Protein AF-A0A2V9YKF9-F1 (afdb_monomer_lite)

Secondary structure (DSSP, 8-state):
--HHHHHHHHHHHHHHHHHHHHHHHHHHHHHHHHHHHHHHHHHHHHHHHHHHHHHHHHHHHHHHHHHHHHHHHHHHHHHHHHHHHHHHHHHHHHHHHHHHHHHHHHHHHHHHHHHHHHHHHHHHHHHHHHHHHHHHHHHHHHHHHHHHHHHHHHHHHHHHHHHHHHHHHHHHHHHHHHHHHHHHHHHHHHHHHHHHHHHHHHHHHHHHHHHHHHHHHHHHHHHHHHHHHHTTTSTTTSTTS------------SSSSSSSSSSSSSSSSSSTTSSTTHHHHSSSSSTTS--------HHHHHHHHHHHHHS--SHHHHHHHHHHHHTTT-SSEEEEEEETTEEEEEEEESSTTTTGGGG-EEESSSHHHHHHHHTTS-EEEEGGGT-HHHHHHH---TT-EEEE------S---

Sequence (414 aa):
MADSQEIKTIVEGVIGKVFDKRIAELRKELHRGVGESLDSRVSELQLDVETGVAEMFGARVQEIRTQVARGAGSALDKQVGDLRNDIEKGVAEVVSARAQEIRSHVDQGMGEVLGARAADLRREIEATVAGIFQQRAGELQKDIERVVAETTSQRLGALRQELEKAIEGSAEKRMLELKKDVERVVGEKAEHRVEELRKDVHRMVMEVADKRAGALKQDIEKIVGETTERSLGILRKDVERVVGEVAERRVSSIRKDVEKTVAEAGQQRVQELRDDLVHRVTSELEPALKSKPAEAPVSALLDSAIHSIQDSTSQTDILRALLDGAAHFSSRVALLVIKGDSAAGWQARGFDDNNSIKKLSVDAGSGLTGRALQVHGTASGSANDFDSKFISQMGAPKTGKAWVIPLLVRDKIP

Foldseek 3Di:
DPVVVVVVVVVCVVVVVVVVVVVVVVVVVCCVVVVVVVVVVVVVVVVVCVVVCCVVVVVVVVVVVVVCVVVVVVVVVVVVVVVVVVVVVVVVVVVVVVVVVVVVCCVVVVCVVVVVVVVVVVVVVVVVVVVVVVVVVVVVVVVVVVVCVVVVVVVVVVVVVVVVVVCVVVVVVVVVVVVVVCCVVCVVVVVVVVVVVVVVVVVVVVVVVVVVVVVVVVVCCVCCVVCVVPVPPPVVPPVPDDDDDDDDDDDDDDPPDDPDPDPPDDPDPPPVPPPVVVVVVVPPPPPPPDDDDDPDPLVVLVVQLVVQLVPDQAPVSNVVSNQVSVVVVDLKDWDWPDDPQKTATDFIPNFPDGVVSRVDIFGCCAFQNVVCVVVVAKGKDFPCRGGVVCCVVRNADPVRMDMDGDDDDDDGSD

Radius of gyration: 86.24 Å; chains: 1; bounding box: 182×52×292 Å

Structure (mmCIF, N/CA/C/O backbone):
data_AF-A0A2V9YKF9-F1
#
_entry.id   AF-A0A2V9YKF9-F1
#
loop_
_atom_site.group_PDB
_atom_site.id
_atom_site.type_symbol
_atom_site.label_atom_id
_atom_site.label_alt_id
_atom_site.label_comp_id
_atom_site.label_asym_id
_atom_site.label_entity_id
_atom_site.label_seq_id
_atom_site.pdbx_PDB_ins_code
_atom_site.Cartn_x
_atom_site.Cartn_y
_atom_site.Cartn_z
_atom_site.occupancy
_atom_site.B_iso_or_equiv
_atom_site.auth_seq_id
_atom_site.auth_comp_id
_atom_site.auth_asym_id
_atom_site.auth_atom_id
_atom_site.pdbx_PDB_model_num
ATOM 1 N N . MET A 1 1 ? 104.025 28.537 -148.215 1.00 56.78 1 MET A N 1
ATOM 2 C CA . MET A 1 1 ? 103.544 27.334 -147.496 1.00 56.78 1 MET A CA 1
ATOM 3 C C . MET A 1 1 ? 103.779 27.452 -145.976 1.00 56.78 1 MET A C 1
ATOM 5 O O . MET A 1 1 ? 104.183 26.478 -145.362 1.00 56.78 1 MET A O 1
ATOM 9 N N . ALA A 1 2 ? 103.502 28.614 -145.362 1.00 55.06 2 ALA A N 1
ATOM 10 C CA . ALA A 1 2 ? 103.581 28.824 -143.904 1.00 55.06 2 ALA A CA 1
ATOM 11 C C . ALA A 1 2 ? 102.180 29.045 -143.275 1.00 55.06 2 ALA A C 1
ATOM 13 O O . ALA A 1 2 ? 101.902 28.521 -142.203 1.00 55.06 2 ALA A O 1
ATOM 14 N N . ASP A 1 3 ? 101.243 29.657 -144.008 1.00 57.44 3 ASP A N 1
ATOM 15 C CA . ASP A 1 3 ? 99.899 30.009 -143.500 1.00 57.44 3 ASP A CA 1
ATOM 16 C C . ASP A 1 3 ? 98.959 28.825 -143.190 1.00 57.44 3 ASP A C 1
ATOM 18 O O . ASP A 1 3 ? 98.033 28.947 -142.390 1.00 57.44 3 ASP A O 1
ATOM 22 N N . SER A 1 4 ? 99.169 27.643 -143.783 1.00 57.69 4 SER A N 1
ATOM 23 C CA . SER A 1 4 ? 98.264 26.497 -143.568 1.00 57.69 4 SER A CA 1
ATOM 24 C C . SER A 1 4 ? 98.455 25.815 -142.208 1.00 57.69 4 SER A C 1
ATOM 26 O O . SER A 1 4 ? 97.517 25.187 -141.712 1.00 57.69 4 SER A O 1
ATOM 28 N N . GLN A 1 5 ? 99.645 25.908 -141.606 1.00 64.31 5 GLN A N 1
ATOM 29 C CA . GLN A 1 5 ? 99.883 25.384 -140.257 1.00 64.31 5 GLN A CA 1
ATOM 30 C C . GLN A 1 5 ? 99.319 26.324 -139.185 1.00 64.31 5 GLN A C 1
ATOM 32 O O . GLN A 1 5 ? 98.800 25.846 -138.177 1.00 64.31 5 GLN A O 1
ATOM 37 N N . GLU A 1 6 ? 99.312 27.635 -139.429 1.00 66.19 6 GLU A N 1
ATOM 38 C CA . GLU A 1 6 ? 98.692 28.613 -138.529 1.00 66.19 6 GLU A CA 1
ATOM 39 C C . GLU A 1 6 ? 97.172 28.437 -138.455 1.00 66.19 6 GLU A C 1
ATOM 41 O O . GLU A 1 6 ? 96.620 28.335 -137.360 1.00 66.19 6 GLU A O 1
ATOM 46 N N . ILE A 1 7 ? 96.494 28.283 -139.599 1.00 69.31 7 ILE A N 1
ATOM 47 C CA . ILE A 1 7 ? 95.035 28.082 -139.632 1.00 69.31 7 ILE A CA 1
ATOM 48 C C . ILE A 1 7 ? 94.635 26.790 -138.909 1.00 69.31 7 ILE A C 1
ATOM 50 O O . ILE A 1 7 ? 93.672 26.793 -138.145 1.00 69.31 7 ILE A O 1
ATOM 54 N N . LYS A 1 8 ? 95.385 25.696 -139.086 1.00 72.88 8 LYS A N 1
ATOM 55 C CA . LYS A 1 8 ? 95.107 24.430 -138.390 1.00 72.88 8 LYS A CA 1
ATOM 56 C C . LYS A 1 8 ? 95.259 24.571 -136.873 1.00 72.88 8 LYS A C 1
ATOM 58 O O . LYS A 1 8 ? 94.387 24.124 -136.137 1.00 72.88 8 LYS A O 1
ATOM 63 N N . THR A 1 9 ? 96.298 25.268 -136.419 1.00 75.25 9 THR A N 1
ATOM 64 C CA . THR A 1 9 ? 96.549 25.502 -134.988 1.00 75.25 9 THR A CA 1
ATOM 65 C C . THR A 1 9 ? 95.481 26.412 -134.366 1.00 75.25 9 THR A C 1
ATOM 67 O O . THR A 1 9 ? 95.042 26.181 -133.240 1.00 75.25 9 THR A O 1
ATOM 70 N N . ILE A 1 10 ? 94.999 27.415 -135.109 1.00 74.12 10 ILE A N 1
ATOM 71 C CA . ILE A 1 10 ? 93.897 28.288 -134.681 1.00 74.12 10 ILE A CA 1
ATOM 72 C C . ILE A 1 10 ? 92.584 27.503 -134.609 1.00 74.12 10 ILE A C 1
ATOM 74 O O . ILE A 1 10 ? 91.874 27.607 -133.612 1.00 74.12 10 ILE A O 1
ATOM 78 N N . VAL A 1 11 ? 92.262 26.695 -135.623 1.00 73.62 11 VAL A N 1
ATOM 79 C CA . VAL A 1 11 ? 91.032 25.889 -135.649 1.00 73.62 11 VAL A CA 1
ATOM 80 C C . VAL A 1 11 ? 91.046 24.831 -134.544 1.00 73.62 11 VAL A C 1
ATOM 82 O O . VAL A 1 11 ? 90.066 24.720 -133.814 1.00 73.62 11 VAL A O 1
ATOM 85 N N . GLU A 1 12 ? 92.154 24.116 -134.340 1.00 75.19 12 GLU A N 1
ATOM 86 C CA . GLU A 1 12 ? 92.304 23.156 -133.235 1.00 75.19 12 GLU A CA 1
ATOM 87 C C . GLU A 1 12 ? 92.253 23.851 -131.865 1.00 75.19 12 GLU A C 1
ATOM 89 O O . GLU A 1 12 ? 91.610 23.347 -130.945 1.00 75.19 12 GLU A O 1
ATOM 94 N N . GLY A 1 13 ? 92.827 25.051 -131.734 1.00 74.88 13 GLY A N 1
ATOM 95 C CA . GLY A 1 13 ? 92.756 25.854 -130.512 1.00 74.88 13 GLY A CA 1
ATOM 96 C C . GLY A 1 13 ? 91.355 26.401 -130.210 1.00 74.88 13 GLY A C 1
ATOM 97 O O . GLY A 1 13 ? 90.953 26.455 -129.048 1.00 74.88 13 GLY A O 1
ATOM 98 N N . VAL A 1 14 ? 90.587 26.791 -131.231 1.00 78.12 14 VAL A N 1
ATOM 99 C CA . VAL A 1 14 ? 89.195 27.249 -131.082 1.00 78.12 14 VAL A CA 1
ATOM 100 C C . VAL A 1 14 ? 88.275 26.071 -130.780 1.00 78.12 14 VAL A C 1
ATOM 102 O O . VAL A 1 14 ? 87.470 26.169 -129.857 1.00 78.12 14 VAL A O 1
ATOM 105 N N . ILE A 1 15 ? 88.421 24.949 -131.490 1.00 76.44 15 ILE A N 1
ATOM 106 C CA . ILE A 1 15 ? 87.668 23.717 -131.223 1.00 76.44 15 ILE A CA 1
ATOM 107 C C . ILE A 1 15 ? 87.963 23.234 -129.802 1.00 76.44 15 ILE A C 1
ATOM 109 O O . ILE A 1 15 ? 87.021 23.035 -129.042 1.00 76.44 15 ILE A O 1
ATOM 113 N N . GLY A 1 16 ? 89.235 23.149 -129.399 1.00 77.88 16 GLY A N 1
ATOM 114 C CA . GLY A 1 16 ? 89.629 22.791 -128.034 1.00 77.88 16 GLY A CA 1
ATOM 115 C C . GLY A 1 16 ? 88.990 23.704 -126.988 1.00 77.88 16 GLY A C 1
ATOM 116 O O . GLY A 1 16 ? 88.303 23.223 -126.097 1.00 77.88 16 GLY A O 1
ATOM 117 N N . LYS A 1 17 ? 89.082 25.031 -127.154 1.00 80.88 17 LYS A N 1
ATOM 118 C CA . LYS A 1 17 ? 88.465 25.995 -126.222 1.00 80.88 17 LYS A CA 1
ATOM 119 C C . LYS A 1 17 ? 86.941 25.898 -126.157 1.00 80.88 17 LYS A C 1
ATOM 121 O O . LYS A 1 17 ? 86.374 26.064 -125.079 1.00 80.88 17 LYS A O 1
ATOM 126 N N . VAL A 1 18 ? 86.264 25.665 -127.282 1.00 80.75 18 VAL A N 1
ATOM 127 C CA . VAL A 1 18 ? 84.800 25.510 -127.319 1.00 80.75 18 VAL A CA 1
ATOM 128 C C . VAL A 1 18 ? 84.384 24.195 -126.664 1.00 80.75 18 VAL A C 1
ATOM 130 O O . VAL A 1 18 ? 83.445 24.195 -125.870 1.00 80.75 18 VAL A O 1
ATOM 133 N N . PHE A 1 19 ? 85.094 23.097 -126.937 1.00 83.88 19 PHE A N 1
ATOM 134 C CA . PHE A 1 19 ? 84.847 21.808 -126.294 1.00 83.88 19 PHE A CA 1
ATOM 135 C C . PHE A 1 19 ? 85.140 21.857 -124.797 1.00 83.88 19 PHE A C 1
ATOM 137 O O . PHE A 1 19 ? 84.288 21.444 -124.017 1.00 83.88 19 PHE A O 1
ATOM 144 N N . ASP A 1 20 ? 86.262 22.433 -124.375 1.00 85.31 20 ASP A N 1
ATOM 145 C CA . ASP A 1 20 ? 86.607 22.591 -122.960 1.00 85.31 20 ASP A CA 1
ATOM 146 C C . ASP A 1 20 ? 85.583 23.465 -122.234 1.00 85.31 20 ASP A C 1
ATOM 148 O O . ASP A 1 20 ? 85.129 23.115 -121.142 1.00 85.31 20 ASP A O 1
ATOM 152 N N . LYS A 1 21 ? 85.134 24.563 -122.860 1.00 86.50 21 LYS A N 1
ATOM 153 C CA . LYS A 1 21 ? 84.068 25.410 -122.312 1.00 86.50 21 LYS A CA 1
ATOM 154 C C . LYS A 1 21 ? 82.746 24.651 -122.211 1.00 86.50 21 LYS A C 1
ATOM 156 O O . LYS A 1 21 ? 82.085 24.734 -121.178 1.00 86.50 21 LYS A O 1
ATOM 161 N N . ARG A 1 22 ? 82.367 23.885 -123.238 1.00 83.75 22 ARG A N 1
ATOM 162 C CA . ARG A 1 22 ? 81.120 23.108 -123.234 1.00 83.75 22 ARG A CA 1
ATOM 163 C C . ARG A 1 22 ? 81.165 21.963 -122.227 1.00 83.75 22 ARG A C 1
ATOM 165 O O . ARG A 1 22 ? 80.172 21.722 -121.554 1.00 83.75 22 ARG A O 1
ATOM 172 N N . ILE A 1 23 ? 82.306 21.295 -122.077 1.00 85.12 23 ILE A N 1
ATOM 173 C CA . ILE A 1 23 ? 82.535 20.274 -121.048 1.00 85.12 23 ILE A CA 1
ATOM 174 C C . ILE A 1 23 ? 82.472 20.907 -119.655 1.00 85.12 23 ILE A C 1
ATOM 176 O O . ILE A 1 23 ? 81.868 20.325 -118.757 1.00 85.12 23 ILE A O 1
ATOM 180 N N . ALA A 1 24 ? 83.040 22.099 -119.461 1.00 84.88 24 ALA A N 1
ATOM 181 C CA . ALA A 1 24 ? 82.955 22.822 -118.194 1.00 84.88 24 ALA A CA 1
ATOM 182 C C . ALA A 1 24 ? 81.512 23.247 -117.860 1.00 84.88 24 ALA A C 1
ATOM 184 O O . ALA A 1 24 ? 81.075 23.066 -116.724 1.00 84.88 24 ALA A O 1
ATOM 185 N N . GLU A 1 25 ? 80.753 23.751 -118.839 1.00 84.38 25 GLU A N 1
ATOM 186 C CA . GLU A 1 25 ? 79.326 24.074 -118.690 1.00 84.38 25 GLU A CA 1
ATOM 187 C C . GLU A 1 25 ? 78.498 22.827 -118.373 1.00 84.38 25 GLU A C 1
ATOM 189 O O . GLU A 1 25 ? 77.759 22.834 -117.394 1.00 84.38 25 GLU A O 1
ATOM 194 N N . LEU A 1 26 ? 78.690 21.730 -119.113 1.00 85.44 26 LEU A N 1
ATOM 195 C CA . LEU A 1 26 ? 78.003 20.460 -118.862 1.00 85.44 26 LEU A CA 1
ATOM 196 C C . LEU A 1 26 ? 78.346 19.884 -117.485 1.00 85.44 26 LEU A C 1
ATOM 198 O O . LEU A 1 26 ? 77.458 19.392 -116.799 1.00 85.44 26 LEU A O 1
ATOM 202 N N . ARG A 1 27 ? 79.604 19.973 -117.032 1.00 84.00 27 ARG A N 1
ATOM 203 C CA . ARG A 1 27 ? 79.984 19.580 -115.664 1.00 84.00 27 ARG A CA 1
ATOM 204 C C . ARG A 1 27 ? 79.298 20.452 -114.619 1.00 84.00 27 ARG A C 1
ATOM 206 O O . ARG A 1 27 ? 78.852 19.926 -113.605 1.00 84.00 27 ARG A O 1
ATOM 213 N N . LYS A 1 28 ? 79.201 21.763 -114.851 1.00 87.75 28 LYS A N 1
ATOM 214 C CA . LYS A 1 28 ? 78.537 22.698 -113.934 1.00 87.75 28 LYS A CA 1
ATOM 215 C C . LYS A 1 28 ? 77.028 22.458 -113.879 1.00 87.75 28 LYS A C 1
ATOM 217 O O . LYS A 1 28 ? 76.468 22.437 -112.790 1.00 87.75 28 LYS A O 1
ATOM 222 N N . GLU A 1 29 ? 76.382 22.246 -115.022 1.00 86.62 29 GLU A N 1
ATOM 223 C CA . GLU A 1 29 ? 74.958 21.911 -115.110 1.00 86.62 29 GLU A CA 1
ATOM 224 C C . GLU A 1 29 ? 74.658 20.542 -114.504 1.00 86.62 29 GLU A C 1
ATOM 226 O O . GLU A 1 29 ? 73.690 20.421 -113.762 1.00 86.62 29 GLU A O 1
ATOM 231 N N . LEU A 1 30 ? 75.509 19.539 -114.741 1.00 86.94 30 LEU A N 1
ATOM 232 C CA . LEU A 1 30 ? 75.379 18.220 -114.130 1.00 86.94 30 LEU A CA 1
ATOM 233 C C . LEU A 1 30 ? 75.552 18.298 -112.611 1.00 86.94 30 LEU A C 1
ATOM 235 O O . LEU A 1 30 ? 74.709 17.785 -111.887 1.00 86.94 30 LEU A O 1
ATOM 239 N N . HIS A 1 31 ? 76.595 18.971 -112.110 1.00 84.88 31 HIS A N 1
ATOM 240 C CA . HIS A 1 31 ? 76.782 19.159 -110.669 1.00 84.88 31 HIS A CA 1
ATOM 241 C C . HIS A 1 31 ? 75.633 19.936 -110.033 1.00 84.88 31 HIS A C 1
ATOM 243 O O . HIS A 1 31 ? 75.217 19.588 -108.934 1.00 84.88 31 HIS A O 1
ATOM 249 N N . ARG A 1 32 ? 75.094 20.947 -110.723 1.00 85.88 32 ARG A N 1
ATOM 250 C CA . ARG A 1 32 ? 73.946 21.711 -110.237 1.00 85.88 32 ARG A CA 1
ATOM 251 C C . ARG A 1 32 ? 72.668 20.875 -110.238 1.00 85.88 32 ARG A C 1
ATOM 253 O O . ARG A 1 32 ? 72.018 20.802 -109.212 1.00 85.88 32 ARG A O 1
ATOM 260 N N . GLY A 1 33 ? 72.329 20.209 -111.341 1.00 86.38 33 GLY A N 1
ATOM 261 C CA . GLY A 1 33 ? 71.099 19.421 -111.459 1.00 86.38 33 GLY A CA 1
ATOM 262 C C . GLY A 1 33 ? 71.103 18.165 -110.588 1.00 86.38 33 GLY A C 1
ATOM 263 O O . GLY A 1 33 ? 70.113 17.872 -109.924 1.00 86.38 33 GLY A O 1
ATOM 264 N N . VAL A 1 34 ? 72.229 17.444 -110.533 1.00 87.31 34 VAL A N 1
ATOM 265 C CA . VAL A 1 34 ? 72.397 16.300 -109.624 1.00 87.31 34 VAL A CA 1
ATOM 266 C C . VAL A 1 34 ? 72.459 16.776 -108.175 1.00 87.31 34 VAL A C 1
ATOM 268 O O . VAL A 1 34 ? 71.862 16.135 -107.320 1.00 87.31 34 VAL A O 1
ATOM 271 N N . GLY A 1 35 ? 73.123 17.904 -107.901 1.00 87.25 35 GLY A N 1
ATOM 272 C CA . GLY A 1 35 ? 73.171 18.518 -106.574 1.00 87.25 35 GLY A CA 1
ATOM 273 C C . GLY A 1 35 ? 71.785 18.909 -106.068 1.00 87.25 35 GLY A C 1
ATOM 274 O O . GLY A 1 35 ? 71.371 18.410 -105.034 1.00 87.25 35 GLY A O 1
ATOM 275 N N . GLU A 1 36 ? 71.037 19.712 -106.827 1.00 89.31 36 GLU A N 1
ATOM 276 C CA . GLU A 1 36 ? 69.669 20.142 -106.495 1.00 89.31 36 GLU A CA 1
ATOM 277 C C . GLU A 1 36 ? 68.710 18.945 -106.363 1.00 89.31 36 GLU A C 1
ATOM 279 O O . GLU A 1 36 ? 67.906 18.891 -105.434 1.00 89.31 36 GLU A O 1
ATOM 284 N N . SER A 1 37 ? 68.811 17.947 -107.252 1.00 88.75 37 SER A N 1
ATOM 285 C CA . SER A 1 37 ? 67.973 16.743 -107.179 1.00 88.75 37 SER A CA 1
ATOM 286 C C . SER A 1 37 ? 68.298 15.872 -105.964 1.00 88.75 37 SER A C 1
ATOM 288 O O . SER A 1 37 ? 67.378 15.369 -105.317 1.00 88.75 37 SER A O 1
ATOM 290 N N . LEU A 1 38 ? 69.581 15.688 -105.634 1.00 91.69 38 LEU A N 1
ATOM 291 C CA . LEU A 1 38 ? 69.986 14.963 -104.431 1.00 91.69 38 LEU A CA 1
ATOM 292 C C . LEU A 1 38 ? 69.573 15.719 -103.171 1.00 91.69 38 LEU A C 1
ATOM 294 O O . LEU A 1 38 ? 69.022 15.094 -102.276 1.00 91.69 38 LEU A O 1
ATOM 298 N N . ASP A 1 39 ? 69.774 17.033 -103.118 1.00 91.69 39 ASP A N 1
ATOM 299 C CA . ASP A 1 39 ? 69.445 17.860 -101.953 1.00 91.69 39 ASP A CA 1
ATOM 300 C C . ASP A 1 39 ? 67.933 17.866 -101.675 1.00 91.69 39 ASP A C 1
ATOM 302 O O . ASP A 1 39 ? 67.498 17.681 -100.537 1.00 91.69 39 ASP A O 1
ATOM 306 N N . SER A 1 40 ? 67.113 17.938 -102.732 1.00 92.50 40 SER A N 1
ATOM 307 C CA . SER A 1 40 ? 65.657 17.789 -102.631 1.00 92.50 40 SER A CA 1
ATOM 308 C C . SER A 1 40 ? 65.255 16.406 -102.119 1.00 92.50 40 SER A C 1
ATOM 310 O O . SER A 1 40 ? 64.421 16.314 -101.224 1.00 92.50 40 SER A O 1
ATOM 312 N N . ARG A 1 41 ? 65.843 15.325 -102.654 1.00 92.75 41 ARG A N 1
ATOM 313 C CA . ARG A 1 41 ? 65.528 13.953 -102.216 1.00 92.75 41 ARG A CA 1
ATOM 314 C C . ARG A 1 41 ? 66.007 13.670 -100.798 1.00 92.75 41 ARG A C 1
ATOM 316 O O . ARG A 1 41 ? 65.350 12.928 -100.080 1.00 92.75 41 ARG A O 1
ATOM 323 N N . VAL A 1 42 ? 67.149 14.228 -100.400 1.00 93.00 42 VAL A N 1
ATOM 324 C CA . VAL A 1 42 ? 67.666 14.131 -99.031 1.00 93.00 42 VAL A CA 1
ATOM 325 C C . VAL A 1 42 ? 66.744 14.880 -98.076 1.00 93.00 42 VAL A C 1
ATOM 327 O O . VAL A 1 42 ? 66.410 14.328 -97.036 1.00 93.00 42 VAL A O 1
ATOM 330 N N . SER A 1 43 ? 66.272 16.072 -98.446 1.00 93.19 43 SER A N 1
ATOM 331 C CA . SER A 1 43 ? 65.320 16.846 -97.638 1.00 93.19 43 SER A CA 1
ATOM 332 C C . SER A 1 43 ? 63.967 16.142 -97.496 1.00 93.19 43 SER A C 1
ATOM 334 O O . SER A 1 43 ? 63.419 16.092 -96.399 1.00 93.19 43 SER A O 1
ATOM 336 N N . GLU A 1 44 ? 63.444 15.562 -98.581 1.00 92.81 44 GLU A N 1
ATOM 337 C CA . GLU A 1 44 ? 62.196 14.786 -98.571 1.00 92.81 44 GLU A CA 1
ATOM 338 C C . GLU A 1 44 ? 62.333 13.525 -97.707 1.00 92.81 44 GLU A C 1
ATOM 340 O O . GLU A 1 44 ? 61.532 13.308 -96.805 1.00 92.81 44 GLU A O 1
ATOM 345 N N . LEU A 1 45 ? 63.413 12.754 -97.887 1.00 93.94 45 LEU A N 1
ATOM 346 C CA . LEU A 1 45 ? 63.698 11.589 -97.044 1.00 93.94 45 LEU A CA 1
ATOM 347 C C . LEU A 1 45 ? 63.902 11.967 -95.577 1.00 93.94 45 LEU A C 1
ATOM 349 O O . LEU A 1 45 ? 63.471 11.229 -94.696 1.00 93.94 45 LEU A O 1
ATOM 353 N N . GLN A 1 46 ? 64.569 13.087 -95.296 1.00 94.25 46 GLN A N 1
ATOM 354 C CA . GLN A 1 46 ? 64.745 13.567 -93.931 1.00 94.25 46 GLN A CA 1
ATOM 355 C C . GLN A 1 46 ? 63.392 13.910 -93.305 1.00 94.25 46 GLN A C 1
ATOM 357 O O . GLN A 1 46 ? 63.126 13.472 -92.189 1.00 94.25 46 GLN A O 1
ATOM 362 N N . LEU A 1 47 ? 62.522 14.616 -94.031 1.00 93.94 47 LEU A N 1
ATOM 363 C CA . LEU A 1 47 ? 61.180 14.950 -93.561 1.00 93.94 47 LEU A CA 1
ATOM 364 C C . LEU A 1 47 ? 60.326 13.694 -93.330 1.00 93.94 47 LEU A C 1
ATOM 366 O O . LEU A 1 47 ? 59.650 13.603 -92.305 1.00 93.94 47 LEU A O 1
ATOM 370 N N . ASP A 1 48 ? 60.384 12.713 -94.231 1.00 93.81 48 ASP A N 1
ATOM 371 C CA . ASP A 1 48 ? 59.660 11.443 -94.108 1.00 93.81 48 ASP A CA 1
ATOM 372 C C . ASP A 1 48 ? 60.151 10.620 -92.914 1.00 93.81 48 ASP A C 1
ATOM 374 O O . ASP A 1 48 ? 59.351 10.050 -92.171 1.00 93.81 48 ASP A O 1
ATOM 378 N N . VAL A 1 49 ? 61.468 10.573 -92.692 1.00 93.75 49 VAL A N 1
ATOM 379 C CA . VAL A 1 49 ? 62.059 9.891 -91.535 1.00 93.75 49 VAL A CA 1
ATOM 380 C C . VAL A 1 49 ? 61.691 10.615 -90.244 1.00 93.75 49 VAL A C 1
ATOM 382 O O . VAL A 1 49 ? 61.276 9.959 -89.292 1.00 93.75 49 VAL A O 1
ATOM 385 N N . GLU A 1 50 ? 61.798 11.943 -90.192 1.00 92.88 50 GLU A N 1
ATOM 386 C CA . GLU A 1 50 ? 61.418 12.734 -89.017 1.00 92.88 50 GLU A CA 1
ATOM 387 C C . GLU A 1 50 ? 59.931 12.559 -88.687 1.00 92.88 50 GLU A C 1
ATOM 389 O O . GLU A 1 50 ? 59.583 12.287 -87.536 1.00 92.88 50 GLU A O 1
ATOM 394 N N . THR A 1 51 ? 59.064 12.628 -89.699 1.00 92.88 51 THR A N 1
ATOM 395 C CA . THR A 1 51 ? 57.614 12.456 -89.549 1.00 92.88 51 THR A CA 1
ATOM 396 C C . THR A 1 51 ? 57.273 11.029 -89.133 1.00 92.88 51 THR A C 1
ATOM 398 O O . THR A 1 51 ? 56.585 10.829 -88.134 1.00 92.88 51 THR A O 1
ATOM 401 N N . GLY A 1 52 ? 57.817 10.021 -89.818 1.00 93.69 52 GLY A N 1
ATOM 402 C CA . GLY A 1 52 ? 57.577 8.614 -89.501 1.00 93.69 52 GLY A CA 1
ATOM 403 C C . GLY A 1 52 ? 58.084 8.224 -88.110 1.00 93.69 52 GLY A C 1
ATOM 404 O O . GLY A 1 52 ? 57.399 7.509 -87.374 1.00 93.69 52 GLY A O 1
ATOM 405 N N . VAL A 1 53 ? 59.252 8.728 -87.694 1.00 94.12 53 VAL A N 1
ATOM 406 C CA . VAL A 1 53 ? 59.772 8.524 -86.332 1.00 94.12 53 VAL A CA 1
ATOM 407 C C . VAL A 1 53 ? 58.889 9.232 -85.307 1.00 94.12 53 VAL A C 1
ATOM 409 O O . VAL A 1 53 ? 58.572 8.626 -84.282 1.00 94.12 53 VAL A O 1
ATOM 412 N N . ALA A 1 54 ? 58.454 10.467 -85.565 1.00 92.50 54 ALA A N 1
ATOM 413 C CA . ALA A 1 54 ? 57.565 11.201 -84.667 1.00 92.50 54 ALA A CA 1
ATOM 414 C C . ALA A 1 54 ? 56.207 10.501 -84.496 1.00 92.50 54 ALA A C 1
ATOM 416 O O . ALA A 1 54 ? 55.723 10.377 -83.369 1.00 92.50 54 ALA A O 1
ATOM 417 N N . GLU A 1 55 ? 55.619 9.985 -85.576 1.00 93.88 55 GLU A N 1
ATOM 418 C CA . GLU A 1 55 ? 54.358 9.242 -85.543 1.00 93.88 55 GLU A CA 1
ATOM 419 C C . GLU A 1 55 ? 54.493 7.910 -84.801 1.00 93.88 55 GLU A C 1
ATOM 421 O O . GLU A 1 55 ? 53.700 7.630 -83.898 1.00 93.88 55 GLU A O 1
ATOM 426 N N . MET A 1 56 ? 55.519 7.107 -85.109 1.00 93.19 56 MET A N 1
ATOM 427 C CA . MET A 1 56 ? 55.762 5.839 -84.409 1.00 93.19 56 MET A CA 1
ATOM 428 C C . MET A 1 56 ? 56.057 6.057 -82.925 1.00 93.19 56 MET A C 1
ATOM 430 O O . MET A 1 56 ? 55.529 5.338 -82.072 1.00 93.19 56 MET A O 1
ATOM 434 N N . PHE A 1 57 ? 56.876 7.060 -82.597 1.00 94.81 57 PHE A N 1
ATOM 435 C CA . PHE A 1 57 ? 57.176 7.411 -81.215 1.00 94.81 57 PHE A CA 1
ATOM 436 C C . PHE A 1 57 ? 55.920 7.901 -80.491 1.00 94.81 57 PHE A C 1
ATOM 438 O O . PHE A 1 57 ? 55.624 7.427 -79.395 1.00 94.81 57 PHE A O 1
ATOM 445 N N . GLY A 1 58 ? 55.133 8.778 -81.117 1.00 95.75 58 GLY A N 1
ATOM 446 C CA . GLY A 1 58 ? 53.858 9.255 -80.588 1.00 95.75 58 GLY A CA 1
ATOM 447 C C . GLY A 1 58 ? 52.877 8.114 -80.318 1.00 95.75 58 GLY A C 1
ATOM 448 O O . GLY A 1 58 ? 52.340 8.016 -79.213 1.00 95.75 58 GLY A O 1
ATOM 449 N N . ALA A 1 59 ? 52.699 7.202 -81.277 1.00 95.00 59 ALA A N 1
ATOM 450 C CA . ALA A 1 59 ? 51.848 6.023 -81.133 1.00 95.00 59 ALA A CA 1
ATOM 451 C C . ALA A 1 59 ? 52.322 5.120 -79.987 1.00 95.00 59 ALA A C 1
ATOM 453 O O . ALA A 1 59 ? 51.517 4.715 -79.145 1.00 95.00 59 ALA A O 1
ATOM 454 N N . ARG A 1 60 ? 53.633 4.864 -79.890 1.00 94.19 60 ARG A N 1
ATOM 455 C CA . ARG A 1 60 ? 54.205 4.042 -78.819 1.00 94.19 60 ARG A CA 1
ATOM 456 C C . ARG A 1 60 ? 54.061 4.696 -77.447 1.00 94.19 60 ARG A C 1
ATOM 458 O O . ARG A 1 60 ? 53.742 4.008 -76.480 1.00 94.19 60 ARG A O 1
ATOM 465 N N . VAL A 1 61 ? 54.247 6.012 -77.350 1.00 95.38 61 VAL A N 1
ATOM 466 C CA . VAL A 1 61 ? 54.026 6.771 -76.110 1.00 95.38 61 VAL A CA 1
ATOM 467 C C . VAL A 1 61 ? 52.559 6.703 -75.686 1.00 95.38 61 VAL A C 1
ATOM 469 O O . VAL A 1 61 ? 52.287 6.478 -74.507 1.00 95.38 61 VAL A O 1
ATOM 472 N N . GLN A 1 62 ? 51.605 6.839 -76.614 1.00 95.12 62 GLN A N 1
ATOM 473 C CA . GLN A 1 62 ? 50.180 6.690 -76.296 1.00 95.12 62 GLN A CA 1
ATOM 474 C C . GLN A 1 62 ? 49.840 5.262 -75.864 1.00 95.12 62 GLN A C 1
ATOM 476 O O . GLN A 1 62 ? 49.140 5.072 -74.869 1.00 95.12 62 GLN A O 1
ATOM 481 N N . GLU A 1 63 ? 50.377 4.249 -76.542 1.00 95.31 63 GLU A N 1
ATOM 482 C CA . GLU A 1 63 ? 50.197 2.850 -76.156 1.00 95.31 63 GLU A CA 1
ATOM 483 C C . GLU A 1 63 ? 50.702 2.608 -74.726 1.00 95.31 63 GLU A C 1
ATOM 485 O O . GLU A 1 63 ? 49.930 2.148 -73.880 1.00 95.31 63 GLU A O 1
ATOM 490 N N . ILE A 1 64 ? 51.944 3.008 -74.425 1.00 95.12 64 ILE A N 1
ATOM 491 C CA . ILE A 1 64 ? 52.537 2.908 -73.084 1.00 95.12 64 ILE A CA 1
ATOM 492 C C . ILE A 1 64 ? 51.674 3.657 -72.067 1.00 95.12 64 ILE A C 1
ATOM 494 O O . ILE A 1 64 ? 51.362 3.106 -71.014 1.00 95.12 64 ILE A O 1
ATOM 498 N N . ARG A 1 65 ? 51.215 4.874 -72.379 1.00 94.88 65 ARG A N 1
ATOM 499 C CA . ARG A 1 65 ? 50.343 5.652 -71.487 1.00 94.88 65 ARG A CA 1
ATOM 500 C C . ARG A 1 65 ? 49.049 4.906 -71.168 1.00 94.88 65 ARG A C 1
ATOM 502 O O . ARG A 1 65 ? 48.651 4.862 -70.007 1.00 94.88 65 ARG A O 1
ATOM 509 N N . THR A 1 66 ? 48.404 4.290 -72.160 1.00 94.88 66 THR A N 1
ATOM 510 C CA . THR A 1 66 ? 47.171 3.517 -71.926 1.00 94.88 66 THR A CA 1
ATOM 511 C C . THR A 1 66 ? 47.421 2.216 -71.166 1.00 94.88 66 THR A C 1
ATOM 513 O O . THR A 1 66 ? 46.571 1.821 -70.368 1.00 94.88 66 THR A O 1
ATOM 516 N N . GLN A 1 67 ? 48.557 1.548 -71.391 1.00 95.25 67 GLN A N 1
ATOM 517 C CA . GLN A 1 67 ? 48.943 0.340 -70.658 1.00 95.25 67 GLN A CA 1
ATOM 518 C C . GLN A 1 67 ? 49.261 0.664 -69.198 1.00 95.25 67 GLN A C 1
ATOM 520 O O . GLN A 1 67 ? 48.757 -0.014 -68.308 1.00 95.25 67 GLN A O 1
ATOM 525 N N . VAL A 1 68 ? 50.015 1.738 -68.943 1.00 95.12 68 VAL A N 1
ATOM 526 C CA . VAL A 1 68 ? 50.316 2.222 -67.590 1.00 95.12 68 VAL A CA 1
ATOM 527 C C . VAL A 1 68 ? 49.036 2.650 -66.878 1.00 95.12 68 VAL A C 1
ATOM 529 O O . VAL A 1 68 ? 48.822 2.231 -65.747 1.00 95.12 68 VAL A O 1
ATOM 532 N N . ALA A 1 69 ? 48.148 3.407 -67.531 1.00 93.50 69 ALA A N 1
ATOM 533 C CA . ALA A 1 69 ? 46.876 3.818 -66.934 1.00 93.50 69 ALA A CA 1
ATOM 534 C C . ALA A 1 69 ? 45.985 2.617 -66.573 1.00 93.50 69 ALA A C 1
ATOM 536 O O . ALA A 1 69 ? 45.435 2.574 -65.476 1.00 93.50 69 ALA A O 1
ATOM 537 N N . ARG A 1 70 ? 45.881 1.614 -67.458 1.00 94.25 70 ARG A N 1
ATOM 538 C CA . ARG A 1 70 ? 45.131 0.378 -67.179 1.00 94.25 70 ARG A CA 1
ATOM 539 C C . ARG A 1 70 ? 45.776 -0.460 -66.079 1.00 94.25 70 ARG A C 1
ATOM 541 O O . ARG A 1 70 ? 45.076 -0.902 -65.174 1.00 94.25 70 ARG A O 1
ATOM 548 N N . GLY A 1 71 ? 47.091 -0.662 -66.138 1.00 93.81 71 GLY A N 1
ATOM 549 C CA . GLY A 1 71 ? 47.837 -1.427 -65.141 1.00 93.81 71 GLY A CA 1
ATOM 550 C C . GLY A 1 71 ? 47.734 -0.795 -63.756 1.00 93.81 71 GLY A C 1
ATOM 551 O O . GLY A 1 71 ? 47.307 -1.460 -62.816 1.00 93.81 71 GLY A O 1
ATOM 552 N N . ALA A 1 72 ? 48.027 0.504 -63.653 1.00 93.81 72 ALA A N 1
ATOM 553 C CA . ALA A 1 72 ? 47.915 1.262 -62.411 1.00 93.81 72 ALA A CA 1
ATOM 554 C C . ALA A 1 72 ? 46.473 1.300 -61.888 1.00 93.81 72 ALA A C 1
ATOM 556 O O . ALA A 1 72 ? 46.266 1.036 -60.710 1.00 93.81 72 ALA A O 1
ATOM 557 N N . GLY A 1 73 ? 45.482 1.549 -62.755 1.00 94.44 73 GLY A N 1
ATOM 558 C CA . GLY A 1 73 ? 44.067 1.530 -62.376 1.00 94.44 73 GLY A CA 1
ATOM 559 C C . GLY A 1 73 ? 43.640 0.177 -61.808 1.00 94.44 73 GLY A C 1
ATOM 560 O O . GLY A 1 73 ? 43.139 0.114 -60.695 1.00 94.44 73 GLY A O 1
ATOM 561 N N . SER A 1 74 ? 43.942 -0.920 -62.509 1.00 95.00 74 SER A N 1
ATOM 562 C CA . SER A 1 74 ? 43.591 -2.270 -62.044 1.00 95.00 74 SER A CA 1
ATOM 563 C C . SER A 1 74 ? 44.294 -2.673 -60.742 1.00 95.00 74 SER A C 1
ATOM 565 O O . SER A 1 74 ? 43.694 -3.332 -59.894 1.00 95.00 74 SER A O 1
ATOM 567 N N . ALA A 1 75 ? 45.557 -2.271 -60.562 1.00 94.25 75 ALA A N 1
ATOM 568 C CA . ALA A 1 75 ? 46.314 -2.552 -59.349 1.00 94.25 75 ALA A CA 1
ATOM 569 C C . ALA A 1 75 ? 45.765 -1.761 -58.154 1.00 94.25 75 ALA A C 1
ATOM 571 O O . ALA A 1 75 ? 45.594 -2.334 -57.079 1.00 94.25 75 ALA A O 1
ATOM 572 N N . LEU A 1 76 ? 45.448 -0.477 -58.356 1.00 95.75 76 LEU A N 1
ATOM 573 C CA . LEU A 1 76 ? 44.836 0.371 -57.336 1.00 95.75 76 LEU A CA 1
ATOM 574 C C . LEU A 1 76 ? 43.431 -0.111 -56.976 1.00 95.75 76 LEU A C 1
ATOM 576 O O . LEU A 1 76 ? 43.149 -0.262 -55.794 1.00 95.75 76 LEU A O 1
ATOM 580 N N . ASP A 1 77 ? 42.583 -0.431 -57.955 1.00 96.19 77 ASP A N 1
ATOM 581 C CA . ASP A 1 77 ? 41.233 -0.950 -57.705 1.00 96.19 77 ASP A CA 1
ATOM 582 C C . ASP A 1 77 ? 41.274 -2.250 -56.898 1.00 96.19 77 ASP A C 1
ATOM 584 O O . ASP A 1 77 ? 40.503 -2.423 -55.952 1.00 96.19 77 ASP A O 1
ATOM 588 N N . LYS A 1 78 ? 42.216 -3.147 -57.218 1.00 96.19 78 LYS A N 1
ATOM 589 C CA . LYS A 1 78 ? 42.420 -4.376 -56.448 1.00 96.19 78 LYS A CA 1
ATOM 590 C C . LYS A 1 78 ? 42.870 -4.077 -55.017 1.00 96.19 78 LYS A C 1
ATOM 592 O O . LYS A 1 78 ? 42.270 -4.597 -54.086 1.00 96.19 78 LYS A O 1
ATOM 597 N N . GLN A 1 79 ? 43.881 -3.226 -54.830 1.00 95.88 79 GLN A N 1
ATOM 598 C CA . GLN A 1 79 ? 44.371 -2.864 -53.494 1.00 95.88 79 GLN A CA 1
ATOM 599 C C . GLN A 1 79 ? 43.299 -2.173 -52.647 1.00 95.88 79 GLN A C 1
ATOM 601 O O . GLN A 1 79 ? 43.177 -2.462 -51.460 1.00 95.88 79 GLN A O 1
ATOM 606 N N . VAL A 1 80 ? 42.504 -1.286 -53.248 1.00 96.31 80 VAL A N 1
ATOM 607 C CA . VAL A 1 80 ? 41.384 -0.615 -52.579 1.00 96.31 80 VAL A CA 1
ATOM 608 C C . VAL A 1 80 ? 40.288 -1.619 -52.224 1.00 96.31 80 VAL A C 1
ATOM 610 O O . VAL A 1 80 ? 39.743 -1.549 -51.125 1.00 96.31 80 VAL A O 1
ATOM 613 N N . GLY A 1 81 ? 39.982 -2.569 -53.112 1.00 97.25 81 GLY A N 1
ATOM 614 C CA . GLY A 1 81 ? 39.026 -3.645 -52.850 1.00 97.25 81 GLY A CA 1
ATOM 615 C C . GLY A 1 81 ? 39.465 -4.567 -51.711 1.00 97.25 81 GLY A C 1
ATOM 616 O O . GLY A 1 81 ? 38.678 -4.832 -50.804 1.00 97.25 81 GLY A O 1
ATOM 617 N N . ASP A 1 82 ? 40.725 -5.003 -51.721 1.00 96.62 82 ASP A N 1
ATOM 618 C CA . ASP A 1 82 ? 41.307 -5.849 -50.675 1.00 96.62 82 ASP A CA 1
ATOM 619 C C . ASP A 1 82 ? 41.317 -5.110 -49.325 1.00 96.62 82 ASP A C 1
ATOM 621 O O . ASP A 1 82 ? 40.787 -5.621 -48.339 1.00 96.62 82 ASP A O 1
ATOM 625 N N . LEU A 1 83 ? 41.791 -3.856 -49.298 1.00 97.12 83 LEU A N 1
ATOM 626 C CA . LEU A 1 83 ? 41.794 -3.027 -48.089 1.00 97.12 83 LEU A CA 1
ATOM 627 C C . LEU A 1 83 ? 40.380 -2.799 -47.544 1.00 97.12 83 LEU A C 1
ATOM 629 O O . LEU A 1 83 ? 40.164 -2.857 -46.335 1.00 97.12 83 LEU A O 1
ATOM 633 N N . ARG A 1 84 ? 39.400 -2.551 -48.420 1.00 97.00 84 ARG A N 1
ATOM 634 C CA . ARG A 1 84 ? 37.999 -2.401 -48.019 1.00 97.00 84 ARG A CA 1
ATOM 635 C C . ARG A 1 84 ? 37.470 -3.678 -47.369 1.00 97.00 84 ARG A C 1
ATOM 637 O O . ARG A 1 84 ? 36.849 -3.589 -46.315 1.00 97.00 84 ARG A O 1
ATOM 644 N N . ASN A 1 85 ? 37.731 -4.839 -47.965 1.00 96.31 85 ASN A N 1
ATOM 645 C CA . ASN A 1 85 ? 37.298 -6.124 -47.419 1.00 96.31 85 ASN A CA 1
ATOM 646 C C . ASN A 1 85 ? 37.946 -6.415 -46.057 1.00 96.31 85 ASN A C 1
ATOM 648 O O . ASN A 1 85 ? 37.274 -6.910 -45.153 1.00 96.31 85 ASN A O 1
ATOM 652 N N . ASP A 1 86 ? 39.228 -6.089 -45.893 1.00 96.88 86 ASP A N 1
ATOM 653 C CA . ASP A 1 86 ? 39.944 -6.267 -44.627 1.00 96.88 86 ASP A CA 1
ATOM 654 C C . ASP A 1 86 ? 39.409 -5.328 -43.540 1.00 96.88 86 ASP A C 1
ATOM 656 O O . ASP A 1 86 ? 39.205 -5.753 -42.401 1.00 96.88 86 ASP A O 1
ATOM 660 N N . ILE A 1 87 ? 39.099 -4.075 -43.892 1.00 95.94 87 ILE A N 1
ATOM 661 C CA . ILE A 1 87 ? 38.447 -3.126 -42.981 1.00 95.94 87 ILE A CA 1
ATOM 662 C C . ILE A 1 87 ? 37.051 -3.623 -42.596 1.00 95.94 87 ILE A C 1
ATOM 664 O O . ILE A 1 87 ? 36.720 -3.625 -41.414 1.00 95.94 87 ILE A O 1
ATOM 668 N N . GLU A 1 88 ? 36.231 -4.060 -43.554 1.00 96.38 88 GLU A N 1
ATOM 669 C CA . GLU A 1 88 ? 34.878 -4.561 -43.280 1.00 96.38 88 GLU A CA 1
ATOM 670 C C . GLU A 1 88 ? 34.909 -5.773 -42.335 1.00 96.38 88 GLU A C 1
ATOM 672 O O . GLU A 1 88 ? 34.148 -5.814 -41.365 1.00 96.38 88 GLU A O 1
ATOM 677 N N . LYS A 1 89 ? 35.837 -6.716 -42.546 1.00 95.50 89 LYS A N 1
ATOM 678 C CA . LYS A 1 89 ? 36.039 -7.863 -41.646 1.00 95.50 89 LYS A CA 1
ATOM 679 C C . LYS A 1 89 ? 36.531 -7.439 -40.266 1.00 95.50 89 LYS A C 1
ATOM 681 O O . LYS A 1 89 ? 35.932 -7.835 -39.271 1.00 95.50 89 LYS A O 1
ATOM 686 N N . GLY A 1 90 ? 37.565 -6.600 -40.198 1.00 96.19 90 GLY A N 1
ATOM 687 C CA . GLY A 1 90 ? 38.119 -6.130 -38.929 1.00 96.19 90 GLY A CA 1
ATOM 688 C C . GLY A 1 90 ? 37.093 -5.358 -38.098 1.00 96.19 90 GLY A C 1
ATOM 689 O O . GLY A 1 90 ? 36.972 -5.576 -36.894 1.00 96.19 90 GLY A O 1
ATOM 690 N N . VAL A 1 91 ? 36.284 -4.506 -38.737 1.00 96.25 91 VAL A N 1
ATOM 691 C CA . VAL A 1 91 ? 35.184 -3.794 -38.071 1.00 96.25 91 VAL A CA 1
ATOM 692 C C . VAL A 1 91 ? 34.124 -4.775 -37.574 1.00 96.25 91 VAL A C 1
ATOM 694 O O . VAL A 1 91 ? 33.693 -4.655 -36.429 1.00 96.25 91 VAL A O 1
ATOM 697 N N . ALA A 1 92 ? 33.719 -5.760 -38.381 1.00 94.31 92 ALA A N 1
ATOM 698 C CA . ALA A 1 92 ? 32.734 -6.758 -37.965 1.00 94.31 92 ALA A CA 1
ATOM 699 C C . ALA A 1 92 ? 33.212 -7.581 -36.754 1.00 94.31 92 ALA A C 1
ATOM 701 O O . ALA A 1 92 ? 32.449 -7.781 -35.806 1.00 94.31 92 ALA A O 1
ATOM 702 N N . GLU A 1 93 ? 34.477 -8.002 -36.747 1.00 96.44 93 GLU A N 1
ATOM 703 C CA . GLU A 1 93 ? 35.087 -8.743 -35.639 1.00 96.44 93 GLU A CA 1
ATOM 704 C C . GLU A 1 93 ? 35.153 -7.903 -34.359 1.00 96.44 93 GLU A C 1
ATOM 706 O O . GLU A 1 93 ? 34.703 -8.355 -33.304 1.00 96.44 93 GLU A O 1
ATOM 711 N N . VAL A 1 94 ? 35.633 -6.657 -34.448 1.00 96.69 94 VAL A N 1
ATOM 712 C CA . VAL A 1 94 ? 35.716 -5.741 -33.297 1.00 96.69 94 VAL A CA 1
ATOM 713 C C . VAL A 1 94 ? 34.329 -5.430 -32.738 1.00 96.69 94 VAL A C 1
ATOM 715 O O . VAL A 1 94 ? 34.133 -5.469 -31.522 1.00 96.69 94 VAL A O 1
ATOM 718 N N . VAL A 1 95 ? 33.348 -5.154 -33.601 1.00 96.25 95 VAL A N 1
ATOM 719 C CA . VAL A 1 95 ? 31.968 -4.881 -33.178 1.00 96.25 95 VAL A CA 1
ATOM 720 C C . VAL A 1 95 ? 31.357 -6.107 -32.503 1.00 96.25 95 VAL A C 1
ATOM 722 O O . VAL A 1 95 ? 30.744 -5.967 -31.445 1.00 96.25 95 VAL A O 1
ATOM 725 N N . SER A 1 96 ? 31.554 -7.307 -33.054 1.00 96.19 96 SER A N 1
ATOM 726 C CA . SER A 1 96 ? 31.052 -8.550 -32.457 1.00 96.19 96 SER A CA 1
ATOM 727 C C . SER A 1 96 ? 31.691 -8.830 -31.095 1.00 96.19 96 SER A C 1
ATOM 729 O O . SER A 1 96 ? 30.981 -9.121 -30.130 1.00 96.19 96 SER A O 1
ATOM 731 N N . ALA A 1 97 ? 33.015 -8.691 -30.986 1.00 95.69 97 ALA A N 1
ATOM 732 C CA . ALA A 1 97 ? 33.737 -8.875 -29.730 1.00 95.69 97 ALA A CA 1
ATOM 733 C C . ALA A 1 97 ? 33.261 -7.878 -28.665 1.00 95.69 97 ALA A C 1
ATOM 735 O O . ALA A 1 97 ? 32.935 -8.269 -27.542 1.00 95.69 97 ALA A O 1
ATOM 736 N N . ARG A 1 98 ? 33.126 -6.598 -29.034 1.00 94.56 98 ARG A N 1
ATOM 737 C CA . ARG A 1 98 ? 32.662 -5.560 -28.109 1.00 94.56 98 ARG A CA 1
ATOM 738 C C . ARG A 1 98 ? 31.207 -5.765 -27.697 1.00 94.56 98 ARG A C 1
ATOM 740 O O . ARG A 1 98 ? 30.871 -5.549 -26.537 1.00 94.56 98 ARG A O 1
ATOM 747 N N . ALA A 1 99 ? 30.345 -6.213 -28.608 1.00 94.94 99 ALA A N 1
ATOM 748 C CA . ALA A 1 99 ? 28.960 -6.546 -28.290 1.00 94.94 99 ALA A CA 1
ATOM 749 C C . ALA A 1 99 ? 28.862 -7.715 -27.295 1.00 94.94 99 ALA A C 1
ATOM 751 O O . ALA A 1 99 ? 28.028 -7.678 -26.389 1.00 94.94 99 ALA A O 1
ATOM 752 N N . GLN A 1 100 ? 29.723 -8.729 -27.429 1.00 95.69 100 GLN A N 1
ATOM 753 C CA . GLN A 1 100 ? 29.789 -9.853 -26.494 1.00 95.69 100 GLN A CA 1
ATOM 754 C C . GLN A 1 100 ? 30.304 -9.424 -25.113 1.00 95.69 100 GLN A C 1
ATOM 756 O O . GLN A 1 100 ? 29.723 -9.814 -24.101 1.00 95.69 100 GLN A O 1
ATOM 761 N N . GLU A 1 101 ? 31.340 -8.587 -25.062 1.00 96.12 101 GLU A N 1
ATOM 762 C CA . GLU A 1 101 ? 31.881 -8.024 -23.818 1.00 96.12 101 GLU A CA 1
ATOM 763 C C . GLU A 1 101 ? 30.830 -7.176 -23.086 1.00 96.12 101 GLU A C 1
ATOM 765 O O . GLU A 1 101 ? 30.584 -7.376 -21.898 1.00 96.12 101 GLU A O 1
ATOM 770 N N . ILE A 1 102 ? 30.134 -6.287 -23.809 1.00 95.88 102 ILE A N 1
ATOM 771 C CA . ILE A 1 102 ? 29.035 -5.483 -23.256 1.00 95.88 102 ILE A CA 1
ATOM 772 C C . ILE A 1 102 ? 27.930 -6.389 -22.715 1.00 95.88 102 ILE A C 1
ATOM 774 O O . ILE A 1 102 ? 27.467 -6.164 -21.601 1.00 95.88 102 ILE A O 1
ATOM 778 N N . ARG A 1 103 ? 27.523 -7.424 -23.461 1.00 95.56 103 ARG A N 1
ATOM 779 C CA . ARG A 1 103 ? 26.500 -8.371 -22.997 1.00 95.56 103 ARG A CA 1
ATOM 780 C C . ARG A 1 103 ? 26.928 -9.058 -21.701 1.00 95.56 103 ARG A C 1
ATOM 782 O O . ARG A 1 103 ? 26.157 -9.063 -20.753 1.00 95.56 103 ARG A O 1
ATOM 789 N N . SER A 1 104 ? 28.168 -9.540 -21.628 1.00 96.12 104 SER A N 1
ATOM 790 C CA . SER A 1 104 ? 28.711 -10.169 -20.418 1.00 96.12 104 SER A CA 1
ATOM 791 C C . SER A 1 104 ? 28.729 -9.214 -19.222 1.00 96.12 104 SER A C 1
ATOM 793 O O . SER A 1 104 ? 28.347 -9.607 -18.122 1.00 96.12 104 SER A O 1
ATOM 795 N N . HIS A 1 105 ? 29.149 -7.961 -19.416 1.00 95.62 105 HIS A N 1
ATOM 796 C CA . HIS A 1 105 ? 29.151 -6.960 -18.348 1.00 95.62 105 HIS A CA 1
ATOM 797 C C . HIS A 1 105 ? 27.743 -6.580 -17.894 1.00 95.62 105 HIS A C 1
ATOM 799 O O . HIS A 1 105 ? 27.525 -6.385 -16.701 1.00 95.62 105 HIS A O 1
ATOM 805 N N . VAL A 1 106 ? 26.790 -6.484 -18.824 1.00 95.00 106 VAL A N 1
ATOM 806 C CA . VAL A 1 106 ? 25.384 -6.218 -18.501 1.00 95.00 106 VAL A CA 1
ATOM 807 C C . VAL A 1 106 ? 24.783 -7.391 -17.734 1.00 95.00 106 VAL A C 1
ATOM 809 O O . VAL A 1 106 ? 24.170 -7.160 -16.698 1.00 95.00 106 VAL A O 1
ATOM 812 N N . ASP A 1 107 ? 24.995 -8.630 -18.177 1.00 94.38 107 ASP A N 1
ATOM 813 C CA . ASP A 1 107 ? 24.467 -9.822 -17.504 1.00 94.38 107 ASP A CA 1
ATOM 814 C C . ASP A 1 107 ? 25.043 -9.962 -16.087 1.00 94.38 107 ASP A C 1
ATOM 816 O O . ASP A 1 107 ? 24.295 -10.181 -15.131 1.00 94.38 107 ASP A O 1
ATOM 820 N N . GLN A 1 108 ? 26.354 -9.757 -15.924 1.00 94.12 108 GLN A N 1
ATOM 821 C CA . GLN A 1 108 ? 27.001 -9.793 -14.614 1.00 94.12 108 GLN A CA 1
ATOM 822 C C . GLN A 1 108 ? 26.534 -8.639 -13.716 1.00 94.12 108 GLN A C 1
ATOM 824 O O . GLN A 1 108 ? 26.089 -8.876 -12.594 1.00 94.12 108 GLN A O 1
ATOM 829 N N . GLY A 1 109 ? 26.588 -7.399 -14.208 1.00 93.31 109 GLY A N 1
ATOM 830 C CA . GLY A 1 109 ? 26.207 -6.221 -13.429 1.00 93.31 109 GLY A CA 1
ATOM 831 C C . GLY A 1 109 ? 24.730 -6.239 -13.040 1.00 93.31 109 GLY A C 1
ATOM 832 O O . GLY A 1 109 ? 24.382 -5.928 -11.902 1.00 93.31 109 GLY A O 1
ATOM 833 N N . MET A 1 110 ? 23.848 -6.663 -13.947 1.00 92.19 110 MET A N 1
ATOM 834 C CA . MET A 1 110 ? 22.425 -6.801 -13.651 1.00 92.19 110 MET A CA 1
ATOM 835 C C . MET A 1 110 ? 22.168 -7.959 -12.680 1.00 92.19 110 MET A C 1
ATOM 837 O O . MET A 1 110 ? 21.347 -7.805 -11.779 1.00 92.19 110 MET A O 1
ATOM 841 N N . GLY A 1 111 ? 22.894 -9.075 -12.795 1.00 93.88 111 GLY A N 1
ATOM 842 C CA . GLY A 1 111 ? 22.838 -10.180 -11.835 1.00 93.88 111 GLY A CA 1
ATOM 843 C C . GLY A 1 111 ? 23.255 -9.766 -10.421 1.00 93.88 111 GLY A C 1
ATOM 844 O O . GLY A 1 111 ? 22.546 -10.066 -9.461 1.00 93.88 111 GLY A O 1
ATOM 845 N N . GLU A 1 112 ? 24.352 -9.020 -10.286 1.00 94.12 112 GLU A N 1
ATOM 846 C CA . GLU A 1 112 ? 24.839 -8.503 -9.002 1.00 94.12 112 GLU A CA 1
ATOM 847 C C . GLU A 1 112 ? 23.866 -7.481 -8.394 1.00 94.12 112 GLU A C 1
ATOM 849 O O . GLU A 1 112 ? 23.489 -7.608 -7.229 1.00 94.12 112 GLU A O 1
ATOM 854 N N . VAL A 1 113 ? 23.394 -6.506 -9.182 1.00 94.19 113 VAL A N 1
ATOM 855 C CA . VAL A 1 113 ? 22.467 -5.462 -8.708 1.00 94.19 113 VAL A CA 1
ATOM 856 C C . VAL A 1 113 ? 21.106 -6.046 -8.331 1.00 94.19 113 VAL A C 1
ATOM 858 O O . VAL A 1 113 ? 20.572 -5.722 -7.268 1.00 94.19 113 VAL A O 1
ATOM 861 N N . LEU A 1 114 ? 20.529 -6.914 -9.170 1.00 93.94 114 LEU A N 1
ATOM 862 C CA . LEU A 1 114 ? 19.249 -7.558 -8.866 1.00 93.94 114 LEU A CA 1
ATOM 863 C C . LEU A 1 114 ? 19.385 -8.540 -7.701 1.00 93.94 114 LEU A C 1
ATOM 865 O O . LEU A 1 114 ? 18.501 -8.577 -6.850 1.00 93.94 114 LEU A O 1
ATOM 869 N N . GLY A 1 115 ? 20.488 -9.287 -7.625 1.00 95.44 115 GLY A N 1
ATOM 870 C CA . GLY A 1 115 ? 20.775 -10.198 -6.519 1.00 95.44 115 GLY A CA 1
ATOM 871 C C . GLY A 1 115 ? 20.911 -9.468 -5.183 1.00 95.44 115 GLY A C 1
ATOM 872 O O . GLY A 1 115 ? 20.265 -9.854 -4.207 1.00 95.44 115 GLY A O 1
ATOM 873 N N . ALA A 1 116 ? 21.679 -8.376 -5.145 1.00 93.94 116 ALA A N 1
ATOM 874 C CA . ALA A 1 116 ? 21.826 -7.534 -3.959 1.00 93.94 116 ALA A CA 1
ATOM 875 C C . ALA A 1 116 ? 20.483 -6.925 -3.538 1.00 93.94 116 ALA A C 1
ATOM 877 O O . ALA A 1 116 ? 20.071 -7.069 -2.388 1.00 93.94 116 ALA A O 1
ATOM 878 N N . ARG A 1 117 ? 19.738 -6.341 -4.486 1.00 93.50 117 ARG A N 1
ATOM 879 C CA . ARG A 1 117 ? 18.426 -5.746 -4.205 1.00 93.50 117 ARG A CA 1
ATOM 880 C C . ARG A 1 117 ? 17.404 -6.778 -3.733 1.00 93.50 117 ARG A C 1
ATOM 882 O O . ARG A 1 117 ? 16.616 -6.478 -2.843 1.00 93.50 117 ARG A O 1
ATOM 889 N N . ALA A 1 118 ? 17.414 -7.988 -4.291 1.00 93.81 118 ALA A N 1
ATOM 890 C CA . ALA A 1 118 ? 16.553 -9.079 -3.841 1.00 93.81 118 ALA A CA 1
ATOM 891 C C . ALA A 1 118 ? 16.908 -9.538 -2.418 1.00 93.81 118 ALA A C 1
ATOM 893 O O . ALA A 1 118 ? 16.008 -9.785 -1.615 1.00 93.81 118 ALA A O 1
ATOM 894 N N . ALA A 1 119 ? 18.199 -9.619 -2.083 1.00 94.19 119 ALA A N 1
ATOM 895 C CA . ALA A 1 119 ? 18.652 -9.954 -0.735 1.00 94.19 119 ALA A CA 1
ATOM 896 C C . ALA A 1 119 ? 18.268 -8.874 0.288 1.00 94.19 119 ALA A C 1
ATOM 898 O O . ALA A 1 119 ? 17.801 -9.207 1.377 1.00 94.19 119 ALA A O 1
ATOM 899 N N . ASP A 1 120 ? 18.412 -7.597 -0.064 1.00 95.44 120 ASP A N 1
ATOM 900 C CA . ASP A 1 120 ? 18.041 -6.480 0.807 1.00 95.44 120 ASP A CA 1
ATOM 901 C C . ASP A 1 120 ? 16.528 -6.400 1.016 1.00 95.44 120 ASP A C 1
ATOM 903 O O . ASP A 1 120 ? 16.082 -6.339 2.160 1.00 95.44 120 ASP A O 1
ATOM 907 N N . LEU A 1 121 ? 15.734 -6.529 -0.055 1.00 95.50 121 LEU A N 1
ATOM 908 C CA . LEU A 1 121 ? 14.273 -6.618 0.045 1.00 95.50 121 LEU A CA 1
ATOM 909 C C . LEU A 1 121 ? 13.840 -7.793 0.924 1.00 95.50 121 LEU A C 1
ATOM 911 O O . LEU A 1 121 ? 12.934 -7.655 1.742 1.00 95.50 121 LEU A O 1
ATOM 915 N N . ARG A 1 122 ? 14.496 -8.950 0.794 1.00 95.31 122 ARG A N 1
ATOM 916 C CA . ARG A 1 122 ? 14.212 -10.108 1.645 1.00 95.31 122 ARG A CA 1
ATOM 917 C C . ARG A 1 122 ? 14.483 -9.805 3.120 1.00 95.31 122 ARG A C 1
ATOM 919 O O . ARG A 1 122 ? 13.632 -10.114 3.948 1.00 95.31 122 ARG A O 1
ATOM 926 N N . ARG A 1 123 ? 15.620 -9.182 3.450 1.00 96.00 123 ARG A N 1
ATOM 927 C CA . ARG A 1 123 ? 15.951 -8.791 4.833 1.00 96.00 123 ARG A CA 1
ATOM 928 C C . ARG A 1 123 ? 14.971 -7.763 5.388 1.00 96.00 123 ARG A C 1
ATOM 930 O O . ARG A 1 123 ? 14.565 -7.883 6.539 1.00 96.00 123 ARG A O 1
ATOM 937 N N . GLU A 1 124 ? 14.584 -6.776 4.586 1.00 96.12 124 GLU A N 1
ATOM 938 C CA . GLU A 1 124 ? 13.612 -5.751 4.977 1.00 96.12 124 GLU A CA 1
ATOM 939 C C . GLU A 1 124 ? 12.237 -6.370 5.257 1.00 96.12 124 GLU A C 1
ATOM 941 O O . GLU A 1 124 ? 11.625 -6.070 6.284 1.00 96.12 124 GLU A O 1
ATOM 946 N N . ILE A 1 125 ? 11.780 -7.294 4.404 1.00 93.19 125 ILE A N 1
ATOM 947 C CA . ILE A 1 125 ? 10.530 -8.036 4.615 1.00 93.19 125 ILE A CA 1
ATOM 948 C C . ILE A 1 125 ? 10.618 -8.889 5.884 1.00 93.19 125 ILE A C 1
ATOM 950 O O . ILE A 1 125 ? 9.715 -8.823 6.714 1.00 93.19 125 ILE A O 1
ATOM 954 N N . GLU A 1 126 ? 11.695 -9.658 6.069 1.00 94.62 126 GLU A N 1
ATOM 955 C CA . GLU A 1 126 ? 11.893 -10.498 7.259 1.00 94.62 126 GLU A CA 1
ATOM 956 C C . GLU A 1 126 ? 11.898 -9.654 8.547 1.00 94.62 126 GLU A C 1
ATOM 958 O O . GLU A 1 126 ? 11.191 -9.985 9.502 1.00 94.62 126 GLU A O 1
ATOM 963 N N . ALA A 1 127 ? 12.606 -8.521 8.558 1.00 93.62 127 ALA A N 1
ATOM 964 C CA . ALA A 1 127 ? 12.632 -7.593 9.688 1.00 93.62 127 ALA A CA 1
ATOM 965 C C . ALA A 1 127 ? 11.259 -6.957 9.958 1.00 93.62 127 ALA A C 1
ATOM 967 O O . ALA A 1 127 ? 10.820 -6.894 11.108 1.00 93.62 127 ALA A O 1
ATOM 968 N N . THR A 1 128 ? 10.553 -6.526 8.910 1.00 94.12 128 THR A N 1
ATOM 969 C CA . THR A 1 128 ? 9.220 -5.915 9.031 1.00 94.12 128 THR A CA 1
ATOM 970 C C . THR A 1 128 ? 8.200 -6.911 9.572 1.00 94.12 128 THR A C 1
ATOM 972 O O . THR A 1 128 ? 7.453 -6.595 10.497 1.00 94.12 128 THR A O 1
ATOM 975 N N . VAL A 1 129 ? 8.187 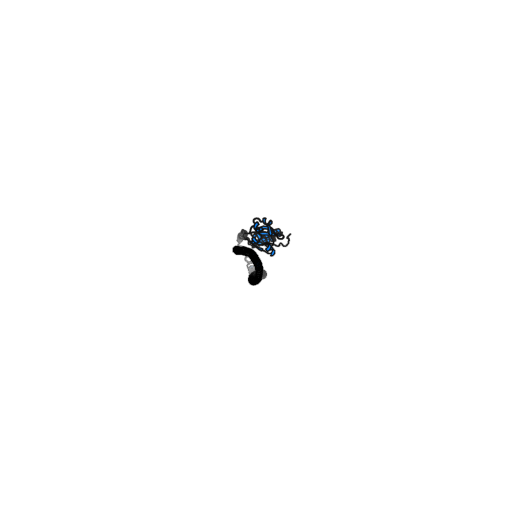-8.137 9.041 1.00 93.12 129 VAL A N 1
ATOM 976 C CA . VAL A 1 129 ? 7.281 -9.202 9.490 1.00 93.12 129 VAL A CA 1
ATOM 977 C C . VAL A 1 129 ? 7.574 -9.584 10.940 1.00 93.12 129 VAL A C 1
ATOM 979 O O . VAL A 1 129 ? 6.637 -9.682 11.733 1.00 93.12 129 VAL A O 1
ATOM 982 N N . ALA A 1 130 ? 8.848 -9.735 11.313 1.00 92.00 130 ALA A N 1
ATOM 983 C CA . ALA A 1 130 ? 9.239 -10.007 12.694 1.00 92.00 130 ALA A CA 1
ATOM 984 C C . ALA A 1 130 ? 8.793 -8.882 13.644 1.00 92.00 130 ALA A C 1
ATOM 986 O O . ALA A 1 130 ? 8.200 -9.161 14.687 1.00 92.00 130 ALA A O 1
ATOM 987 N N . GLY A 1 131 ? 8.993 -7.618 13.254 1.00 95.12 131 GLY A N 1
ATOM 988 C CA . GLY A 1 131 ? 8.560 -6.451 14.024 1.00 95.12 131 GLY A CA 1
ATOM 989 C C . GLY A 1 131 ? 7.044 -6.397 14.229 1.00 95.12 131 GLY A C 1
ATOM 990 O O . GLY A 1 131 ? 6.584 -6.250 15.361 1.00 95.12 131 GLY A O 1
ATOM 991 N N . ILE A 1 132 ? 6.257 -6.592 13.163 1.00 92.56 132 ILE A N 1
ATOM 992 C CA . ILE A 1 132 ? 4.785 -6.624 13.239 1.00 92.56 132 ILE A CA 1
ATOM 993 C C . ILE A 1 132 ? 4.313 -7.777 14.128 1.00 92.56 132 ILE A C 1
ATOM 995 O O . ILE A 1 132 ? 3.409 -7.593 14.945 1.00 92.56 132 ILE A O 1
ATOM 999 N N . PHE A 1 133 ? 4.906 -8.965 13.986 1.00 92.44 133 PHE A N 1
ATOM 1000 C CA . PHE A 1 133 ? 4.525 -10.125 14.787 1.00 92.44 133 PHE A CA 1
ATOM 1001 C C . PHE A 1 133 ? 4.827 -9.900 16.270 1.00 92.44 133 PHE A C 1
ATOM 1003 O O . PHE A 1 133 ? 3.973 -10.157 17.115 1.00 92.44 133 PHE A O 1
ATOM 1010 N N . GLN A 1 134 ? 6.003 -9.358 16.589 1.00 95.06 134 GLN A N 1
ATOM 1011 C CA . GLN A 1 134 ? 6.398 -9.059 17.962 1.00 95.06 134 GLN A CA 1
ATOM 1012 C C . GLN A 1 134 ? 5.529 -7.958 18.584 1.00 95.06 134 GLN A C 1
ATOM 1014 O O . GLN A 1 134 ? 5.125 -8.083 19.740 1.00 95.06 134 GLN A O 1
ATOM 1019 N N . GLN A 1 135 ? 5.172 -6.926 17.813 1.00 95.06 135 GLN A N 1
ATOM 1020 C CA . GLN A 1 135 ? 4.235 -5.894 18.254 1.00 95.06 135 GLN A CA 1
ATOM 1021 C C . GLN A 1 135 ? 2.854 -6.489 18.554 1.00 95.06 135 GLN A C 1
ATOM 1023 O O . GLN A 1 135 ? 2.337 -6.303 19.654 1.00 95.06 135 GLN A O 1
ATOM 1028 N N . ARG A 1 136 ? 2.278 -7.252 17.614 1.00 92.94 136 ARG A N 1
ATOM 1029 C CA . ARG A 1 136 ? 0.956 -7.873 17.788 1.00 92.94 136 ARG A CA 1
ATOM 1030 C C . ARG A 1 136 ? 0.928 -8.887 18.925 1.00 92.94 136 ARG A C 1
ATOM 1032 O O . ARG A 1 136 ? -0.058 -8.945 19.648 1.00 92.94 136 ARG A O 1
ATOM 1039 N N . ALA A 1 137 ? 1.992 -9.668 19.103 1.00 90.31 137 ALA A N 1
ATOM 1040 C CA . ALA A 1 137 ? 2.111 -10.597 20.222 1.00 90.31 137 ALA A CA 1
ATOM 1041 C C . ALA A 1 137 ? 2.130 -9.851 21.566 1.00 90.31 137 ALA A C 1
ATOM 1043 O O . ALA A 1 137 ? 1.438 -10.256 22.496 1.00 90.31 137 ALA A O 1
ATOM 1044 N N . GLY A 1 138 ? 2.858 -8.732 21.652 1.00 94.06 138 GLY A N 1
ATOM 1045 C CA . GLY A 1 138 ? 2.881 -7.887 22.847 1.00 94.06 138 GLY A CA 1
ATOM 1046 C C . GLY A 1 138 ? 1.545 -7.191 23.130 1.00 94.06 138 GLY A C 1
ATOM 1047 O O . GLY A 1 138 ? 1.134 -7.106 24.285 1.00 94.06 138 GLY A O 1
ATOM 1048 N N . GLU A 1 139 ? 0.848 -6.711 22.098 1.00 94.38 139 GLU A N 1
ATOM 1049 C CA . GLU A 1 139 ? -0.502 -6.138 22.221 1.00 94.38 139 GLU A CA 1
ATOM 1050 C C . GLU A 1 139 ? -1.514 -7.193 22.682 1.00 94.38 139 GLU A C 1
ATOM 1052 O O . GLU A 1 139 ? -2.217 -6.974 23.667 1.00 94.38 139 GLU A O 1
ATOM 1057 N N . LEU A 1 140 ? -1.513 -8.375 22.057 1.00 94.38 140 LEU A N 1
ATOM 1058 C CA . LEU A 1 140 ? -2.379 -9.489 22.438 1.00 94.38 140 LEU A CA 1
ATOM 1059 C C . LEU A 1 140 ? -2.118 -9.948 23.876 1.00 94.38 140 LEU A C 1
ATOM 1061 O O . LEU A 1 140 ? -3.064 -10.222 24.609 1.00 94.38 140 LEU A O 1
ATOM 1065 N N . GLN A 1 141 ? -0.853 -10.015 24.299 1.00 93.88 141 GLN A N 1
ATOM 1066 C CA . GLN A 1 141 ? -0.508 -10.357 25.677 1.00 93.88 141 GLN A CA 1
ATOM 1067 C C . GLN A 1 141 ? -1.105 -9.346 26.666 1.00 93.88 141 GLN A C 1
ATOM 1069 O O . GLN A 1 141 ? -1.747 -9.753 27.632 1.00 93.88 141 GLN A O 1
ATOM 1074 N N . LYS A 1 142 ? -0.955 -8.041 26.405 1.00 94.62 142 LYS A N 1
ATOM 1075 C CA . LYS A 1 142 ? -1.542 -6.986 27.249 1.00 94.62 142 LYS A CA 1
ATOM 1076 C C . LYS A 1 142 ? -3.066 -7.058 27.285 1.00 94.62 142 LYS A C 1
ATOM 1078 O O . LYS A 1 142 ? -3.663 -6.861 28.341 1.00 94.62 142 LYS A O 1
ATOM 1083 N N . ASP A 1 143 ? -3.697 -7.354 26.152 1.00 94.00 143 ASP A N 1
ATOM 1084 C CA . ASP A 1 143 ? -5.147 -7.519 26.076 1.00 94.00 143 ASP A CA 1
ATOM 1085 C C . ASP A 1 143 ? -5.627 -8.726 26.881 1.00 94.00 143 ASP A C 1
ATOM 1087 O O . ASP A 1 143 ? -6.595 -8.607 27.631 1.00 94.00 143 ASP A O 1
ATOM 1091 N N . ILE A 1 144 ? -4.927 -9.861 26.792 1.00 91.12 144 ILE A N 1
ATOM 1092 C CA . ILE A 1 144 ? -5.219 -11.046 27.605 1.00 91.12 144 ILE A CA 1
ATOM 1093 C C . ILE A 1 144 ? -5.057 -10.721 29.092 1.00 91.12 144 ILE A C 1
ATOM 1095 O O . ILE A 1 144 ? -5.958 -11.018 29.873 1.00 91.12 144 ILE A O 1
ATOM 1099 N N . GLU A 1 145 ? -3.955 -10.084 29.492 1.00 92.94 145 GLU A N 1
ATOM 1100 C CA . GLU A 1 145 ? -3.717 -9.685 30.885 1.00 92.94 145 GLU A CA 1
ATOM 1101 C C . GLU A 1 145 ? -4.831 -8.767 31.407 1.00 92.94 145 GLU A C 1
ATOM 1103 O O . GLU A 1 145 ? -5.355 -8.991 32.502 1.00 92.94 145 GLU A O 1
ATOM 1108 N N . ARG A 1 146 ? -5.264 -7.790 30.602 1.00 94.44 146 ARG A N 1
ATOM 1109 C CA . ARG A 1 146 ? -6.381 -6.897 30.931 1.00 94.44 146 ARG A CA 1
ATOM 1110 C C . ARG A 1 146 ? -7.699 -7.655 31.085 1.00 94.44 146 ARG A C 1
ATOM 1112 O O . ARG A 1 146 ? -8.362 -7.497 32.105 1.00 94.44 146 ARG A O 1
ATOM 1119 N N . VAL A 1 147 ? -8.067 -8.494 30.116 1.00 91.81 147 VAL A N 1
ATOM 1120 C CA . VAL A 1 147 ? -9.325 -9.261 30.152 1.00 91.81 147 VAL A CA 1
ATOM 1121 C C . VAL A 1 147 ? -9.343 -10.222 31.337 1.00 91.81 147 VAL A C 1
ATOM 1123 O O . VAL A 1 147 ? -10.365 -10.349 32.014 1.00 91.81 147 VAL A O 1
ATOM 1126 N N . VAL A 1 148 ? -8.219 -10.878 31.634 1.00 91.88 148 VAL A N 1
ATOM 1127 C CA . VAL A 1 148 ? -8.090 -11.758 32.803 1.00 91.88 148 VAL A CA 1
ATOM 1128 C C . VAL A 1 148 ? -8.243 -10.960 34.096 1.00 91.88 148 VAL A C 1
ATOM 1130 O O . VAL A 1 148 ? -8.985 -11.395 34.979 1.00 91.88 148 VAL A O 1
ATOM 1133 N N . ALA A 1 149 ? -7.607 -9.791 34.215 1.00 90.00 149 ALA A N 1
ATOM 1134 C CA . ALA A 1 149 ? -7.727 -8.933 35.392 1.00 90.00 149 ALA A CA 1
ATOM 1135 C C . ALA A 1 149 ? -9.165 -8.426 35.597 1.00 90.00 149 ALA A C 1
ATOM 1137 O O . ALA A 1 149 ? -9.705 -8.540 36.700 1.00 90.00 149 ALA A O 1
ATOM 1138 N N . GLU A 1 150 ? -9.815 -7.937 34.539 1.00 91.69 150 GLU A N 1
ATOM 1139 C CA . GLU A 1 150 ? -11.209 -7.481 34.571 1.00 91.69 150 GLU A CA 1
ATOM 1140 C C . GLU A 1 150 ? -12.163 -8.621 34.936 1.00 91.69 150 GLU A C 1
ATOM 1142 O O . GLU A 1 150 ? -12.953 -8.485 35.871 1.00 91.69 150 GLU A O 1
ATOM 1147 N N . THR A 1 151 ? -12.044 -9.778 34.278 1.00 90.62 151 THR A N 1
ATOM 1148 C CA . THR A 1 151 ? -12.899 -10.949 34.540 1.00 90.62 151 THR A CA 1
ATOM 1149 C C . THR A 1 151 ? -12.721 -11.462 35.968 1.00 90.62 151 THR A C 1
ATOM 1151 O O . THR A 1 151 ? -13.694 -11.813 36.639 1.00 90.62 151 THR A O 1
ATOM 1154 N N . THR A 1 152 ? -11.479 -11.498 36.458 1.00 89.00 152 THR A N 1
ATOM 1155 C CA . THR A 1 152 ? -11.170 -11.936 37.825 1.00 89.00 152 THR A CA 1
ATOM 1156 C C . THR A 1 152 ? -11.753 -10.967 38.847 1.00 89.00 152 THR A C 1
ATOM 1158 O O . THR A 1 152 ? -12.410 -11.409 39.787 1.00 89.00 152 THR A O 1
ATOM 1161 N N . SER A 1 153 ? -11.586 -9.659 38.637 1.00 92.00 153 SER A N 1
ATOM 1162 C CA . SER A 1 153 ? -12.141 -8.613 39.503 1.00 92.00 153 SER A CA 1
ATOM 1163 C C . SER A 1 153 ? -13.672 -8.652 39.537 1.00 92.00 153 SER A C 1
ATOM 1165 O O . SER A 1 153 ? -14.267 -8.645 40.615 1.00 92.00 153 SER A O 1
ATOM 1167 N N . GLN A 1 154 ? -14.319 -8.802 38.377 1.00 92.12 154 GLN A N 1
ATOM 1168 C CA . GLN A 1 154 ? -15.774 -8.938 38.276 1.00 92.12 154 GLN A CA 1
ATOM 1169 C C . GLN A 1 154 ? -16.290 -10.175 39.019 1.00 92.12 154 GLN A C 1
ATOM 1171 O O . GLN A 1 154 ? -17.233 -10.066 39.802 1.00 92.12 154 GLN A O 1
ATOM 1176 N N . ARG A 1 155 ? -15.658 -11.345 38.836 1.00 89.12 155 ARG A N 1
ATOM 1177 C CA . ARG A 1 155 ? -16.048 -12.577 39.545 1.00 89.12 155 ARG A CA 1
ATOM 1178 C C . ARG A 1 155 ? -15.841 -12.473 41.053 1.00 89.12 155 ARG A C 1
ATOM 1180 O O . ARG A 1 155 ? -16.706 -12.911 41.801 1.00 89.12 155 ARG A O 1
ATOM 1187 N N . LEU A 1 156 ? -14.731 -11.885 41.502 1.00 88.25 156 LEU A N 1
ATOM 1188 C CA . LEU A 1 156 ? -14.479 -11.637 42.926 1.00 88.25 156 LEU A CA 1
ATOM 1189 C C . LEU A 1 156 ? -15.503 -10.669 43.523 1.00 88.25 156 LEU A C 1
ATOM 1191 O O . LEU A 1 156 ? -15.987 -10.907 44.627 1.00 88.25 156 LEU A O 1
ATOM 1195 N N . GLY A 1 157 ? -15.864 -9.612 42.794 1.00 90.31 157 GLY A N 1
ATOM 1196 C CA . GLY A 1 157 ? -16.912 -8.675 43.195 1.00 90.31 157 GLY A CA 1
ATOM 1197 C C . GLY A 1 157 ? -18.280 -9.347 43.321 1.00 90.31 157 GLY A C 1
ATOM 1198 O O . GLY A 1 157 ? -18.944 -9.185 44.343 1.00 90.31 157 GLY A O 1
ATOM 1199 N N . ALA A 1 158 ? -18.667 -10.155 42.329 1.00 89.19 158 ALA A N 1
ATOM 1200 C CA . ALA A 1 158 ? -19.919 -10.911 42.347 1.00 89.19 158 ALA A CA 1
ATOM 1201 C C . ALA A 1 158 ? -19.963 -11.921 43.504 1.00 89.19 158 ALA A C 1
ATOM 1203 O O . ALA A 1 158 ? -20.910 -11.912 44.285 1.00 89.19 158 ALA A O 1
ATOM 1204 N N . LEU A 1 159 ? -18.903 -12.718 43.685 1.00 89.62 159 LEU A N 1
ATOM 1205 C CA . LEU A 1 159 ? -18.791 -13.665 44.800 1.00 89.62 159 LEU A CA 1
ATOM 1206 C C . LEU A 1 159 ? -18.853 -12.966 46.160 1.00 89.62 159 LEU A C 1
ATOM 1208 O O . LEU A 1 159 ? -19.477 -13.478 47.085 1.00 89.62 159 LEU A O 1
ATOM 1212 N N . ARG A 1 160 ? -18.226 -11.792 46.295 1.00 89.19 160 ARG A N 1
ATOM 1213 C CA . ARG A 1 160 ? -18.286 -11.002 47.528 1.00 89.19 160 ARG A CA 1
ATOM 1214 C C . ARG A 1 160 ? -19.711 -10.538 47.823 1.00 89.19 160 ARG A C 1
ATOM 1216 O O . ARG A 1 160 ? -20.151 -10.691 48.955 1.00 89.19 160 ARG A O 1
ATOM 1223 N N . GLN A 1 161 ? -20.433 -10.034 46.822 1.00 90.00 161 GLN A N 1
ATOM 1224 C CA . GLN A 1 161 ? -21.835 -9.633 46.981 1.00 90.00 161 GLN A CA 1
ATOM 1225 C C . GLN A 1 161 ? -22.753 -10.818 47.303 1.00 90.00 161 GLN A C 1
ATOM 1227 O O . GLN A 1 161 ? -23.651 -10.689 48.131 1.00 90.00 161 GLN A O 1
ATOM 1232 N N . GLU A 1 162 ? -22.544 -11.972 46.666 1.00 91.38 162 GLU A N 1
ATOM 1233 C CA . GLU A 1 162 ? -23.295 -13.194 46.973 1.00 91.38 162 GLU A CA 1
ATOM 1234 C C . GLU A 1 162 ? -23.032 -13.670 48.404 1.00 91.38 162 GLU A C 1
ATOM 1236 O O . GLU A 1 162 ? -23.976 -14.006 49.120 1.00 91.38 162 GLU A O 1
ATOM 1241 N N . LEU A 1 163 ? -21.770 -13.649 48.844 1.00 86.62 163 LEU A N 1
ATOM 1242 C CA . LEU A 1 163 ? -21.392 -14.008 50.208 1.00 86.62 163 LEU A CA 1
ATOM 1243 C C . LEU A 1 163 ? -22.003 -13.044 51.230 1.00 86.62 163 LEU A C 1
ATOM 1245 O O . LEU A 1 163 ? -22.523 -13.492 52.247 1.00 86.62 163 LEU A O 1
ATOM 1249 N N . GLU A 1 164 ? -21.976 -11.742 50.954 1.00 90.12 164 GLU A N 1
ATOM 1250 C CA . GLU A 1 164 ? -22.555 -10.709 51.817 1.00 90.12 164 GLU A CA 1
ATOM 1251 C C . GLU A 1 164 ? -24.071 -10.893 51.958 1.00 90.12 164 GLU A C 1
ATOM 1253 O O . GLU A 1 164 ? -24.564 -11.025 53.078 1.00 90.12 164 GLU A O 1
ATOM 1258 N N . LYS A 1 165 ? -24.792 -11.087 50.844 1.00 87.75 165 LYS A N 1
ATOM 1259 C CA . LYS A 1 165 ? -26.229 -11.415 50.864 1.00 87.75 165 LYS A CA 1
ATOM 1260 C C . LYS A 1 165 ? -26.536 -12.716 51.605 1.00 87.75 165 LYS A C 1
ATOM 1262 O O . LYS A 1 165 ? -27.539 -12.800 52.312 1.00 87.75 165 LYS A O 1
ATOM 1267 N N . ALA A 1 166 ? -25.708 -13.747 51.439 1.00 85.88 166 ALA A N 1
ATOM 1268 C CA . ALA A 1 166 ? -25.900 -15.026 52.117 1.00 85.88 166 ALA A CA 1
ATOM 1269 C C . ALA A 1 166 ? -25.669 -14.913 53.632 1.00 85.88 166 ALA A C 1
ATOM 1271 O O . ALA A 1 166 ? -26.409 -15.516 54.412 1.00 85.88 166 ALA A O 1
ATOM 1272 N N . ILE A 1 167 ? -24.664 -14.136 54.051 1.00 85.12 167 ILE A N 1
ATOM 1273 C CA . ILE A 1 167 ? -24.382 -13.863 55.463 1.00 85.12 167 ILE A CA 1
ATOM 1274 C C . ILE A 1 167 ? -25.517 -13.046 56.077 1.00 85.12 167 ILE A C 1
ATOM 1276 O O . ILE A 1 167 ? -26.030 -13.459 57.115 1.00 85.12 167 ILE A O 1
ATOM 1280 N N . GLU A 1 168 ? -25.944 -11.953 55.440 1.00 85.50 168 GLU A N 1
ATOM 1281 C CA . GLU A 1 168 ? -27.059 -11.125 55.919 1.00 85.50 168 GLU A CA 1
ATOM 1282 C C . GLU A 1 168 ? -28.347 -11.942 56.028 1.00 85.50 168 GLU A C 1
ATOM 1284 O O . GLU A 1 168 ? -28.926 -12.024 57.109 1.00 85.50 168 GLU A O 1
ATOM 1289 N N . GLY A 1 169 ? -28.740 -12.655 54.968 1.00 84.94 169 GLY A N 1
ATOM 1290 C CA . GLY A 1 169 ? -29.960 -13.465 54.985 1.00 84.94 169 GLY A CA 1
ATOM 1291 C C . GLY A 1 169 ? -29.926 -14.596 56.021 1.00 84.94 169 GLY A C 1
ATOM 1292 O O . GLY A 1 169 ? -30.933 -14.887 56.669 1.00 84.94 169 GLY A O 1
ATOM 1293 N N . SER A 1 170 ? -28.767 -15.230 56.226 1.00 85.56 170 SER A N 1
ATOM 1294 C CA . SER A 1 170 ? -28.590 -16.269 57.251 1.00 85.56 170 SER A CA 1
ATOM 1295 C C . SER A 1 170 ? -28.611 -15.692 58.670 1.00 85.56 170 SER A C 1
ATOM 1297 O O . SER A 1 170 ? -29.240 -16.268 59.563 1.00 85.56 170 SER A O 1
ATOM 1299 N N . ALA A 1 171 ? -27.960 -14.546 58.888 1.00 81.44 171 ALA A N 1
ATOM 1300 C CA . ALA A 1 171 ? -27.928 -13.856 60.172 1.00 81.44 171 ALA A CA 1
ATOM 1301 C C . ALA A 1 171 ? -29.311 -13.315 60.557 1.00 81.44 171 ALA A C 1
ATOM 1303 O O . ALA A 1 171 ? -29.746 -13.530 61.687 1.00 81.44 171 ALA A O 1
ATOM 1304 N N . GLU A 1 172 ? -30.032 -12.695 59.621 1.00 85.94 172 GLU A N 1
ATOM 1305 C CA . GLU A 1 172 ? -31.410 -12.241 59.820 1.00 85.94 172 GLU A CA 1
ATOM 1306 C C . GLU A 1 172 ? -32.334 -13.405 60.160 1.00 85.94 172 GLU A C 1
ATOM 1308 O O . GLU A 1 172 ? -33.063 -13.342 61.152 1.00 85.94 172 GLU A O 1
ATOM 1313 N N . LYS A 1 173 ? -32.264 -14.506 59.399 1.00 86.94 173 LYS A N 1
ATOM 1314 C CA . LYS A 1 173 ? -33.085 -15.692 59.664 1.00 86.94 173 LYS A CA 1
ATOM 1315 C C . LYS A 1 173 ? -32.790 -16.286 61.041 1.00 86.94 173 LYS A C 1
ATOM 1317 O O . LYS A 1 173 ? -33.725 -16.563 61.789 1.00 86.94 173 LYS A O 1
ATOM 1322 N N . ARG A 1 174 ? -31.509 -16.423 61.410 1.00 83.31 174 ARG A N 1
ATOM 1323 C CA . ARG A 1 174 ? -31.107 -16.894 62.744 1.00 83.31 174 ARG A CA 1
ATOM 1324 C C . ARG A 1 174 ? -31.553 -15.948 63.849 1.00 83.31 174 ARG A C 1
ATOM 1326 O O . ARG A 1 174 ? -32.041 -16.434 64.858 1.00 83.31 174 ARG A O 1
ATOM 1333 N N . MET A 1 175 ? -31.421 -14.631 63.687 1.00 80.00 175 MET A N 1
ATOM 1334 C CA . MET A 1 175 ? -31.922 -13.667 64.675 1.00 80.00 175 MET A CA 1
ATOM 1335 C C . MET A 1 175 ? -33.437 -13.762 64.841 1.00 80.00 175 MET A C 1
ATOM 1337 O O . MET A 1 175 ? -33.926 -13.675 65.964 1.00 80.00 175 MET A O 1
ATOM 1341 N N . LEU A 1 176 ? -34.179 -13.951 63.749 1.00 85.06 176 LEU A N 1
ATOM 1342 C CA . LEU A 1 176 ? -35.631 -14.092 63.788 1.00 85.06 176 LEU A CA 1
ATOM 1343 C C . LEU A 1 176 ? -36.051 -15.384 64.508 1.00 85.06 176 LEU A C 1
ATOM 1345 O O . LEU A 1 176 ? -36.938 -15.350 65.360 1.00 85.06 176 LEU A O 1
ATOM 1349 N N . GLU A 1 177 ? -35.392 -16.505 64.200 1.00 86.69 177 GLU A N 1
ATOM 1350 C CA . GLU A 1 177 ? -35.591 -17.786 64.890 1.00 86.69 177 GLU A CA 1
ATOM 1351 C C . GLU A 1 177 ? -35.239 -17.670 66.377 1.00 86.69 177 GLU A C 1
ATOM 1353 O O . GLU A 1 177 ? -36.056 -18.023 67.226 1.00 86.69 177 GLU A O 1
ATOM 1358 N N . LEU A 1 178 ? -34.088 -17.074 66.707 1.00 85.75 178 LEU A N 1
ATOM 1359 C CA . LEU A 1 178 ? -33.656 -16.873 68.089 1.00 85.75 178 LEU A CA 1
ATOM 1360 C C . LEU A 1 178 ? -34.631 -15.976 68.857 1.00 85.75 178 LEU A C 1
ATOM 1362 O O . LEU A 1 178 ? -34.951 -16.259 70.006 1.00 85.75 178 LEU A O 1
ATOM 1366 N N . LYS A 1 179 ? -35.132 -14.906 68.228 1.00 83.69 179 LYS A N 1
ATOM 1367 C CA . LYS A 1 179 ? -36.138 -14.022 68.824 1.00 83.69 179 LYS A CA 1
ATOM 1368 C C . LYS A 1 179 ? -37.422 -14.788 69.128 1.00 83.69 179 LYS A C 1
ATOM 1370 O O . LYS A 1 179 ? -37.940 -14.665 70.233 1.00 83.69 179 LYS A O 1
ATOM 1375 N N . LYS A 1 180 ? -37.895 -15.613 68.191 1.00 86.50 180 LYS A N 1
ATOM 1376 C CA . LYS A 1 180 ? -39.089 -16.447 68.373 1.00 86.50 180 LYS A CA 1
ATOM 1377 C C . LYS A 1 180 ? -38.902 -17.480 69.488 1.00 86.50 180 LYS A C 1
ATOM 1379 O O . LYS A 1 180 ? -39.807 -17.677 70.295 1.00 86.50 180 LYS A O 1
ATOM 1384 N N . ASP A 1 181 ? -37.729 -18.104 69.568 1.00 86.31 181 ASP A N 1
ATOM 1385 C CA . ASP A 1 181 ? -37.397 -19.048 70.637 1.00 86.31 181 ASP A CA 1
ATOM 1386 C C . ASP A 1 181 ? -37.281 -18.362 72.001 1.00 86.31 181 ASP A C 1
ATOM 1388 O O . ASP A 1 181 ? -37.781 -18.890 72.993 1.00 86.31 181 ASP A O 1
ATOM 1392 N N . VAL A 1 182 ? -36.679 -17.171 72.061 1.00 80.50 182 VAL A N 1
ATOM 1393 C 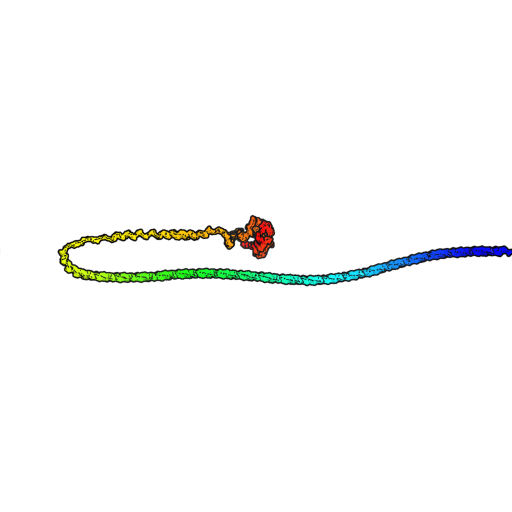CA . VAL A 1 182 ? -36.617 -16.358 73.283 1.00 80.50 182 VAL A CA 1
ATOM 1394 C C . VAL A 1 182 ? -38.017 -15.944 73.719 1.00 80.50 182 VAL A C 1
ATOM 1396 O O . VAL A 1 182 ? -38.348 -16.126 74.886 1.00 80.50 182 VAL A O 1
ATOM 1399 N N . GLU A 1 183 ? -38.859 -15.445 72.813 1.00 83.25 183 GLU A N 1
ATOM 1400 C CA . GLU A 1 183 ? -40.255 -15.100 73.113 1.00 83.25 183 GLU A CA 1
ATOM 1401 C C . GLU A 1 183 ? -41.022 -16.309 73.657 1.00 83.25 183 GLU A C 1
ATOM 1403 O O . GLU A 1 183 ? -41.713 -16.192 74.669 1.00 83.25 183 GLU A O 1
ATOM 1408 N N . ARG A 1 184 ? -40.840 -17.489 73.054 1.00 87.31 184 ARG A N 1
ATOM 1409 C CA . ARG A 1 184 ? -41.466 -18.731 73.513 1.00 87.31 184 ARG A CA 1
ATOM 1410 C C . ARG A 1 184 ? -40.976 -19.146 74.901 1.00 87.31 184 ARG A C 1
ATOM 1412 O O . ARG A 1 184 ? -41.793 -19.368 75.785 1.00 87.31 184 ARG A O 1
ATOM 1419 N N . VAL A 1 185 ? -39.663 -19.226 75.120 1.00 79.62 185 VAL A N 1
ATOM 1420 C CA . VAL A 1 185 ? -39.084 -19.669 76.403 1.00 79.62 185 VAL A CA 1
ATOM 1421 C C . VAL A 1 185 ? -39.377 -18.671 77.520 1.00 79.62 185 VAL A C 1
ATOM 1423 O O . VAL A 1 185 ? -39.678 -19.075 78.643 1.00 79.62 185 VAL A O 1
ATOM 1426 N N . VAL A 1 186 ? -39.297 -17.367 77.239 1.00 79.19 186 VAL A N 1
ATOM 1427 C CA . VAL A 1 186 ? -39.647 -16.322 78.208 1.00 79.19 186 VAL A CA 1
ATOM 1428 C C . VAL A 1 186 ? -41.141 -16.366 78.509 1.00 79.19 186 VAL A C 1
ATOM 1430 O O . VAL A 1 186 ? -41.491 -16.295 79.682 1.00 79.19 186 VAL A O 1
ATOM 1433 N N . GLY A 1 187 ? -41.998 -16.548 77.500 1.00 80.94 187 GLY A N 1
ATOM 1434 C CA . GLY A 1 187 ? -43.442 -16.722 77.671 1.00 80.94 187 GLY A CA 1
ATOM 1435 C C . GLY A 1 187 ? -43.785 -17.929 78.544 1.00 80.94 187 GLY A C 1
ATOM 1436 O O . GLY A 1 187 ? -44.381 -17.761 79.604 1.00 80.94 187 GLY A O 1
ATOM 1437 N N . GLU A 1 188 ? -43.315 -19.122 78.170 1.00 84.06 188 GLU A N 1
ATOM 1438 C CA . GLU A 1 188 ? -43.539 -20.374 78.911 1.00 84.06 188 GLU A CA 1
ATOM 1439 C C . GLU A 1 188 ? -43.018 -20.283 80.357 1.00 84.06 188 GLU A C 1
ATOM 1441 O O . GLU A 1 188 ? -43.693 -20.685 81.306 1.00 84.06 188 GLU A O 1
ATOM 1446 N N . LYS A 1 189 ? -41.819 -19.719 80.561 1.00 78.69 189 LYS A N 1
ATOM 1447 C CA . LYS A 1 189 ? -41.218 -19.596 81.897 1.00 78.69 189 LYS A CA 1
ATOM 1448 C C . LYS A 1 189 ? -41.890 -18.516 82.743 1.00 78.69 189 LYS A C 1
ATOM 1450 O O . LYS A 1 189 ? -41.979 -18.681 83.960 1.00 78.69 189 LYS A O 1
ATOM 1455 N N . ALA A 1 190 ? -42.345 -17.420 82.135 1.00 73.19 190 ALA A N 1
ATOM 1456 C CA . ALA A 1 190 ? -43.119 -16.391 82.819 1.00 73.19 190 ALA A CA 1
ATOM 1457 C C . ALA A 1 190 ? -44.487 -16.936 83.241 1.00 73.19 190 ALA A C 1
ATOM 1459 O O . ALA A 1 190 ? -44.841 -16.783 84.406 1.00 73.19 190 ALA A O 1
ATOM 1460 N N . GLU A 1 191 ? -45.201 -17.636 82.357 1.00 78.94 191 GLU A N 1
ATOM 1461 C CA . GLU A 1 191 ? -46.468 -18.300 82.684 1.00 78.94 191 GLU A CA 1
ATOM 1462 C C . GLU A 1 191 ? -46.293 -19.333 83.797 1.00 78.94 191 GLU A C 1
ATOM 1464 O O . GLU A 1 191 ? -47.021 -19.286 84.787 1.00 78.94 191 GLU A O 1
ATOM 1469 N N . HIS A 1 192 ? -45.280 -20.203 83.708 1.00 82.44 192 HIS A N 1
ATOM 1470 C CA . HIS A 1 192 ? -45.005 -21.183 84.759 1.00 82.44 192 HIS A CA 1
ATOM 1471 C C . HIS A 1 192 ? -44.707 -20.512 86.105 1.00 82.44 192 HIS A C 1
ATOM 1473 O O . HIS A 1 192 ? -45.234 -20.933 87.134 1.00 82.44 192 HIS A O 1
ATOM 1479 N N . ARG A 1 193 ? -43.880 -19.454 86.126 1.00 76.69 193 ARG A N 1
ATOM 1480 C CA . ARG A 1 193 ? -43.578 -18.716 87.364 1.00 76.69 193 ARG A CA 1
ATOM 1481 C C . ARG A 1 193 ? -44.799 -17.996 87.916 1.00 76.69 193 ARG A C 1
ATOM 1483 O O . ARG A 1 193 ? -44.955 -17.973 89.129 1.00 76.69 193 ARG A O 1
ATOM 1490 N N . VAL A 1 194 ? -45.638 -17.409 87.063 1.00 76.25 194 VAL A N 1
ATOM 1491 C CA . VAL A 1 194 ? -46.893 -16.766 87.476 1.00 76.25 194 VAL A CA 1
ATOM 1492 C C . VAL A 1 194 ? -47.837 -17.797 88.086 1.00 76.25 194 VAL A C 1
ATOM 1494 O O . VAL A 1 194 ? -48.412 -17.531 89.137 1.00 76.25 194 VAL A O 1
ATOM 1497 N N . GLU A 1 195 ? -47.951 -18.982 87.491 1.00 80.94 195 GLU A N 1
ATOM 1498 C CA . GLU A 1 195 ? -48.818 -20.048 87.992 1.00 80.94 195 GLU A CA 1
ATOM 1499 C C . GLU A 1 195 ? -48.292 -20.668 89.300 1.00 80.94 195 GLU A C 1
ATOM 1501 O O . GLU A 1 195 ? -49.072 -20.910 90.222 1.00 80.94 195 GLU A O 1
ATOM 1506 N N . GLU A 1 196 ? -46.976 -20.858 89.444 1.00 81.31 196 GLU A N 1
ATOM 1507 C CA . GLU A 1 196 ? -46.359 -21.243 90.724 1.00 81.31 196 GLU A CA 1
ATOM 1508 C C . GLU A 1 196 ? -46.583 -20.188 91.807 1.00 81.31 196 GLU A C 1
ATOM 1510 O O . GLU A 1 196 ? -47.082 -20.515 92.882 1.00 81.31 196 GLU A O 1
ATOM 1515 N N . LEU A 1 197 ? -46.294 -18.914 91.514 1.00 81.06 197 LEU A N 1
ATOM 1516 C CA . LEU A 1 197 ? -46.550 -17.811 92.443 1.00 81.06 197 LEU A CA 1
ATOM 1517 C C . LEU A 1 197 ? -48.022 -17.753 92.836 1.00 81.06 197 LEU A C 1
ATOM 1519 O O . LEU A 1 197 ? -48.336 -17.513 93.997 1.00 81.06 197 LEU A O 1
ATOM 1523 N N . ARG A 1 198 ? -48.938 -18.003 91.900 1.00 83.19 198 ARG A N 1
ATOM 1524 C CA . ARG A 1 198 ? -50.373 -18.040 92.177 1.00 83.19 198 ARG A CA 1
ATOM 1525 C C . ARG A 1 198 ? -50.730 -19.176 93.134 1.00 83.19 198 ARG A C 1
ATOM 1527 O O . ARG A 1 198 ? -51.490 -18.942 94.074 1.00 83.19 198 ARG A O 1
ATOM 1534 N N . LYS A 1 199 ? -50.164 -20.372 92.945 1.00 84.44 199 LYS A N 1
ATOM 1535 C CA . LYS A 1 199 ? -50.334 -21.512 93.863 1.00 84.44 199 LYS A CA 1
ATOM 1536 C C . LYS A 1 199 ? -49.733 -21.236 95.240 1.00 84.44 199 LYS A C 1
ATOM 1538 O O . LYS A 1 199 ? -50.363 -21.561 96.245 1.00 84.44 199 LYS A O 1
ATOM 1543 N N . ASP A 1 200 ? -48.566 -20.608 95.306 1.00 82.56 200 ASP A N 1
ATOM 1544 C CA . ASP A 1 200 ? -47.891 -20.271 96.563 1.00 82.56 200 ASP A CA 1
ATOM 1545 C C . ASP A 1 200 ? -48.615 -19.172 97.332 1.00 82.56 200 ASP A C 1
ATOM 1547 O O . ASP A 1 200 ? -48.826 -19.301 98.536 1.00 82.56 200 ASP A O 1
ATOM 1551 N N . VAL A 1 201 ? -49.072 -18.126 96.641 1.00 81.00 201 VAL A N 1
ATOM 1552 C CA . VAL A 1 201 ? -49.929 -17.088 97.223 1.00 81.00 201 VAL A CA 1
ATOM 1553 C C . VAL A 1 201 ? -51.233 -17.705 97.714 1.00 81.00 201 VAL A C 1
ATOM 1555 O O . VAL A 1 201 ? -51.638 -17.423 98.837 1.00 81.00 201 VAL A O 1
ATOM 1558 N N . HIS A 1 202 ? -51.866 -18.589 96.938 1.00 81.19 202 HIS A N 1
ATOM 1559 C CA . HIS A 1 202 ? -53.078 -19.280 97.377 1.00 81.19 202 HIS A CA 1
ATOM 1560 C C . HIS A 1 202 ? -52.828 -20.118 98.640 1.00 81.19 202 HIS A C 1
ATOM 1562 O O . HIS A 1 202 ? -53.580 -20.012 99.605 1.00 81.19 202 HIS A O 1
ATOM 1568 N N . ARG A 1 203 ? -51.728 -20.877 98.685 1.00 87.50 203 ARG A N 1
ATOM 1569 C CA . ARG A 1 203 ? -51.316 -21.669 99.853 1.00 87.50 203 ARG A CA 1
ATOM 1570 C C . ARG A 1 203 ? -51.057 -20.798 101.081 1.00 87.50 203 ARG A C 1
ATOM 1572 O O . ARG A 1 203 ? -51.591 -21.089 102.144 1.00 87.50 203 ARG A O 1
ATOM 1579 N N . MET A 1 204 ? -50.295 -19.711 100.934 1.00 76.00 204 MET A N 1
ATOM 1580 C CA . MET A 1 204 ? -50.022 -18.763 102.020 1.00 76.00 204 MET A CA 1
ATOM 1581 C C . MET A 1 204 ? -51.302 -18.102 102.528 1.00 76.00 204 MET A C 1
ATOM 1583 O O . MET A 1 204 ? -51.479 -17.973 103.735 1.00 76.00 204 MET A O 1
ATOM 1587 N N . VAL A 1 205 ? -52.211 -17.706 101.633 1.00 77.12 205 VAL A N 1
ATOM 1588 C CA . VAL A 1 205 ? -53.508 -17.136 102.018 1.00 77.12 205 VAL A CA 1
ATOM 1589 C C . VAL A 1 205 ? -54.338 -18.156 102.797 1.00 77.12 205 VAL A C 1
ATOM 1591 O O . VAL A 1 205 ? -54.895 -17.785 103.825 1.00 77.12 205 VAL A O 1
ATOM 1594 N N . MET A 1 206 ? -54.375 -19.424 102.376 1.00 78.94 206 MET A N 1
ATOM 1595 C CA . MET A 1 206 ? -55.090 -20.487 103.094 1.00 78.94 206 MET A CA 1
ATOM 1596 C C . MET A 1 206 ? -54.458 -20.788 104.457 1.00 78.94 206 MET A C 1
ATOM 1598 O O . MET A 1 206 ? -55.175 -20.847 105.447 1.00 78.94 206 MET A O 1
ATOM 1602 N N . GLU A 1 207 ? -53.128 -20.875 104.559 1.00 79.88 207 GLU A N 1
ATOM 1603 C CA . GLU A 1 207 ? -52.446 -21.052 105.849 1.00 79.88 207 GLU A CA 1
ATOM 1604 C C . GLU A 1 207 ? -52.661 -19.865 106.795 1.00 79.88 207 GLU A C 1
ATOM 1606 O O . GLU A 1 207 ? -52.835 -20.054 107.998 1.00 79.88 207 GLU A O 1
ATOM 1611 N N . VAL A 1 208 ? -52.631 -18.631 106.281 1.00 77.44 208 VAL A N 1
ATOM 1612 C CA . VAL A 1 208 ? -52.896 -17.425 107.079 1.00 77.44 208 VAL A CA 1
ATOM 1613 C C . VAL A 1 208 ? -54.363 -17.371 107.493 1.00 77.44 208 VAL A C 1
ATOM 1615 O O . VAL A 1 208 ? -54.643 -16.996 108.631 1.00 77.44 208 VAL A O 1
ATOM 1618 N N . ALA A 1 209 ? -55.290 -17.753 106.612 1.00 72.94 209 ALA A N 1
ATOM 1619 C CA . ALA A 1 209 ? -56.710 -17.849 106.921 1.00 72.94 209 ALA A CA 1
ATOM 1620 C C . ALA A 1 209 ? -56.976 -18.918 107.989 1.00 72.94 209 ALA A C 1
ATOM 1622 O O . ALA A 1 209 ? -57.654 -18.607 108.963 1.00 72.94 209 ALA A O 1
ATOM 1623 N N . ASP A 1 210 ? -56.375 -20.105 107.885 1.00 78.38 210 ASP A N 1
ATOM 1624 C CA . ASP A 1 210 ? -56.495 -21.182 108.875 1.00 78.38 210 ASP A CA 1
ATOM 1625 C C . ASP A 1 210 ? -55.849 -20.811 110.211 1.00 78.38 210 ASP A C 1
ATOM 1627 O O . ASP A 1 210 ? -56.457 -20.997 111.264 1.00 78.38 210 ASP A O 1
ATOM 1631 N N . LYS A 1 211 ? -54.647 -20.217 110.205 1.00 77.56 211 LYS A N 1
ATOM 1632 C CA . LYS A 1 211 ? -53.993 -19.731 111.433 1.00 77.56 211 LYS A CA 1
ATOM 1633 C C . LYS A 1 211 ? -54.801 -18.620 112.094 1.00 77.56 211 LYS A C 1
ATOM 1635 O O . LYS A 1 211 ? -54.950 -18.633 113.313 1.00 77.56 211 LYS A O 1
ATOM 1640 N N . ARG A 1 212 ? -55.347 -17.674 111.318 1.00 70.12 212 ARG A N 1
ATOM 1641 C CA . ARG A 1 212 ? -56.225 -16.621 111.850 1.00 70.12 212 ARG A CA 1
ATOM 1642 C C . ARG A 1 212 ? -57.547 -17.189 112.343 1.00 70.12 212 ARG A C 1
ATOM 1644 O O . ARG A 1 212 ? -57.968 -16.782 113.412 1.00 70.12 212 ARG A O 1
ATOM 1651 N N . ALA A 1 213 ? -58.174 -18.126 111.637 1.00 67.06 213 ALA A N 1
ATOM 1652 C CA . ALA A 1 213 ? -59.409 -18.773 112.075 1.00 67.06 213 ALA A CA 1
ATOM 1653 C C . ALA A 1 213 ? -59.195 -19.603 113.351 1.00 67.06 213 ALA A C 1
ATOM 1655 O O . ALA A 1 213 ? -60.013 -19.539 114.265 1.00 67.06 213 ALA A O 1
ATOM 1656 N N . GLY A 1 214 ? -58.072 -20.321 113.450 1.00 70.38 214 GLY A N 1
ATOM 1657 C CA . GLY A 1 214 ? -57.665 -21.065 114.642 1.00 70.38 214 GLY A CA 1
ATOM 1658 C C . GLY A 1 214 ? -57.379 -20.157 115.838 1.00 70.38 214 GLY A C 1
ATOM 1659 O O . GLY A 1 214 ? -57.909 -20.403 116.918 1.00 70.38 214 GLY A O 1
ATOM 1660 N N . ALA A 1 215 ? -56.620 -19.073 115.639 1.00 70.25 215 ALA A N 1
ATOM 1661 C CA . ALA A 1 215 ? -56.355 -18.079 116.680 1.00 70.25 215 ALA A CA 1
ATOM 1662 C C . ALA A 1 215 ? -57.640 -17.369 117.130 1.00 70.25 215 ALA A C 1
ATOM 1664 O O . ALA A 1 215 ? -57.893 -17.266 118.323 1.00 70.25 215 ALA A O 1
ATOM 1665 N N . LEU A 1 216 ? -58.507 -16.972 116.189 1.00 68.50 216 LEU A N 1
ATOM 1666 C CA . LEU A 1 216 ? -59.792 -16.345 116.504 1.00 68.50 216 LEU A CA 1
ATOM 1667 C C . LEU A 1 216 ? -60.708 -17.304 117.278 1.00 68.50 216 LEU A C 1
ATOM 1669 O O . LEU A 1 216 ? -61.384 -16.885 118.210 1.00 68.50 216 LEU A O 1
ATOM 1673 N N . LYS A 1 217 ? -60.718 -18.596 116.927 1.00 68.12 217 LYS A N 1
ATOM 1674 C CA . LYS A 1 217 ? -61.468 -19.625 117.660 1.00 68.12 217 LYS A CA 1
ATOM 1675 C C . LYS A 1 217 ? -60.933 -19.805 119.084 1.00 68.12 217 LYS A C 1
ATOM 1677 O O . LYS A 1 217 ? -61.729 -19.893 120.013 1.00 68.12 217 LYS A O 1
ATOM 1682 N N . GLN A 1 218 ? -59.614 -19.816 119.259 1.00 71.19 218 GLN A N 1
ATOM 1683 C CA . GLN A 1 218 ? -58.964 -19.954 120.564 1.00 71.19 218 GLN A CA 1
ATOM 1684 C C . GLN A 1 218 ? -59.182 -18.714 121.450 1.00 71.19 218 GLN A C 1
ATOM 1686 O O . GLN A 1 218 ? -59.457 -18.844 122.643 1.00 71.19 218 GLN A O 1
ATOM 1691 N N . ASP A 1 219 ? -59.145 -17.518 120.858 1.00 70.06 219 ASP A N 1
ATOM 1692 C CA . ASP A 1 219 ? -59.467 -16.259 121.533 1.00 70.06 219 ASP A CA 1
ATOM 1693 C C . ASP A 1 219 ? -60.952 -16.198 121.922 1.00 70.06 219 ASP A C 1
ATOM 1695 O O . ASP A 1 219 ? -61.279 -15.778 123.031 1.00 70.06 219 ASP A O 1
ATOM 1699 N N . ILE A 1 220 ? -61.860 -16.682 121.065 1.00 60.97 220 ILE A N 1
ATOM 1700 C CA . ILE A 1 220 ? -63.291 -16.802 121.384 1.00 60.97 220 ILE A CA 1
ATOM 1701 C C . ILE A 1 220 ? -63.520 -17.821 122.510 1.00 60.97 220 ILE A C 1
ATOM 1703 O O . ILE A 1 220 ? -64.274 -17.524 123.430 1.00 60.97 220 ILE A O 1
ATOM 1707 N N . GLU A 1 221 ? -62.855 -18.980 122.508 1.00 60.62 221 GLU A N 1
ATOM 1708 C CA . GLU A 1 221 ? -62.948 -19.963 123.603 1.00 60.62 221 GLU A CA 1
ATOM 1709 C C . GLU A 1 221 ? -62.425 -19.399 124.933 1.00 60.62 221 GLU A C 1
ATOM 1711 O O . GLU A 1 221 ? -63.044 -19.611 125.977 1.00 60.62 221 GLU A O 1
ATOM 1716 N N . LYS A 1 222 ? -61.344 -18.610 124.908 1.00 64.69 222 LYS A N 1
ATOM 1717 C CA . LYS A 1 222 ? -60.797 -17.957 126.104 1.00 64.69 222 LYS A CA 1
ATOM 1718 C C . LYS A 1 222 ? -61.712 -16.849 126.631 1.00 64.69 222 LYS A C 1
ATOM 1720 O O . LYS A 1 222 ? -61.981 -16.790 127.828 1.00 64.69 222 LYS A O 1
ATOM 1725 N N . ILE A 1 223 ? -62.239 -16.003 125.745 1.00 59.56 223 ILE A N 1
ATOM 1726 C CA . ILE A 1 223 ? -63.136 -14.900 126.116 1.00 59.56 223 ILE A CA 1
ATOM 1727 C C . ILE A 1 223 ? -64.488 -15.442 126.604 1.00 59.56 223 ILE A C 1
ATOM 1729 O O . ILE A 1 223 ? -65.011 -14.957 127.607 1.00 59.56 223 ILE A O 1
ATOM 1733 N N . VAL A 1 224 ? -65.045 -16.471 125.961 1.00 57.38 224 VAL A N 1
ATOM 1734 C CA . VAL A 1 224 ? -66.316 -17.089 126.375 1.00 57.38 224 VAL A CA 1
ATOM 1735 C C . VAL A 1 224 ? -66.142 -17.915 127.656 1.00 57.38 224 VAL A C 1
ATOM 1737 O O . VAL A 1 224 ? -67.016 -17.866 128.522 1.00 57.38 224 VAL A O 1
ATOM 1740 N N . GLY A 1 225 ? -65.003 -18.587 127.850 1.00 55.25 225 GLY A N 1
ATOM 1741 C CA . GLY A 1 225 ? -64.690 -19.310 129.088 1.00 55.25 225 GLY A CA 1
ATOM 1742 C C . GLY A 1 225 ? -64.516 -18.387 130.298 1.00 55.25 225 GLY A C 1
ATOM 1743 O O . GLY A 1 225 ? -65.103 -18.621 131.350 1.00 55.25 225 GLY A O 1
ATOM 1744 N N . GLU A 1 226 ? -63.789 -17.277 130.148 1.00 57.44 226 GLU A N 1
ATOM 1745 C CA . GLU A 1 226 ? -63.497 -16.371 131.269 1.00 57.44 226 GLU A CA 1
ATOM 1746 C C . GLU A 1 226 ? -64.652 -15.403 131.603 1.00 57.44 226 GLU A C 1
ATOM 1748 O O . GLU A 1 226 ? -64.727 -14.899 132.730 1.00 57.44 226 GLU A O 1
ATOM 1753 N N . THR A 1 227 ? -65.576 -15.167 130.661 1.00 50.62 227 THR A N 1
ATOM 1754 C CA . THR A 1 227 ? -66.712 -14.235 130.828 1.00 50.62 227 THR A CA 1
ATOM 1755 C C . THR A 1 227 ? -67.977 -14.924 131.352 1.00 50.62 227 THR A C 1
ATOM 1757 O O . THR A 1 227 ? -68.785 -14.285 132.027 1.00 50.62 227 THR A O 1
ATOM 1760 N N . THR A 1 228 ? -68.146 -16.231 131.126 1.00 51.06 228 THR A N 1
ATOM 1761 C CA . THR A 1 228 ? -69.353 -16.964 131.563 1.00 51.06 228 THR A CA 1
ATOM 1762 C C . THR A 1 228 ? -69.286 -17.387 133.040 1.00 51.06 228 THR A C 1
ATOM 1764 O O . THR A 1 228 ? -70.320 -17.515 133.690 1.00 51.06 228 THR A O 1
ATOM 1767 N N . GLU A 1 229 ? -68.087 -17.501 133.622 1.00 49.12 229 GLU A N 1
ATOM 1768 C CA . GLU A 1 229 ? -67.908 -17.946 135.016 1.00 49.12 229 GLU A CA 1
ATOM 1769 C C . GLU A 1 229 ? -67.802 -16.787 136.033 1.00 49.12 229 GLU A C 1
ATOM 1771 O O . GLU A 1 229 ? -68.156 -16.948 137.200 1.00 49.12 229 GLU A O 1
ATOM 1776 N N . ARG A 1 230 ? -67.412 -15.573 135.605 1.00 54.91 230 ARG A N 1
ATOM 1777 C CA . ARG A 1 230 ? -67.367 -14.380 136.486 1.00 54.91 230 ARG A CA 1
ATOM 1778 C C . ARG A 1 230 ? -68.645 -13.534 136.474 1.00 54.91 230 ARG A C 1
ATOM 1780 O O . ARG A 1 230 ? -68.938 -12.874 137.472 1.00 54.91 230 ARG A O 1
ATOM 1787 N N . SER A 1 231 ? -69.445 -13.588 135.409 1.00 48.59 231 SER A N 1
ATOM 1788 C CA . SER A 1 231 ? -70.593 -12.681 135.221 1.00 48.59 231 SER A CA 1
ATOM 1789 C C . SER A 1 231 ? -71.936 -13.174 135.786 1.00 48.59 231 SER A C 1
ATOM 1791 O O . SER A 1 231 ? -72.912 -12.430 135.733 1.00 48.59 231 SER A O 1
ATOM 1793 N N . LEU A 1 232 ? -72.007 -14.366 136.397 1.00 48.06 232 LEU A N 1
ATOM 1794 C CA . LEU A 1 232 ? -73.208 -14.846 137.116 1.00 48.06 232 LEU A CA 1
ATOM 1795 C C . LEU A 1 232 ? -73.134 -14.688 138.650 1.00 48.06 232 LEU A C 1
ATOM 1797 O O . LEU A 1 232 ? -74.165 -14.742 139.316 1.00 48.06 232 LEU A O 1
ATOM 1801 N N . GLY A 1 233 ? -71.949 -14.439 139.225 1.00 51.84 233 GLY A N 1
ATOM 1802 C CA . GLY A 1 233 ? -71.766 -14.327 140.683 1.00 51.84 233 GLY A CA 1
ATOM 1803 C C . GLY A 1 233 ? -71.845 -12.904 141.250 1.00 51.84 233 GLY A C 1
ATOM 1804 O O . GLY A 1 233 ? -72.267 -12.721 142.390 1.00 51.84 233 GLY A O 1
ATOM 1805 N N . ILE A 1 234 ? -71.465 -11.886 140.469 1.00 55.72 234 ILE A N 1
ATOM 1806 C CA . ILE A 1 234 ? -71.285 -10.509 140.977 1.00 55.72 234 ILE A CA 1
ATOM 1807 C C . ILE A 1 234 ? -72.418 -9.564 140.520 1.00 55.72 234 ILE A C 1
ATOM 1809 O O . ILE A 1 234 ? -72.740 -8.599 141.210 1.00 55.72 234 ILE A O 1
ATOM 1813 N N . LEU A 1 235 ? -73.161 -9.913 139.460 1.00 47.06 235 LEU A N 1
ATOM 1814 C CA . LEU A 1 235 ? -74.299 -9.117 138.967 1.00 47.06 235 LEU A CA 1
ATOM 1815 C C . LEU A 1 235 ? -75.551 -9.127 139.869 1.00 47.06 235 LEU A C 1
ATOM 1817 O O . LEU A 1 235 ? -76.495 -8.387 139.602 1.00 47.06 235 LEU A O 1
ATOM 1821 N N . ARG A 1 236 ? -75.576 -9.921 140.951 1.00 46.25 236 ARG A N 1
ATOM 1822 C CA . ARG A 1 236 ? -76.692 -9.929 141.917 1.00 46.25 236 ARG A CA 1
ATOM 1823 C C . ARG A 1 236 ? -76.567 -8.855 143.008 1.00 46.25 236 ARG A C 1
ATOM 1825 O O . ARG A 1 236 ? -77.525 -8.668 143.748 1.00 46.25 236 ARG A O 1
ATOM 1832 N N . LYS A 1 237 ? -75.426 -8.162 143.141 1.00 47.03 237 LYS A N 1
ATOM 1833 C CA . LYS A 1 237 ? -75.190 -7.264 144.291 1.00 47.03 237 LYS A CA 1
ATOM 1834 C C . LYS A 1 237 ? -75.016 -5.777 143.966 1.00 47.03 237 LYS A C 1
ATOM 1836 O O . LYS A 1 237 ? -75.257 -4.967 144.849 1.00 47.03 237 LYS A O 1
ATOM 1841 N N . ASP A 1 238 ? -74.715 -5.410 142.719 1.00 47.34 238 ASP A N 1
ATOM 1842 C CA . ASP A 1 238 ? -74.382 -4.011 142.387 1.00 47.34 238 ASP A CA 1
ATOM 1843 C C . ASP A 1 238 ? -75.391 -3.296 141.465 1.00 47.34 238 ASP A C 1
ATOM 1845 O O . ASP A 1 238 ? -75.233 -2.111 141.177 1.00 47.34 238 ASP A O 1
ATOM 1849 N N . VAL A 1 239 ? -76.500 -3.952 141.094 1.00 51.56 239 VAL A N 1
ATOM 1850 C CA . VAL A 1 239 ? -77.652 -3.287 140.438 1.00 51.56 239 VAL A CA 1
ATOM 1851 C C . VAL A 1 239 ? -78.448 -2.406 141.421 1.00 51.56 239 VAL A C 1
ATOM 1853 O O . VAL A 1 239 ? -79.269 -1.593 141.007 1.00 51.56 239 VAL A O 1
ATOM 1856 N N . GLU A 1 240 ? -78.143 -2.458 142.720 1.00 40.62 240 GLU A N 1
ATOM 1857 C CA . GLU A 1 240 ? -78.783 -1.615 143.739 1.00 40.62 240 GLU A CA 1
ATOM 1858 C C . GLU A 1 240 ? -78.015 -0.325 144.074 1.00 40.62 240 GLU A C 1
ATOM 1860 O O . GLU A 1 240 ? -78.445 0.442 144.932 1.00 40.62 240 GLU A O 1
ATOM 1865 N N . ARG A 1 241 ? -76.897 -0.024 143.396 1.00 43.84 241 ARG A N 1
ATOM 1866 C CA . ARG A 1 241 ? -76.106 1.173 143.731 1.00 43.84 241 ARG A CA 1
ATOM 1867 C C . ARG A 1 241 ? -75.657 1.998 142.535 1.00 43.84 241 ARG A C 1
ATOM 1869 O O . ARG A 1 241 ? -74.526 2.459 142.489 1.00 43.84 241 ARG A O 1
ATOM 1876 N N . VAL A 1 242 ? -76.624 2.247 141.653 1.00 40.31 242 VAL A N 1
ATOM 1877 C CA . VAL A 1 242 ? -77.020 3.630 141.353 1.00 40.31 242 VAL A CA 1
ATOM 1878 C C . VAL A 1 242 ? -75.858 4.538 140.956 1.00 40.31 242 VAL A C 1
ATOM 1880 O O . VAL A 1 242 ? -75.131 5.039 141.803 1.00 40.31 242 VAL A O 1
ATOM 1883 N N . VAL A 1 243 ? -75.883 4.881 139.668 1.00 37.19 243 VAL A N 1
ATOM 1884 C CA . VAL A 1 243 ? -75.605 6.234 139.174 1.00 37.19 243 VAL A CA 1
ATOM 1885 C C . VAL A 1 243 ? -74.150 6.671 139.235 1.00 37.19 243 VAL A C 1
ATOM 1887 O O . VAL A 1 243 ? -73.502 6.682 140.272 1.00 37.19 243 VAL A O 1
ATOM 1890 N N . GLY A 1 244 ? -73.694 7.200 138.108 1.00 35.28 244 GLY A N 1
ATOM 1891 C CA . GLY A 1 244 ? -72.638 8.188 138.156 1.00 35.28 244 GLY A CA 1
ATOM 1892 C C . GLY A 1 244 ? -71.787 8.187 136.915 1.00 35.28 244 GLY A C 1
ATOM 1893 O O . GLY A 1 244 ? -70.835 7.429 136.823 1.00 35.28 244 GLY A O 1
ATOM 1894 N N . GLU A 1 245 ? -72.095 9.151 136.058 1.00 35.75 245 GLU A N 1
ATOM 1895 C CA . GLU A 1 245 ? -71.074 9.933 135.367 1.00 35.75 245 GLU A CA 1
ATOM 1896 C C . GLU A 1 245 ? -70.489 9.364 134.066 1.00 35.75 245 GLU A C 1
ATOM 1898 O O . GLU A 1 245 ? -70.234 8.178 133.896 1.00 35.75 245 GLU A O 1
ATOM 1903 N N . VAL A 1 246 ? -70.200 10.324 133.178 1.00 42.00 246 VAL A N 1
ATOM 1904 C CA . VAL A 1 246 ? -69.409 10.223 131.942 1.00 42.00 246 VAL A CA 1
ATOM 1905 C C . VAL A 1 246 ? -70.223 9.723 130.735 1.00 42.00 246 VAL A C 1
ATOM 1907 O O . VAL A 1 246 ? -70.274 8.541 130.430 1.00 42.00 246 VAL A O 1
ATOM 1910 N N . ALA A 1 247 ? -70.975 10.550 130.001 1.00 35.97 247 ALA A N 1
ATOM 1911 C CA . ALA A 1 247 ? -70.656 11.868 129.436 1.00 35.97 247 ALA A CA 1
ATOM 1912 C C . ALA A 1 247 ? -69.338 11.899 128.633 1.00 35.97 247 ALA A C 1
ATOM 1914 O O . ALA A 1 247 ? -68.264 12.081 129.183 1.00 35.97 247 ALA A O 1
ATOM 1915 N N . GLU A 1 248 ? -69.490 11.780 127.310 1.00 36.94 248 GLU A N 1
ATOM 1916 C CA . GLU A 1 248 ? -68.966 12.727 126.315 1.00 36.94 248 GLU A CA 1
ATOM 1917 C C . GLU A 1 248 ? -67.443 13.034 126.297 1.00 36.94 248 GLU A C 1
ATOM 1919 O O . GLU A 1 248 ? -66.917 13.707 127.178 1.00 36.94 248 GLU A O 1
ATOM 1924 N N . ARG A 1 249 ? -66.760 12.709 125.181 1.00 39.88 249 ARG A N 1
ATOM 1925 C CA . ARG A 1 249 ? -66.168 13.682 124.218 1.00 39.88 249 ARG A CA 1
ATOM 1926 C C . ARG A 1 249 ? -65.014 13.110 123.377 1.00 39.88 249 ARG A C 1
ATOM 1928 O O . ARG A 1 249 ? -64.146 12.412 123.887 1.00 39.88 249 ARG A O 1
ATOM 1935 N N . ARG A 1 250 ? -64.951 13.640 122.137 1.00 45.69 250 ARG A N 1
ATOM 1936 C CA . ARG A 1 250 ? -63.894 13.591 121.085 1.00 45.69 250 ARG A CA 1
ATOM 1937 C C . ARG A 1 250 ? -63.999 12.381 120.141 1.00 45.69 250 ARG A C 1
ATOM 1939 O O . ARG A 1 250 ? -63.559 11.301 120.492 1.00 45.69 250 ARG A O 1
ATOM 1946 N N . VAL A 1 251 ? -64.605 12.424 118.945 1.00 37.91 251 VAL A N 1
ATOM 1947 C CA . VAL A 1 251 ? -64.822 13.461 117.901 1.00 37.91 251 VAL A CA 1
ATOM 1948 C C . VAL A 1 251 ? -63.529 13.981 117.251 1.00 37.91 251 VAL A C 1
ATOM 1950 O O . VAL A 1 251 ? -62.651 14.497 117.930 1.00 37.91 251 VAL A O 1
ATOM 1953 N N . SER A 1 252 ? -63.514 13.961 115.908 1.00 45.03 252 SER A N 1
ATOM 1954 C CA . SER A 1 252 ? -62.961 15.033 115.056 1.00 45.03 252 SER A CA 1
ATOM 1955 C C . SER A 1 252 ? -61.441 15.255 115.039 1.00 45.03 252 SER A C 1
ATOM 1957 O O . SER A 1 252 ? -60.949 16.247 115.572 1.00 45.03 252 SER A O 1
ATOM 1959 N N . SER A 1 253 ? -60.702 14.445 114.275 1.00 39.38 253 SER A N 1
ATOM 1960 C CA . SER A 1 253 ? -59.403 14.914 113.744 1.00 39.38 253 SER A CA 1
ATOM 1961 C C . SER A 1 253 ? -58.965 14.328 112.393 1.00 39.38 253 SER A C 1
ATOM 1963 O O . SER A 1 253 ? -57.921 14.718 111.889 1.00 39.38 253 SER A O 1
ATOM 1965 N N . ILE A 1 254 ? -59.730 13.430 111.763 1.00 49.50 254 ILE A N 1
ATOM 1966 C CA . ILE A 1 254 ? -59.242 12.676 110.585 1.00 49.50 254 ILE A CA 1
ATOM 1967 C C . ILE A 1 254 ? -59.618 13.331 109.233 1.00 49.50 254 ILE A C 1
ATOM 1969 O O . ILE A 1 254 ? -59.156 12.914 108.180 1.00 49.50 254 ILE A O 1
ATOM 1973 N N . ARG A 1 255 ? -60.411 14.412 109.216 1.00 44.62 255 ARG A N 1
ATOM 1974 C CA . ARG A 1 255 ? -61.007 14.944 107.971 1.00 44.62 255 ARG A CA 1
ATOM 1975 C C . ARG A 1 255 ? -60.180 16.004 107.214 1.00 44.62 255 ARG A C 1
ATOM 1977 O O . ARG A 1 255 ? -60.709 16.559 106.262 1.00 44.62 255 ARG A O 1
ATOM 1984 N N . LYS A 1 256 ? -58.941 16.338 107.603 1.00 44.44 256 LYS A N 1
ATOM 1985 C CA . LYS A 1 256 ? -58.262 17.544 107.066 1.00 44.44 256 LYS A CA 1
ATOM 1986 C C . LYS A 1 256 ? -57.098 17.323 106.085 1.00 44.44 256 LYS A C 1
ATOM 1988 O O . LYS A 1 256 ? -56.762 18.264 105.378 1.00 44.44 256 LYS A O 1
ATOM 1993 N N . ASP A 1 257 ? -56.559 16.111 105.938 1.00 45.66 257 ASP A N 1
ATOM 1994 C CA . ASP A 1 257 ? -55.273 15.943 105.225 1.00 45.66 257 ASP A CA 1
ATOM 1995 C C . ASP A 1 257 ? -55.347 15.234 103.856 1.00 45.66 257 ASP A C 1
ATOM 1997 O O . ASP A 1 257 ? -54.316 14.965 103.248 1.00 45.66 257 ASP A O 1
ATOM 2001 N N . VAL A 1 258 ? -56.544 14.972 103.313 1.00 46.72 258 VAL A N 1
ATOM 2002 C CA . VAL A 1 258 ? -56.708 14.224 102.042 1.00 46.72 258 VAL A CA 1
ATOM 2003 C C . VAL A 1 258 ? -56.769 15.116 100.785 1.00 46.72 258 VAL A C 1
ATOM 2005 O O . VAL A 1 258 ? -56.569 14.626 99.680 1.00 46.72 258 VAL A O 1
ATOM 2008 N N . GLU A 1 259 ? -56.957 16.433 100.896 1.00 42.41 259 GLU A N 1
ATOM 2009 C CA . GLU A 1 259 ? -57.228 17.286 99.718 1.00 42.41 259 GLU A CA 1
ATOM 2010 C C . GLU A 1 259 ? -56.009 17.987 99.084 1.00 42.41 259 GLU A C 1
ATOM 2012 O O . GLU A 1 259 ? -56.160 18.632 98.049 1.00 42.41 259 GLU A O 1
ATOM 2017 N N . LYS A 1 260 ? -54.788 17.866 99.630 1.00 43.34 260 LYS A N 1
ATOM 2018 C CA . LYS A 1 260 ? -53.660 18.720 99.191 1.00 43.34 260 LYS A CA 1
ATOM 2019 C C . LYS A 1 260 ? -52.657 18.091 98.204 1.00 43.34 260 LYS A C 1
ATOM 2021 O O . LYS A 1 260 ? -51.784 18.804 97.725 1.00 43.34 260 LYS A O 1
ATOM 2026 N N . THR A 1 261 ? -52.744 16.807 97.846 1.00 44.59 261 THR A N 1
ATOM 2027 C CA . THR A 1 261 ? -51.597 16.118 97.193 1.00 44.59 261 THR A CA 1
ATOM 2028 C C . THR A 1 261 ? -51.854 15.563 95.783 1.00 44.59 261 THR A C 1
ATOM 2030 O O . THR A 1 261 ? -51.088 14.731 95.311 1.00 44.59 261 THR A O 1
ATOM 2033 N N . VAL A 1 262 ? -52.890 16.019 95.066 1.00 44.38 262 VAL A N 1
ATOM 2034 C CA . VAL A 1 262 ? -53.230 15.489 93.719 1.00 44.38 262 VAL A CA 1
ATOM 2035 C C . VAL A 1 262 ? -53.097 16.516 92.572 1.00 44.38 262 VAL A C 1
ATOM 2037 O O . VAL A 1 262 ? -53.313 16.171 91.418 1.00 44.38 262 VAL A O 1
ATOM 2040 N N . ALA A 1 263 ? -52.662 17.757 92.816 1.00 42.94 263 ALA A N 1
ATOM 2041 C CA . ALA A 1 263 ? -52.745 18.815 91.793 1.00 42.94 263 ALA A CA 1
ATOM 2042 C C . ALA A 1 263 ? -51.439 19.230 91.070 1.00 42.94 263 ALA A C 1
ATOM 2044 O O . ALA A 1 263 ? -51.516 20.071 90.181 1.00 42.94 263 ALA A O 1
ATOM 2045 N N . GLU A 1 264 ? -50.252 18.680 91.370 1.00 49.09 264 GLU A N 1
ATOM 2046 C CA . GLU A 1 264 ? -48.984 19.300 90.902 1.00 49.09 264 GLU A CA 1
ATOM 2047 C C . GLU A 1 264 ? -47.956 18.355 90.235 1.00 49.09 264 GLU A C 1
ATOM 2049 O O . GLU A 1 264 ? -46.760 18.452 90.493 1.00 49.09 264 GLU A O 1
ATOM 2054 N N . ALA A 1 265 ? -48.366 17.464 89.320 1.00 45.09 265 ALA A N 1
ATOM 2055 C CA . ALA A 1 265 ? -47.404 16.648 88.549 1.00 45.09 265 ALA A CA 1
ATOM 2056 C C . ALA A 1 265 ? -47.826 16.353 87.092 1.00 45.09 265 ALA A C 1
ATOM 2058 O O . ALA A 1 265 ? -47.890 15.195 86.683 1.00 45.09 265 ALA A O 1
ATOM 2059 N N . GLY A 1 266 ? -48.111 17.393 86.292 1.00 43.06 266 GLY A N 1
ATOM 2060 C CA . GLY A 1 266 ? -48.596 17.222 84.909 1.00 43.06 266 GLY A CA 1
ATOM 2061 C C . GLY A 1 266 ? -47.976 18.089 83.803 1.00 43.06 266 GLY A C 1
ATOM 2062 O O . GLY A 1 266 ? -48.268 17.842 82.638 1.00 43.06 266 GLY A O 1
ATOM 2063 N N . GLN A 1 267 ? -47.118 19.076 84.094 1.00 46.94 267 GLN A N 1
ATOM 2064 C CA . GLN A 1 267 ? -46.886 20.176 83.134 1.00 46.94 267 GLN A CA 1
ATOM 2065 C C . GLN A 1 267 ? -45.433 20.401 82.659 1.00 46.94 267 GLN A C 1
ATOM 2067 O O . GLN A 1 267 ? -45.122 21.500 82.211 1.00 46.94 267 GLN A O 1
ATOM 2072 N N . GLN A 1 268 ? -44.536 19.404 82.721 1.00 46.62 268 GLN A N 1
ATOM 2073 C CA . GLN A 1 268 ? -43.106 19.619 82.401 1.00 46.62 268 GLN A CA 1
ATOM 2074 C C . GLN A 1 268 ? -42.477 18.714 81.320 1.00 46.62 268 GLN A C 1
ATOM 2076 O O . GLN A 1 268 ? -41.286 18.828 81.079 1.00 46.62 268 GLN A O 1
ATOM 2081 N N . ARG A 1 269 ? -43.235 17.862 80.604 1.00 54.69 269 ARG A N 1
ATOM 2082 C CA . ARG A 1 269 ? -42.672 16.916 79.599 1.00 54.69 269 ARG A CA 1
ATOM 2083 C C . ARG A 1 269 ? -43.117 17.101 78.142 1.00 54.69 269 ARG A C 1
ATOM 2085 O O . ARG A 1 269 ? -42.891 16.224 77.317 1.00 54.69 269 ARG A O 1
ATOM 2092 N N . VAL A 1 270 ? -43.732 18.233 77.802 1.00 54.28 270 VAL A N 1
ATOM 2093 C CA . VAL A 1 270 ? -44.228 18.486 76.431 1.00 54.28 270 VAL A CA 1
ATOM 2094 C C . VAL A 1 270 ? -43.303 19.405 75.615 1.00 54.28 270 VAL A C 1
ATOM 2096 O O . VAL A 1 270 ? -43.375 19.377 74.392 1.00 54.28 270 VAL A O 1
ATOM 2099 N N . GLN A 1 271 ? -42.379 20.149 76.244 1.00 52.66 271 GLN A N 1
ATOM 2100 C CA . GLN A 1 271 ? -41.511 21.097 75.523 1.00 52.66 271 GLN A CA 1
ATOM 2101 C C . GLN A 1 271 ? -40.131 20.590 75.093 1.00 52.66 271 GLN A C 1
ATOM 2103 O O . GLN A 1 271 ? -39.558 21.172 74.182 1.00 52.66 271 GLN A O 1
ATOM 2108 N N . GLU A 1 272 ? -39.632 19.473 75.622 1.00 53.66 272 GLU A N 1
ATOM 2109 C CA . GLU A 1 272 ? -38.315 18.938 75.221 1.00 53.66 272 GLU A CA 1
ATOM 2110 C C . GLU A 1 272 ? -38.328 18.199 73.866 1.00 53.66 272 GLU A C 1
ATOM 2112 O O . GLU A 1 272 ? -37.277 17.957 73.287 1.00 53.66 272 GLU A O 1
ATOM 2117 N N . LEU A 1 273 ? -39.504 17.878 73.306 1.00 55.31 273 LEU A N 1
ATOM 2118 C CA . LEU A 1 273 ? -39.628 17.115 72.049 1.00 55.31 273 LEU A CA 1
ATOM 2119 C C . LEU A 1 273 ? -39.804 17.979 70.784 1.00 55.31 273 LEU A C 1
ATOM 2121 O O . LEU A 1 273 ? -39.848 17.433 69.682 1.00 55.31 273 LEU A O 1
ATOM 2125 N N . ARG A 1 274 ? -39.918 19.312 70.906 1.00 51.84 274 ARG A N 1
ATOM 2126 C CA . ARG A 1 274 ? -40.118 20.215 69.752 1.00 51.84 274 ARG A CA 1
ATOM 2127 C C . ARG A 1 274 ? -38.828 20.777 69.150 1.00 51.84 274 ARG A C 1
ATOM 2129 O O . ARG A 1 274 ? -38.823 21.045 67.951 1.00 51.84 274 ARG A O 1
ATOM 2136 N N . ASP A 1 275 ? -37.748 20.881 69.918 1.00 49.50 275 ASP A N 1
ATOM 2137 C CA . ASP A 1 275 ? -36.505 21.506 69.438 1.00 49.50 275 ASP A CA 1
ATOM 2138 C C . ASP A 1 275 ? -35.592 20.529 68.665 1.00 49.50 275 ASP A C 1
ATOM 2140 O O . ASP A 1 275 ? -34.851 20.941 67.772 1.00 49.50 275 ASP A O 1
ATOM 2144 N N . ASP A 1 276 ? -35.724 19.220 68.896 1.00 54.50 276 ASP A N 1
ATOM 2145 C CA . ASP A 1 276 ? -34.867 18.187 68.284 1.00 54.50 276 ASP A CA 1
ATOM 2146 C C . ASP A 1 276 ? -35.239 17.844 66.819 1.00 54.50 276 ASP A C 1
ATOM 2148 O O . ASP A 1 276 ? -34.429 17.318 66.052 1.00 54.50 276 ASP A O 1
ATOM 2152 N N . LEU A 1 277 ? -36.462 18.180 66.388 1.00 51.06 277 LEU A N 1
ATOM 2153 C CA . LEU A 1 277 ? -36.983 17.884 65.042 1.00 51.06 277 LEU A CA 1
ATOM 2154 C C . LEU A 1 277 ? -36.615 18.947 63.992 1.00 51.06 277 LEU A C 1
ATOM 2156 O O . LEU A 1 277 ? -36.482 18.625 62.812 1.00 51.06 277 LEU A O 1
ATOM 2160 N N . VAL A 1 278 ? -36.402 20.201 64.401 1.00 59.59 278 VAL A N 1
ATOM 2161 C CA . VAL A 1 278 ? -36.107 21.314 63.477 1.00 59.59 278 VAL A CA 1
ATOM 2162 C C . VAL A 1 278 ? -34.626 21.342 63.073 1.00 59.59 278 VAL A C 1
ATOM 2164 O O . VAL A 1 278 ? -34.296 21.755 61.964 1.00 59.59 278 VAL A O 1
ATOM 2167 N N . HIS A 1 279 ? -33.722 20.816 63.905 1.00 51.81 279 HIS A N 1
ATOM 2168 C CA . HIS A 1 279 ? -32.288 20.792 63.596 1.00 51.81 279 HIS A CA 1
ATOM 2169 C C . HIS A 1 279 ? -31.890 19.680 62.599 1.00 51.81 279 HIS A C 1
ATOM 2171 O O . HIS A 1 279 ? -30.874 19.799 61.911 1.00 51.81 279 HIS A O 1
ATOM 2177 N N . ARG A 1 280 ? -32.693 18.612 62.471 1.00 53.50 280 ARG A N 1
ATOM 2178 C CA . ARG A 1 280 ? -32.417 17.484 61.556 1.00 53.50 280 ARG A CA 1
ATOM 2179 C C . ARG A 1 280 ? -32.877 17.698 60.118 1.00 53.50 280 ARG A C 1
ATOM 2181 O O . ARG A 1 280 ? -32.299 17.103 59.220 1.00 53.50 280 ARG A O 1
ATOM 2188 N N . VAL A 1 281 ? -33.853 18.571 59.876 1.00 50.34 281 VAL A N 1
ATOM 2189 C CA . VAL A 1 281 ? -34.393 18.799 58.520 1.00 50.34 281 VAL A CA 1
ATOM 2190 C C . VAL A 1 281 ? -33.574 19.832 57.733 1.00 50.34 281 VAL A C 1
ATOM 2192 O O . VAL A 1 281 ? -33.462 19.735 56.515 1.00 50.34 281 VAL A O 1
ATOM 2195 N N . THR A 1 282 ? -32.921 20.778 58.412 1.00 49.69 282 THR A N 1
ATOM 2196 C CA . THR A 1 282 ? -32.137 21.844 57.757 1.00 49.69 282 THR A CA 1
ATOM 2197 C C . THR A 1 282 ? -30.708 21.409 57.393 1.00 49.69 282 THR A C 1
ATOM 2199 O O . THR A 1 282 ? -30.079 22.031 56.546 1.00 49.69 282 THR A O 1
ATOM 2202 N N . SER A 1 283 ? -30.194 20.321 57.982 1.00 51.28 283 SER A N 1
ATOM 2203 C CA . SER A 1 283 ? -28.823 19.833 57.747 1.00 51.28 283 SER A CA 1
ATOM 2204 C C . SER A 1 283 ? -28.676 18.890 56.543 1.00 51.28 283 SER A C 1
ATOM 2206 O O . SER A 1 283 ? -27.553 18.693 56.082 1.00 51.28 283 SER A O 1
ATOM 2208 N N . GLU A 1 284 ? -29.757 18.287 56.039 1.00 53.44 284 GLU A N 1
ATOM 2209 C CA . GLU A 1 284 ? -29.669 17.228 55.014 1.00 53.44 284 GLU A CA 1
ATOM 2210 C C . GLU A 1 284 ? -30.022 17.686 53.585 1.00 53.44 284 GLU A C 1
ATOM 2212 O O . GLU A 1 284 ? -29.843 16.921 52.641 1.00 53.44 284 GLU A O 1
ATOM 2217 N N . LEU A 1 285 ? -30.458 18.937 53.379 1.00 47.31 285 LEU A N 1
ATOM 2218 C CA . LEU A 1 285 ? -30.973 19.407 52.077 1.00 47.31 285 LEU A CA 1
ATOM 2219 C C . LEU A 1 285 ? -30.125 20.469 51.343 1.00 47.31 285 LEU A C 1
ATOM 2221 O O . LEU A 1 285 ? -30.517 20.910 50.265 1.00 47.31 285 LEU A O 1
ATOM 2225 N N . GLU A 1 286 ? -28.945 20.850 51.842 1.00 46.09 286 GLU A N 1
ATOM 2226 C CA . GLU A 1 286 ? -28.080 21.855 51.187 1.00 46.09 286 GLU A CA 1
ATOM 2227 C C . GLU A 1 286 ? -26.996 21.370 50.188 1.00 46.09 286 GLU A C 1
ATOM 2229 O O . GLU A 1 286 ? -26.582 22.197 49.369 1.00 46.09 286 GLU A O 1
ATOM 2234 N N . PRO A 1 287 ? -26.542 20.097 50.109 1.00 47.88 287 PRO A N 1
ATOM 2235 C CA . PRO A 1 287 ? -25.513 19.739 49.124 1.00 47.88 287 PRO A CA 1
ATOM 2236 C C . PRO A 1 287 ? -26.041 19.475 47.700 1.00 47.88 287 PRO A C 1
ATOM 2238 O O . PRO A 1 287 ? -25.242 19.347 46.777 1.00 47.88 287 PRO A O 1
ATOM 2241 N N . ALA A 1 288 ? -27.359 19.404 47.477 1.00 43.59 288 ALA A N 1
ATOM 2242 C CA . ALA A 1 288 ? -27.926 18.930 46.205 1.00 43.59 288 ALA A CA 1
ATOM 2243 C C . ALA A 1 288 ? -28.163 20.012 45.125 1.00 43.59 288 ALA A C 1
ATOM 2245 O O . ALA A 1 288 ? -28.587 19.676 44.022 1.00 43.59 288 ALA A O 1
ATOM 2246 N N . LEU A 1 289 ? -27.911 21.303 45.395 1.00 42.56 289 LEU A N 1
ATOM 2247 C CA . LEU A 1 289 ? -28.328 22.399 44.492 1.00 42.56 289 LEU A CA 1
ATOM 2248 C C . LEU A 1 289 ? -27.244 23.439 44.148 1.00 42.56 289 LEU A C 1
ATOM 2250 O O . LEU A 1 289 ? -27.554 24.504 43.613 1.00 42.56 289 LEU A O 1
ATOM 2254 N N . LYS A 1 290 ? -25.958 23.148 44.384 1.00 42.75 290 LYS A N 1
ATOM 2255 C CA . LYS A 1 290 ? -24.847 24.024 43.962 1.00 42.75 290 LYS A CA 1
ATOM 2256 C C . LYS A 1 290 ? -23.726 23.257 43.259 1.00 42.75 290 LYS A C 1
ATOM 2258 O O . LYS A 1 290 ? -22.632 23.113 43.791 1.00 42.75 290 LYS A O 1
ATOM 2263 N N . SER A 1 291 ? -23.957 22.871 42.008 1.00 34.31 291 SER A N 1
ATOM 2264 C CA . SER A 1 291 ? -22.870 22.670 41.044 1.00 34.31 291 SER A CA 1
ATOM 2265 C C . SER A 1 291 ? -23.233 23.294 39.695 1.00 34.31 291 SER A C 1
ATOM 2267 O O . SER A 1 291 ? -24.048 22.815 38.915 1.00 34.31 291 SER A O 1
ATOM 2269 N N . LYS A 1 292 ? -22.601 24.442 39.451 1.00 36.12 292 LYS A N 1
ATOM 2270 C CA . LYS A 1 292 ? -22.386 25.046 38.132 1.00 36.12 292 LYS A CA 1
ATOM 2271 C C . LYS A 1 292 ? -21.608 24.027 37.275 1.00 36.12 292 LYS A C 1
ATOM 2273 O O . LYS A 1 292 ? -20.769 23.334 37.852 1.00 36.12 292 LYS A O 1
ATOM 2278 N N . PRO A 1 293 ? -21.862 23.895 35.959 1.00 40.72 293 PRO A N 1
ATOM 2279 C CA . PRO A 1 293 ? -21.414 22.731 35.202 1.00 40.72 293 PRO A CA 1
ATOM 2280 C C . PRO A 1 293 ? -19.888 22.725 35.096 1.00 40.72 293 PRO A C 1
ATOM 2282 O O . PRO A 1 293 ? -19.298 23.512 34.359 1.00 40.72 293 PRO A O 1
ATOM 2285 N N . ALA A 1 294 ? -19.255 21.839 35.862 1.00 46.72 294 ALA A N 1
ATOM 2286 C CA . ALA A 1 294 ? -17.981 21.270 35.469 1.00 46.72 294 ALA A CA 1
ATOM 2287 C C . ALA A 1 294 ? -18.247 20.434 34.213 1.00 46.72 294 ALA A C 1
ATOM 2289 O O . ALA A 1 294 ? -19.298 19.793 34.136 1.00 46.72 294 ALA A O 1
ATOM 2290 N N . GLU A 1 295 ? -17.345 20.497 33.231 1.00 52.78 295 GLU A N 1
ATOM 2291 C CA . GLU A 1 295 ? -17.382 19.654 32.033 1.00 52.78 295 GLU A CA 1
ATOM 2292 C C . GLU A 1 295 ? -17.832 18.249 32.423 1.00 52.78 295 GLU A C 1
ATOM 2294 O O . GLU A 1 295 ? -17.192 17.587 33.246 1.00 52.78 295 GLU A O 1
ATOM 2299 N N . ALA A 1 296 ? -18.996 17.848 31.902 1.00 58.41 296 ALA A N 1
ATOM 2300 C CA . ALA A 1 296 ? -19.528 16.530 32.170 1.00 58.41 296 ALA A CA 1
ATOM 2301 C C . ALA A 1 296 ? -18.428 15.515 31.826 1.00 58.41 296 ALA A C 1
ATOM 2303 O O . ALA A 1 296 ? -17.780 15.662 30.782 1.00 58.41 296 ALA A O 1
ATOM 2304 N N . PRO A 1 297 ? -18.170 14.519 32.691 1.00 77.62 297 PRO A N 1
ATOM 2305 C CA . PRO A 1 297 ? -17.173 13.506 32.394 1.00 77.62 297 PRO A CA 1
ATOM 2306 C C . PRO A 1 297 ? -17.472 12.910 31.017 1.00 77.62 297 PRO A C 1
ATOM 2308 O O . PRO A 1 297 ? -18.633 12.736 30.653 1.00 77.62 297 PRO A O 1
ATOM 2311 N N . VAL A 1 298 ? -16.428 12.615 30.239 1.00 80.25 298 VAL A N 1
ATOM 2312 C CA . VAL A 1 298 ? -16.544 12.104 28.859 1.00 80.25 298 VAL A CA 1
ATOM 2313 C C . VAL A 1 298 ? -17.544 10.942 28.755 1.00 80.25 298 VAL A C 1
ATOM 2315 O O . VAL A 1 298 ? -18.291 10.870 27.783 1.00 80.25 298 VAL A O 1
ATOM 2318 N N . SER A 1 299 ? -17.623 10.093 29.786 1.00 83.19 299 SER A N 1
ATOM 2319 C CA . SER A 1 299 ? -18.620 9.024 29.903 1.00 83.19 299 SER A CA 1
ATOM 2320 C C . SER A 1 299 ? -20.065 9.534 29.894 1.00 83.19 299 SER A C 1
ATOM 2322 O O . SER A 1 299 ? -20.870 9.015 29.139 1.00 83.19 299 SER A O 1
ATOM 2324 N N . ALA A 1 300 ? -20.386 10.602 30.628 1.00 88.12 300 ALA A N 1
ATOM 2325 C CA . ALA A 1 300 ? -21.731 11.177 30.660 1.00 88.12 300 ALA A CA 1
ATOM 2326 C C . ALA A 1 300 ? -22.146 11.805 29.315 1.00 88.12 300 ALA A C 1
ATOM 2328 O O . ALA A 1 300 ? -23.320 11.762 28.951 1.00 88.12 300 ALA A O 1
ATOM 2329 N N . LEU A 1 301 ? -21.196 12.367 28.555 1.00 89.00 301 LEU A N 1
ATOM 2330 C CA . LEU A 1 301 ? -21.461 12.865 27.197 1.00 89.00 301 LEU A CA 1
ATOM 2331 C C . LEU A 1 301 ? -21.724 11.718 26.213 1.00 89.00 301 LEU A C 1
ATOM 2333 O O . LEU A 1 301 ? -22.623 11.821 25.380 1.00 89.00 301 LEU A O 1
ATOM 2337 N N . LEU A 1 302 ? -20.965 10.624 26.328 1.00 89.94 302 LEU A N 1
ATOM 2338 C CA . LEU A 1 302 ? -21.188 9.397 25.561 1.00 89.94 302 LEU A CA 1
ATOM 2339 C C . LEU A 1 302 ? -22.548 8.772 25.888 1.00 89.94 302 LEU A C 1
ATOM 2341 O O . LEU A 1 302 ? -23.311 8.496 24.966 1.00 89.94 302 LEU A O 1
ATOM 2345 N N . ASP A 1 303 ? -22.879 8.620 27.169 1.00 91.38 303 ASP A N 1
ATOM 2346 C CA . ASP A 1 303 ? -24.153 8.051 27.617 1.00 91.38 303 ASP A CA 1
ATOM 2347 C C . ASP A 1 303 ? -25.336 8.894 27.119 1.00 91.38 303 ASP A C 1
ATOM 2349 O O . ASP A 1 303 ? -26.295 8.363 26.562 1.00 91.38 303 ASP A O 1
ATOM 2353 N N . SER A 1 304 ? -25.237 10.224 27.216 1.00 92.75 304 SER A N 1
ATOM 2354 C CA . SER A 1 304 ? -26.249 11.155 26.696 1.00 92.75 304 SER A CA 1
ATOM 2355 C C . SER A 1 304 ? -26.427 11.056 25.172 1.00 92.75 304 SER A C 1
ATOM 2357 O O . SER A 1 304 ? -27.555 11.029 24.668 1.00 92.75 304 SER A O 1
ATOM 2359 N N . ALA A 1 305 ? -25.325 10.949 24.420 1.00 91.19 305 ALA A N 1
ATOM 2360 C CA . ALA A 1 305 ? -25.370 10.776 22.969 1.00 91.19 305 ALA A CA 1
ATOM 2361 C C . ALA A 1 305 ? -25.982 9.421 22.571 1.00 91.19 305 ALA A C 1
ATOM 2363 O O . ALA A 1 305 ? -26.786 9.365 21.640 1.00 91.19 305 ALA A O 1
ATOM 2364 N N . ILE A 1 306 ? -25.649 8.343 23.290 1.00 92.75 306 ILE A N 1
ATOM 2365 C CA . ILE A 1 306 ? -26.218 7.006 23.071 1.00 92.75 306 ILE A CA 1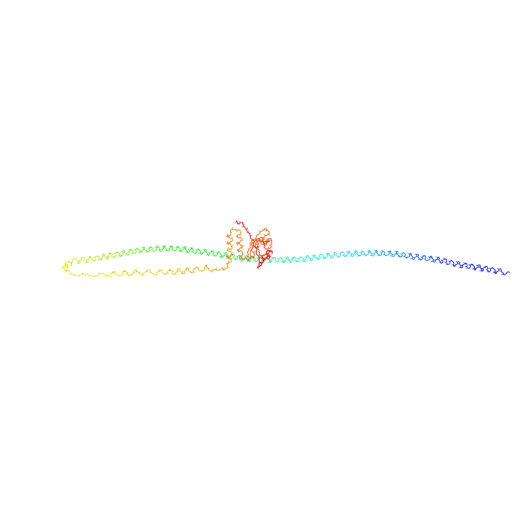
ATOM 2366 C C . ILE A 1 306 ? -27.723 7.015 23.348 1.00 92.75 306 ILE A C 1
ATOM 2368 O O . ILE A 1 306 ? -28.485 6.535 22.509 1.00 92.75 306 ILE A O 1
ATOM 2372 N N . HIS A 1 307 ? -28.161 7.609 24.461 1.00 93.81 307 HIS A N 1
ATOM 2373 C CA . HIS A 1 307 ? -29.585 7.747 24.774 1.00 93.81 307 HIS A CA 1
ATOM 2374 C C . HIS A 1 307 ? -30.333 8.542 23.699 1.00 93.81 307 HIS A C 1
ATOM 2376 O O . HIS A 1 307 ? -31.352 8.081 23.199 1.00 93.81 307 HIS A O 1
ATOM 2382 N N . SER A 1 308 ? -29.777 9.667 23.238 1.00 92.81 308 SER A N 1
ATOM 2383 C CA . SER A 1 308 ? -30.394 10.481 22.178 1.00 92.81 308 SER A CA 1
ATOM 2384 C C . SER A 1 308 ? -30.564 9.715 20.856 1.00 92.81 308 SER A C 1
ATOM 2386 O O . SER A 1 308 ? -31.549 9.904 20.140 1.00 92.81 308 SER A O 1
ATOM 2388 N N . ILE A 1 309 ? -29.613 8.835 20.520 1.00 92.00 309 ILE A N 1
ATOM 2389 C CA . ILE A 1 309 ? -29.702 7.953 19.348 1.00 92.00 309 ILE A CA 1
ATOM 2390 C C . ILE A 1 309 ? -30.782 6.880 19.551 1.00 92.00 309 ILE A C 1
ATOM 2392 O O . ILE A 1 309 ? -31.536 6.609 18.621 1.00 92.00 309 ILE A O 1
ATOM 2396 N N . GLN A 1 310 ? -30.863 6.277 20.741 1.00 91.25 310 GLN A N 1
ATOM 2397 C CA . GLN A 1 310 ? -31.833 5.221 21.064 1.00 91.25 310 GLN A CA 1
ATOM 2398 C C . GLN A 1 310 ? -33.277 5.733 21.142 1.00 91.25 310 GLN A C 1
ATOM 2400 O O . GLN A 1 310 ? -34.191 5.026 20.724 1.00 91.25 310 GLN A O 1
ATOM 2405 N N . ASP A 1 311 ? -33.475 6.962 21.620 1.00 92.56 311 ASP A N 1
ATOM 2406 C CA . ASP A 1 311 ? -34.792 7.597 21.745 1.00 92.56 311 ASP A CA 1
ATOM 2407 C C . ASP A 1 311 ? -35.321 8.150 20.407 1.00 92.56 311 ASP A C 1
ATOM 2409 O O . ASP A 1 311 ? -36.490 8.525 20.287 1.00 92.56 311 ASP A O 1
ATOM 2413 N N . SER A 1 312 ? -34.469 8.217 19.379 1.00 91.25 312 SER A N 1
ATOM 2414 C CA . SER A 1 312 ? -34.838 8.740 18.065 1.00 91.25 312 SER A CA 1
ATOM 2415 C C . SER A 1 312 ? -35.731 7.761 17.298 1.00 91.25 312 SER A C 1
ATOM 2417 O O . SER A 1 312 ? -35.380 6.606 17.072 1.00 91.25 312 SER A O 1
ATOM 2419 N N . THR A 1 313 ? -36.879 8.247 16.826 1.00 89.56 313 THR A N 1
ATOM 2420 C CA . THR A 1 313 ? -37.909 7.423 16.165 1.00 89.56 313 THR A CA 1
ATOM 2421 C C . THR A 1 313 ? -37.828 7.420 14.640 1.00 89.56 313 THR A C 1
ATOM 2423 O O . THR A 1 313 ? -38.539 6.653 14.001 1.00 89.56 313 THR A O 1
ATOM 2426 N N . SER A 1 314 ? -36.956 8.240 14.042 1.00 90.50 314 SER A N 1
ATOM 2427 C CA . SER A 1 314 ? -36.754 8.303 12.592 1.00 90.50 314 SER A CA 1
ATOM 2428 C C . SER A 1 314 ? -35.273 8.212 12.223 1.00 90.50 314 SER A C 1
ATOM 2430 O O . SER A 1 314 ? -34.400 8.666 12.965 1.00 90.50 314 SER A O 1
ATOM 2432 N N . GLN A 1 315 ? -34.967 7.697 11.027 1.00 89.38 315 GLN A N 1
ATOM 2433 C CA . GLN A 1 315 ? -33.588 7.635 10.520 1.00 89.38 315 GLN A CA 1
ATOM 2434 C C . GLN A 1 315 ? -32.922 9.021 10.467 1.00 89.38 315 GLN A C 1
ATOM 2436 O O . GLN A 1 315 ? -31.727 9.163 10.726 1.00 89.38 315 GLN A O 1
ATOM 2441 N N . THR A 1 316 ? -33.694 10.054 10.128 1.00 91.44 316 THR A N 1
ATOM 2442 C CA . THR A 1 316 ? -33.195 11.432 10.068 1.00 91.44 316 THR A CA 1
ATOM 2443 C C . THR A 1 316 ? -32.788 11.920 11.457 1.00 91.44 316 THR A C 1
ATOM 2445 O O . THR A 1 316 ? -31.742 12.554 11.593 1.00 91.44 316 THR A O 1
ATOM 2448 N N . ASP A 1 317 ? -33.578 11.608 12.482 1.00 92.94 317 ASP A N 1
ATOM 2449 C CA . ASP A 1 317 ? -33.299 12.041 13.852 1.00 92.94 317 ASP A CA 1
ATOM 2450 C C . ASP A 1 317 ? -32.143 11.250 14.464 1.00 92.94 317 ASP A C 1
ATOM 2452 O O . ASP A 1 317 ? -31.259 11.859 15.058 1.00 92.94 317 ASP A O 1
ATOM 2456 N N . ILE A 1 318 ? -32.039 9.948 14.170 1.00 93.06 318 ILE A N 1
ATOM 2457 C CA . ILE A 1 318 ? -30.882 9.112 14.534 1.00 93.06 318 ILE A CA 1
ATOM 2458 C C . ILE A 1 318 ? -29.579 9.714 13.994 1.00 93.06 318 ILE A C 1
ATOM 2460 O O . ILE A 1 318 ? -28.605 9.877 14.728 1.00 93.06 318 ILE A O 1
ATOM 2464 N N . LEU A 1 319 ? -29.546 10.073 12.706 1.00 93.19 319 LEU A N 1
ATOM 2465 C CA . LEU A 1 319 ? -28.350 10.647 12.085 1.00 93.19 319 LEU A CA 1
ATOM 2466 C C . LEU A 1 319 ? -28.026 12.049 12.624 1.00 93.19 319 LEU A C 1
ATOM 2468 O O . LEU A 1 319 ? -26.850 12.401 12.731 1.00 93.19 319 LEU A O 1
ATOM 2472 N N . ARG A 1 320 ? -29.038 12.848 12.988 1.00 94.62 320 ARG A N 1
ATOM 2473 C CA . ARG A 1 320 ? -28.835 14.146 13.654 1.00 94.62 320 ARG A CA 1
ATOM 2474 C C . ARG A 1 320 ? -28.273 13.971 15.059 1.00 94.62 320 ARG A C 1
ATOM 2476 O O . ARG A 1 320 ? -27.270 14.607 15.362 1.00 94.62 320 ARG A O 1
ATOM 2483 N N . ALA A 1 321 ? -28.856 13.081 15.860 1.00 95.00 321 ALA A N 1
ATOM 2484 C CA . ALA A 1 321 ? -28.390 12.763 17.205 1.00 95.00 321 ALA A CA 1
ATOM 2485 C C . ALA A 1 321 ? -26.945 12.244 17.186 1.00 95.00 321 ALA A C 1
ATOM 2487 O O . ALA A 1 321 ? -26.114 12.692 17.973 1.00 95.00 321 ALA A O 1
ATOM 2488 N N . LEU A 1 322 ? -26.607 11.382 16.221 1.00 94.50 322 LEU A N 1
ATOM 2489 C CA . LEU A 1 322 ? -25.238 10.913 16.010 1.00 94.50 322 LEU A CA 1
ATOM 2490 C C . LEU A 1 322 ? -24.279 12.059 15.663 1.00 94.50 322 LEU A C 1
ATOM 2492 O O . LEU A 1 322 ? -23.192 12.148 16.234 1.00 94.50 322 LEU A O 1
ATOM 2496 N N . LEU A 1 323 ? -24.667 12.935 14.733 1.00 95.12 323 LEU A N 1
ATOM 2497 C CA . LEU A 1 323 ? -23.858 14.088 14.336 1.00 95.12 323 LEU A CA 1
ATOM 2498 C C . LEU A 1 323 ? -23.639 15.060 15.504 1.00 95.12 323 LEU A C 1
ATOM 2500 O O . LEU A 1 323 ? -22.532 15.569 15.676 1.00 95.12 323 LEU A O 1
ATOM 2504 N N . ASP A 1 324 ? -24.678 15.304 16.300 1.00 95.31 324 ASP A N 1
ATOM 2505 C CA . ASP A 1 324 ? -24.629 16.183 17.467 1.00 95.31 324 ASP A CA 1
ATOM 2506 C C . ASP A 1 324 ? -23.767 15.578 18.583 1.00 95.31 324 ASP A C 1
ATOM 2508 O O . ASP A 1 324 ? -22.919 16.272 19.145 1.00 95.31 324 ASP A O 1
ATOM 2512 N N . GLY A 1 325 ? -23.872 14.270 18.832 1.00 94.06 325 GLY A N 1
ATOM 2513 C CA . GLY A 1 325 ? -22.978 13.549 19.739 1.00 94.06 325 GLY A CA 1
ATOM 2514 C C . GLY A 1 325 ? -21.515 13.622 19.290 1.00 94.06 325 GLY A C 1
ATOM 2515 O O . GLY A 1 325 ? -20.639 13.990 20.070 1.00 94.06 325 GLY A O 1
ATOM 2516 N N . ALA A 1 326 ? -21.239 13.370 18.008 1.00 94.00 326 ALA A N 1
ATOM 2517 C CA . ALA A 1 326 ? -19.885 13.428 17.453 1.00 94.00 326 ALA A CA 1
ATOM 2518 C C . ALA A 1 326 ? -19.255 14.833 17.522 1.00 94.00 326 ALA A C 1
ATOM 2520 O O . ALA A 1 326 ? -18.039 14.957 17.683 1.00 94.00 326 ALA A O 1
ATOM 2521 N N . ALA A 1 327 ? -20.063 15.895 17.450 1.00 94.56 327 ALA A N 1
ATOM 2522 C CA . ALA A 1 327 ? -19.595 17.278 17.558 1.00 94.56 327 ALA A CA 1
ATOM 2523 C C . ALA A 1 327 ? -19.010 17.628 18.941 1.00 94.56 327 ALA A C 1
ATOM 2525 O O . ALA A 1 327 ? -18.286 18.613 19.059 1.00 94.56 327 ALA A O 1
ATOM 2526 N N . HIS A 1 328 ? -19.263 16.816 19.974 1.00 92.75 328 HIS A N 1
ATOM 2527 C CA . HIS A 1 328 ? -18.630 16.976 21.288 1.00 92.75 328 HIS A CA 1
ATOM 2528 C C . HIS A 1 328 ? -17.171 16.493 21.300 1.00 92.75 328 HIS A C 1
ATOM 2530 O O . HIS A 1 328 ? -16.385 16.920 22.141 1.00 92.75 328 HIS A O 1
ATOM 2536 N N . PHE A 1 329 ? -16.795 15.622 20.356 1.00 91.25 329 PHE A N 1
ATOM 2537 C CA . PHE A 1 329 ? -15.474 14.983 20.294 1.00 91.25 329 PHE A CA 1
ATOM 2538 C C . PHE A 1 329 ? -14.616 15.470 19.124 1.00 91.25 329 PHE A C 1
ATOM 2540 O O . PHE A 1 329 ? -13.413 15.211 19.083 1.00 91.25 329 PHE A O 1
ATOM 2547 N N . SER A 1 330 ? -15.214 16.187 18.172 1.00 90.94 330 SER A N 1
ATOM 2548 C CA . SER A 1 330 ? -14.512 16.805 17.052 1.00 90.94 330 SER A CA 1
ATOM 2549 C C . SER A 1 330 ? -14.974 18.239 16.856 1.00 90.94 330 SER A C 1
ATOM 2551 O O . SER A 1 330 ? -16.167 18.521 16.823 1.00 90.94 330 SER A O 1
ATOM 2553 N N . SER A 1 331 ? -14.018 19.143 16.632 1.00 90.62 331 SER A N 1
ATOM 2554 C CA . SER A 1 331 ? -14.312 20.550 16.345 1.00 90.62 331 SER A CA 1
ATOM 2555 C C . SER A 1 331 ? -15.069 20.750 15.034 1.00 90.62 331 SER A C 1
ATOM 2557 O O . SER A 1 331 ? -15.726 21.772 14.870 1.00 90.62 331 SER A O 1
ATOM 2559 N N . ARG A 1 332 ? -14.965 19.799 14.097 1.00 94.56 332 ARG A N 1
ATOM 2560 C CA . ARG A 1 332 ? -15.677 19.785 12.816 1.00 94.56 332 ARG A CA 1
ATOM 2561 C C . ARG A 1 332 ? -16.140 18.371 12.512 1.00 94.56 332 ARG A C 1
ATOM 2563 O O . ARG A 1 332 ? -15.335 17.439 12.532 1.00 94.56 332 ARG A O 1
ATOM 2570 N N . VAL A 1 333 ? -17.417 18.207 12.198 1.00 96.00 333 VAL A N 1
ATOM 2571 C CA . VAL A 1 333 ? -17.976 16.912 11.800 1.00 96.00 333 VAL A CA 1
ATOM 2572 C C . VAL A 1 333 ? -19.007 17.108 10.699 1.00 96.00 333 VAL A C 1
ATOM 2574 O O . VAL A 1 333 ? -19.785 18.060 10.719 1.00 96.00 333 VAL A O 1
ATOM 2577 N N . ALA A 1 334 ? -18.991 16.225 9.706 1.00 95.88 334 ALA A N 1
ATOM 2578 C CA . ALA A 1 334 ? -19.934 16.237 8.602 1.00 95.88 334 ALA A CA 1
ATOM 2579 C C . ALA A 1 334 ? -20.380 14.814 8.279 1.00 95.88 334 ALA A C 1
ATOM 2581 O O . ALA A 1 334 ? -19.595 13.872 8.344 1.00 95.88 334 ALA A O 1
ATOM 2582 N N . LEU A 1 335 ? -21.644 14.687 7.897 1.00 95.81 335 LEU A N 1
ATOM 2583 C CA . LEU A 1 335 ? -22.215 13.476 7.337 1.00 95.81 335 LEU A CA 1
ATOM 2584 C C . LEU A 1 335 ? -22.375 13.656 5.834 1.00 95.81 335 LEU A C 1
ATOM 2586 O O . LEU A 1 335 ? -22.939 14.652 5.366 1.00 95.81 335 LEU A O 1
ATOM 2590 N N . LEU A 1 336 ? -21.893 12.666 5.091 1.00 95.06 336 LEU A N 1
ATOM 2591 C CA . LEU A 1 336 ? -22.046 12.569 3.648 1.00 95.06 336 LEU A CA 1
ATOM 2592 C C . LEU A 1 336 ? -22.799 11.281 3.310 1.00 95.06 336 LEU A C 1
ATOM 2594 O O . LEU A 1 336 ? -22.656 10.268 3.992 1.00 95.06 336 LEU A O 1
ATOM 2598 N N . VAL A 1 337 ? -23.603 11.329 2.254 1.00 93.94 337 VAL A N 1
ATOM 2599 C CA . VAL A 1 337 ? -24.395 10.201 1.761 1.00 93.94 337 VAL A CA 1
ATOM 2600 C C . VAL A 1 337 ? -23.821 9.750 0.431 1.00 93.94 337 VAL A C 1
ATOM 2602 O O . VAL A 1 337 ? -23.732 10.536 -0.514 1.00 93.94 337 VAL A O 1
ATOM 2605 N N . ILE A 1 338 ? -23.461 8.474 0.356 1.00 93.25 338 ILE A N 1
ATOM 2606 C CA . ILE A 1 338 ? -22.904 7.863 -0.850 1.00 93.25 338 ILE A CA 1
ATOM 2607 C C . ILE A 1 338 ? -24.020 7.648 -1.874 1.00 93.25 338 ILE A C 1
ATOM 2609 O O . ILE A 1 338 ? -25.079 7.101 -1.557 1.00 93.25 338 ILE A O 1
ATOM 2613 N N . LYS A 1 339 ? -23.779 8.092 -3.106 1.00 91.44 339 LYS A N 1
ATOM 2614 C CA . LYS A 1 339 ? -24.655 7.939 -4.269 1.00 91.44 339 LYS A CA 1
ATOM 2615 C C . LYS A 1 339 ? -23.800 7.565 -5.481 1.00 91.44 339 LYS A C 1
ATOM 2617 O O . LYS A 1 339 ? -23.272 8.438 -6.162 1.00 91.44 339 LYS A O 1
ATOM 2622 N N . GLY A 1 340 ? -23.674 6.265 -5.749 1.00 90.50 340 GLY A N 1
ATOM 2623 C CA . GLY A 1 340 ? -22.740 5.765 -6.763 1.00 90.50 340 GLY A CA 1
ATOM 2624 C C . GLY A 1 340 ? -21.297 6.024 -6.332 1.00 90.50 340 GLY A C 1
ATOM 2625 O O . GLY A 1 340 ? -20.937 5.700 -5.203 1.00 90.50 340 GLY A O 1
ATOM 2626 N N . ASP A 1 341 ? -20.516 6.664 -7.201 1.00 92.56 341 ASP A N 1
ATOM 2627 C CA . ASP A 1 341 ? -19.086 6.926 -6.979 1.00 92.56 341 ASP A CA 1
ATOM 2628 C C . ASP A 1 341 ? -18.806 8.257 -6.263 1.00 92.56 341 ASP A C 1
ATOM 2630 O O . ASP A 1 341 ? -17.658 8.678 -6.138 1.00 92.56 341 ASP A O 1
ATOM 2634 N N . SER A 1 342 ? -19.838 8.951 -5.776 1.00 94.12 342 SER A N 1
ATOM 2635 C CA . SER A 1 342 ? -19.675 10.206 -5.042 1.00 94.12 342 SER A CA 1
ATOM 2636 C C . SER A 1 342 ? -20.408 10.213 -3.705 1.00 94.12 342 SER A C 1
ATOM 2638 O O . SER A 1 342 ? -21.405 9.520 -3.498 1.00 94.12 342 SER A O 1
ATOM 2640 N N . ALA A 1 343 ? -19.904 11.014 -2.772 1.00 94.50 343 ALA A N 1
ATOM 2641 C CA . ALA A 1 343 ? -20.504 11.268 -1.474 1.00 94.50 343 ALA A CA 1
ATOM 2642 C C . ALA A 1 343 ? -21.006 12.718 -1.417 1.00 94.50 343 ALA A C 1
ATOM 2644 O O . ALA A 1 343 ? -20.223 13.669 -1.429 1.00 94.50 343 ALA A O 1
ATOM 2645 N N . ALA A 1 344 ? -22.326 12.889 -1.357 1.00 95.12 344 ALA A N 1
ATOM 2646 C CA . ALA A 1 344 ? -22.972 14.195 -1.277 1.00 95.12 344 ALA A CA 1
ATOM 2647 C C . ALA A 1 344 ? -23.124 14.629 0.184 1.00 95.12 344 ALA A C 1
ATOM 2649 O O . ALA A 1 344 ? -23.576 13.846 1.022 1.00 95.12 344 ALA A O 1
ATOM 2650 N N . GLY A 1 345 ? -22.786 15.877 0.504 1.00 94.62 345 GLY A N 1
ATOM 2651 C CA . GLY A 1 345 ? -22.933 16.384 1.865 1.00 94.62 345 GLY A CA 1
ATOM 2652 C C . GLY A 1 345 ? -24.396 16.453 2.309 1.00 94.62 345 GLY A C 1
ATOM 2653 O O . GLY A 1 345 ? -25.268 16.926 1.581 1.00 94.62 345 GLY A O 1
ATOM 2654 N N . TRP A 1 346 ? -24.673 15.985 3.524 1.00 95.50 346 TRP A N 1
ATOM 2655 C CA . TRP A 1 346 ? -26.015 15.990 4.106 1.00 95.50 346 TRP A CA 1
ATOM 2656 C C . TRP A 1 346 ? -26.150 17.059 5.186 1.00 95.50 346 TRP A C 1
ATOM 2658 O O . TRP A 1 346 ? -27.009 17.942 5.093 1.00 95.50 346 TRP A O 1
ATOM 2668 N N . GLN A 1 347 ? -25.282 17.006 6.196 1.00 96.19 347 GLN A N 1
ATOM 2669 C CA . GLN A 1 347 ? -25.318 17.929 7.325 1.00 96.19 347 GLN A CA 1
ATOM 2670 C C . GLN A 1 347 ? -23.956 18.006 8.021 1.00 96.19 347 GLN A C 1
ATOM 2672 O O . GLN A 1 347 ? -23.191 17.045 7.992 1.00 96.19 347 GLN A O 1
ATOM 2677 N N . ALA A 1 348 ? -23.653 19.145 8.648 1.00 96.50 348 ALA A N 1
ATOM 2678 C CA . ALA A 1 348 ? -22.382 19.374 9.328 1.00 96.50 348 ALA A CA 1
ATOM 2679 C C . ALA A 1 348 ? -22.532 20.173 10.634 1.00 96.50 348 ALA A C 1
ATOM 2681 O O . ALA A 1 348 ? -23.583 20.772 10.894 1.00 96.50 348 ALA A O 1
ATOM 2682 N N . ARG A 1 349 ? -21.481 20.157 11.459 1.00 96.38 349 ARG A N 1
ATOM 2683 C CA . ARG A 1 349 ? -21.292 20.960 12.677 1.00 96.38 349 ARG A CA 1
ATOM 2684 C C . ARG A 1 349 ? -19.857 21.479 12.736 1.00 96.38 349 ARG A C 1
ATOM 2686 O O . ARG A 1 349 ? -18.929 20.791 12.309 1.00 96.38 349 ARG A O 1
ATOM 2693 N N . GLY A 1 350 ? -19.686 22.671 13.305 1.00 92.81 350 GLY A N 1
ATOM 2694 C CA . GLY A 1 350 ? -18.372 23.262 13.581 1.00 92.81 350 GLY A CA 1
ATOM 2695 C C . GLY A 1 350 ? -17.656 23.905 12.386 1.00 92.81 350 GLY A C 1
ATOM 2696 O O . GLY A 1 350 ? -16.519 24.358 12.524 1.00 92.81 350 GLY A O 1
ATOM 2697 N N . PHE A 1 351 ? -18.302 23.969 11.220 1.00 93.12 351 PHE A N 1
ATOM 2698 C CA . PHE A 1 351 ? -17.821 24.748 10.078 1.00 93.12 351 PHE A CA 1
ATOM 2699 C C . PHE A 1 351 ? -18.378 26.175 10.133 1.00 93.12 351 PHE A C 1
ATOM 2701 O O . PHE A 1 351 ? -19.437 26.401 10.718 1.00 93.12 351 PHE A O 1
ATOM 2708 N N . ASP A 1 352 ? -17.688 27.116 9.483 1.00 90.38 352 ASP A N 1
ATOM 2709 C CA . ASP A 1 352 ? -18.098 28.529 9.447 1.00 90.38 352 ASP A CA 1
ATOM 2710 C C . ASP A 1 352 ? -19.492 28.697 8.814 1.00 90.38 352 ASP A C 1
ATOM 2712 O O . ASP A 1 352 ? -20.314 29.471 9.299 1.00 90.38 352 ASP A O 1
ATOM 2716 N N . ASP A 1 353 ? -19.792 27.897 7.783 1.00 92.00 353 ASP A N 1
ATOM 2717 C CA . ASP A 1 353 ? -21.141 27.707 7.246 1.00 92.00 353 ASP A CA 1
ATOM 2718 C C . ASP A 1 353 ? -21.483 26.213 7.169 1.00 92.00 353 ASP A C 1
ATOM 2720 O O . ASP A 1 353 ? -21.115 25.514 6.223 1.00 92.00 353 ASP A O 1
ATOM 2724 N N . ASN A 1 354 ? -22.246 25.715 8.143 1.00 92.81 354 ASN A N 1
ATOM 2725 C CA . ASN A 1 354 ? -22.695 24.319 8.170 1.00 92.81 354 ASN A CA 1
ATOM 2726 C C . ASN A 1 354 ? -23.641 23.948 7.010 1.00 92.81 354 ASN A C 1
ATOM 2728 O O . ASN A 1 354 ? -23.805 22.761 6.731 1.00 92.81 354 ASN A O 1
ATOM 2732 N N . ASN A 1 355 ? -24.279 24.914 6.336 1.00 93.00 355 ASN A N 1
ATOM 2733 C CA . ASN A 1 355 ? -25.186 24.641 5.215 1.00 93.00 355 ASN A CA 1
ATOM 2734 C C . ASN A 1 355 ? -24.451 24.496 3.879 1.00 93.00 355 ASN A C 1
ATOM 2736 O O . ASN A 1 355 ? -24.962 23.820 2.981 1.00 93.00 355 ASN A O 1
ATOM 2740 N N . SER A 1 356 ? -23.253 25.070 3.751 1.00 92.81 356 SER A N 1
ATOM 2741 C CA . SER A 1 356 ? -22.411 24.943 2.554 1.00 92.81 356 SER A CA 1
ATOM 2742 C C . SER A 1 356 ? -22.091 23.483 2.202 1.00 92.81 356 SER A C 1
ATOM 2744 O O . SER A 1 356 ? -22.001 23.147 1.020 1.00 92.81 356 SER A O 1
ATOM 2746 N N . ILE A 1 357 ? -22.065 22.587 3.201 1.00 94.19 357 ILE A N 1
ATOM 2747 C CA . ILE A 1 357 ? -21.823 21.148 3.029 1.00 94.19 357 ILE A CA 1
ATOM 2748 C C . ILE A 1 357 ? -22.766 20.499 2.010 1.00 94.19 357 ILE A C 1
ATOM 2750 O O . ILE A 1 357 ? -22.359 19.615 1.267 1.00 94.19 357 ILE A O 1
ATOM 2754 N N . LYS A 1 358 ? -24.017 20.964 1.913 1.00 93.69 358 LYS A N 1
ATOM 2755 C CA . LYS A 1 358 ? -25.030 20.387 1.013 1.00 93.69 358 LYS A CA 1
ATOM 2756 C C . LYS A 1 358 ? -24.732 20.622 -0.467 1.00 93.69 358 LYS A C 1
ATOM 2758 O O . LYS A 1 358 ? -25.316 19.961 -1.320 1.00 93.69 358 LYS A O 1
ATOM 2763 N N . LYS A 1 359 ? -23.856 21.581 -0.775 1.00 91.81 359 LYS A N 1
ATOM 2764 C CA . LYS A 1 359 ? -23.416 21.903 -2.140 1.00 91.81 359 LYS A CA 1
ATOM 2765 C C . LYS A 1 359 ? -22.171 21.112 -2.549 1.00 91.81 359 LYS A C 1
ATOM 2767 O O . LYS A 1 359 ? -21.764 21.184 -3.705 1.00 91.81 359 LYS A O 1
ATOM 2772 N N . LEU A 1 360 ? -21.566 20.380 -1.613 1.00 91.56 360 LEU A N 1
ATOM 2773 C CA . LEU A 1 360 ? -20.334 19.638 -1.826 1.00 91.56 360 LEU A CA 1
ATOM 2774 C C . LEU A 1 360 ? -20.609 18.195 -2.246 1.00 91.56 360 LEU A C 1
ATOM 2776 O O . LEU A 1 360 ? -21.502 17.521 -1.729 1.00 91.56 360 LEU A O 1
ATOM 2780 N N . SER A 1 361 ? -19.773 17.728 -3.168 1.00 92.81 361 SER A N 1
ATOM 2781 C CA . SER A 1 361 ? -19.688 16.339 -3.595 1.00 92.81 361 SER A CA 1
ATOM 2782 C C . SER A 1 361 ? -18.229 15.921 -3.524 1.00 92.81 361 SER A C 1
ATOM 2784 O O . SER A 1 361 ? -17.385 16.528 -4.183 1.00 92.81 361 SER A O 1
ATOM 2786 N N . VAL A 1 362 ? -17.953 14.900 -2.724 1.00 94.19 362 VAL A N 1
ATOM 2787 C CA . VAL A 1 362 ? -16.628 14.296 -2.555 1.00 94.19 362 VAL A CA 1
ATOM 2788 C C . VAL A 1 362 ? -16.558 13.036 -3.410 1.00 94.19 362 VAL A C 1
ATOM 2790 O O . VAL A 1 362 ? -17.554 12.322 -3.530 1.00 94.19 362 VAL A O 1
ATOM 2793 N N . ASP A 1 363 ? -15.412 12.768 -4.025 1.00 93.31 363 ASP A N 1
ATOM 2794 C CA . ASP A 1 363 ? -15.189 11.507 -4.734 1.00 93.31 363 ASP A CA 1
ATOM 2795 C C . ASP A 1 363 ? -15.094 10.349 -3.725 1.00 93.31 363 ASP A C 1
ATOM 2797 O O . ASP A 1 363 ? -14.287 10.376 -2.794 1.00 93.31 363 ASP A O 1
ATOM 2801 N N . ALA A 1 364 ? -15.957 9.344 -3.879 1.00 93.06 364 ALA A N 1
ATOM 2802 C CA . ALA A 1 364 ? -15.985 8.183 -2.999 1.00 93.06 364 ALA A CA 1
ATOM 2803 C C . ALA A 1 364 ? -14.950 7.119 -3.404 1.00 93.06 364 ALA A C 1
ATOM 2805 O O . ALA A 1 364 ? -14.654 6.240 -2.601 1.00 93.06 364 ALA A O 1
ATOM 2806 N N . GLY A 1 365 ? -14.380 7.189 -4.611 1.00 92.69 365 GLY A N 1
ATOM 2807 C CA . GLY A 1 365 ? -13.379 6.244 -5.111 1.00 92.69 365 GLY A CA 1
ATOM 2808 C C . GLY A 1 365 ? -11.931 6.599 -4.761 1.00 92.69 365 GLY A C 1
ATOM 2809 O O . GLY A 1 365 ? -11.042 5.763 -4.929 1.00 92.69 365 GLY A O 1
ATOM 2810 N N . SER A 1 366 ? -11.670 7.811 -4.264 1.00 92.75 366 SER A N 1
ATOM 2811 C CA . SER A 1 366 ? -10.313 8.320 -4.037 1.00 92.75 366 SER A CA 1
ATOM 2812 C C . SER A 1 366 ? -10.107 8.917 -2.638 1.00 92.75 366 SER A C 1
ATOM 2814 O O . SER A 1 366 ? -11.030 9.035 -1.828 1.00 92.75 366 SER A O 1
ATOM 2816 N N . GLY A 1 367 ? -8.846 9.214 -2.308 1.00 93.50 367 GLY A N 1
ATOM 2817 C CA . GLY A 1 367 ? -8.464 9.835 -1.038 1.00 93.50 367 GLY A CA 1
ATOM 2818 C C . GLY A 1 367 ? -8.802 9.003 0.206 1.00 93.50 367 GLY A C 1
ATOM 2819 O O . GLY A 1 367 ? -8.806 7.768 0.200 1.00 93.50 367 GLY A O 1
ATOM 2820 N N . LEU A 1 368 ? -9.061 9.688 1.320 1.00 94.62 368 LEU A N 1
ATOM 2821 C CA . LEU A 1 368 ? -9.475 9.060 2.579 1.00 94.62 368 LEU A CA 1
ATOM 2822 C C . LEU A 1 368 ? -10.846 8.387 2.479 1.00 94.62 368 LEU A C 1
ATOM 2824 O O . LEU A 1 368 ? -11.042 7.353 3.115 1.00 94.62 368 LEU A O 1
ATOM 2828 N N . THR A 1 369 ? -11.760 8.934 1.675 1.00 94.12 369 THR A N 1
ATOM 2829 C CA . THR A 1 369 ? -13.097 8.359 1.469 1.00 94.12 369 THR A CA 1
ATOM 2830 C C . THR A 1 369 ? -13.004 7.001 0.779 1.00 94.12 369 THR A C 1
ATOM 2832 O O . THR A 1 369 ? -13.528 6.019 1.303 1.00 94.12 369 THR A O 1
ATOM 2835 N N . GLY A 1 370 ? -12.245 6.910 -0.317 1.00 94.38 370 GLY A N 1
ATOM 2836 C CA . GLY A 1 370 ? -12.000 5.651 -1.024 1.00 94.38 370 GLY A CA 1
ATOM 2837 C C . GLY A 1 370 ? -11.323 4.605 -0.147 1.00 94.38 370 GLY A C 1
ATOM 2838 O O . GLY A 1 370 ? -11.760 3.456 -0.115 1.00 94.38 370 GLY A O 1
ATOM 2839 N N . ARG A 1 371 ? -10.321 5.003 0.649 1.00 95.19 371 ARG A N 1
ATOM 2840 C CA . ARG A 1 371 ? -9.675 4.089 1.607 1.00 95.19 371 ARG A CA 1
ATOM 2841 C C . ARG A 1 371 ? -10.660 3.539 2.636 1.00 95.19 371 ARG A C 1
ATOM 2843 O O . ARG A 1 371 ? -10.672 2.331 2.849 1.00 95.19 371 ARG A O 1
ATOM 2850 N N . ALA A 1 372 ? -11.488 4.394 3.242 1.00 95.19 372 ALA A N 1
ATOM 2851 C CA . ALA A 1 372 ? -12.483 3.977 4.235 1.00 95.19 372 ALA A CA 1
ATOM 2852 C C . ALA A 1 372 ? -13.499 2.982 3.655 1.00 95.19 372 ALA A C 1
ATOM 2854 O O . 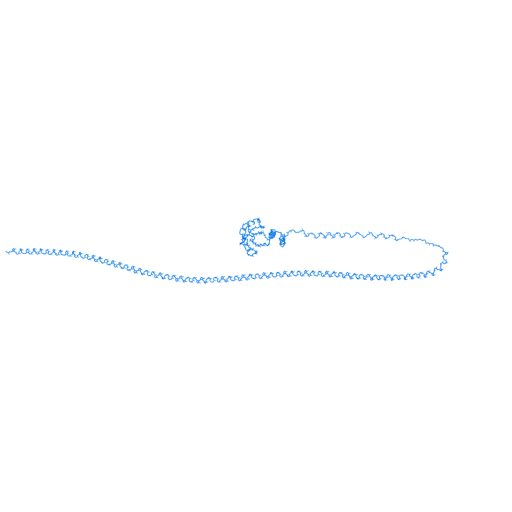ALA A 1 372 ? -13.875 2.012 4.315 1.00 95.19 372 ALA A O 1
ATOM 2855 N N . LEU A 1 373 ? -13.918 3.199 2.404 1.00 93.25 373 LEU A N 1
ATOM 2856 C CA . LEU A 1 373 ? -14.868 2.323 1.724 1.00 93.25 373 LEU A CA 1
ATOM 2857 C C . LEU A 1 373 ? -14.254 0.993 1.296 1.00 93.25 373 LEU A C 1
ATOM 2859 O O . LEU A 1 373 ? -14.900 -0.033 1.475 1.00 93.25 373 LEU A O 1
ATOM 2863 N N . GLN A 1 374 ? -13.011 0.984 0.809 1.00 93.31 374 GLN A N 1
ATOM 2864 C CA . GLN A 1 374 ? -12.313 -0.248 0.424 1.00 93.31 374 GLN A CA 1
ATOM 2865 C C . GLN A 1 374 ? -12.080 -1.191 1.608 1.00 93.31 374 GLN A C 1
ATOM 2867 O O . GLN A 1 374 ? -12.222 -2.402 1.467 1.00 93.31 374 GLN A O 1
ATOM 2872 N N . VAL A 1 375 ? -11.723 -0.648 2.775 1.00 92.94 375 VAL A N 1
ATOM 2873 C CA . VAL A 1 375 ? -11.455 -1.456 3.978 1.00 92.94 375 VAL A CA 1
ATOM 2874 C C . VAL A 1 375 ? -12.703 -1.708 4.826 1.00 92.94 375 VAL A C 1
ATOM 2876 O O . VAL A 1 375 ? -12.610 -2.400 5.835 1.00 92.94 375 VAL A O 1
ATOM 2879 N N . HIS A 1 376 ? -13.854 -1.137 4.446 1.00 90.81 376 HIS A N 1
ATOM 2880 C CA . HIS A 1 376 ? -15.088 -1.134 5.241 1.00 90.81 376 HIS A CA 1
ATOM 2881 C C . HIS A 1 376 ? -14.854 -0.765 6.718 1.00 90.81 376 HIS A C 1
ATOM 2883 O O . HIS A 1 376 ? -15.429 -1.360 7.629 1.00 90.81 376 HIS A O 1
ATOM 2889 N N . GLY A 1 377 ? -13.995 0.226 6.961 1.00 91.88 377 GLY A N 1
ATOM 2890 C CA . GLY A 1 377 ? -13.555 0.612 8.297 1.00 91.88 377 GLY A CA 1
ATOM 2891 C C . GLY A 1 377 ? -13.057 2.052 8.353 1.00 91.88 377 GLY A C 1
ATOM 2892 O O . GLY A 1 377 ? -12.979 2.745 7.340 1.00 91.88 377 GLY A O 1
ATOM 2893 N N . THR A 1 378 ? -12.7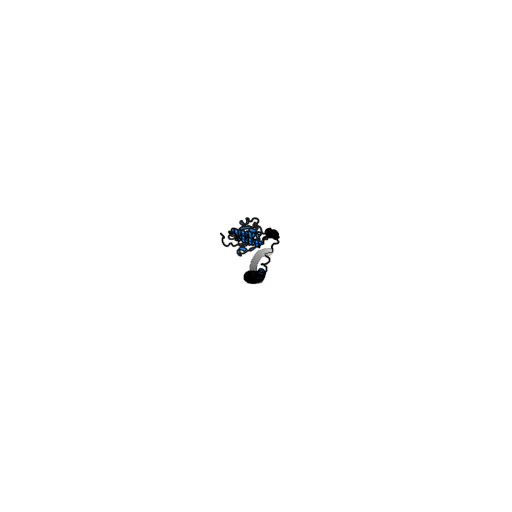43 2.521 9.558 1.00 95.31 378 THR A N 1
ATOM 2894 C CA . THR A 1 378 ? -12.278 3.894 9.772 1.00 95.31 378 THR A CA 1
ATOM 2895 C C . THR A 1 378 ? -10.952 4.145 9.057 1.00 95.31 378 THR A C 1
ATOM 2897 O O . THR A 1 378 ? -9.977 3.430 9.281 1.00 95.31 378 THR A O 1
ATOM 2900 N N . ALA A 1 379 ? -10.889 5.204 8.250 1.00 95.94 379 ALA A N 1
ATOM 2901 C CA . ALA A 1 379 ? -9.647 5.712 7.680 1.00 95.94 379 ALA A CA 1
ATOM 2902 C C . ALA A 1 379 ? -9.263 7.039 8.340 1.00 95.94 379 ALA A C 1
ATOM 2904 O O . ALA A 1 379 ? -10.095 7.925 8.532 1.00 95.94 379 ALA A O 1
ATOM 2905 N N . SER A 1 380 ? -7.980 7.201 8.652 1.00 94.88 380 SER A N 1
ATOM 2906 C CA . SER A 1 380 ? -7.424 8.437 9.205 1.00 94.88 380 SER A CA 1
ATOM 2907 C C . SER A 1 380 ? -6.209 8.885 8.409 1.00 94.88 380 SER A C 1
ATOM 2909 O O . SER A 1 380 ? -5.413 8.046 7.989 1.00 94.88 380 SER A O 1
ATOM 2911 N N . GLY A 1 381 ? -6.020 10.191 8.250 1.00 93.69 381 GLY A N 1
ATOM 2912 C CA . GLY A 1 381 ? -4.836 10.724 7.582 1.00 93.69 381 GLY A CA 1
ATOM 2913 C C . GLY A 1 381 ? -4.754 12.241 7.632 1.00 93.69 381 GLY A C 1
ATOM 2914 O O . GLY A 1 381 ? -5.417 12.888 8.451 1.00 93.69 381 GLY A O 1
ATOM 2915 N N . SER A 1 382 ? -3.922 12.798 6.754 1.00 93.69 382 SER A N 1
ATOM 2916 C CA . SER A 1 382 ? -3.846 14.243 6.562 1.00 93.69 382 SER A CA 1
ATOM 2917 C C . SER A 1 382 ? -5.157 14.753 5.970 1.00 93.69 382 SER A C 1
ATOM 2919 O O . SER A 1 382 ? -5.758 14.099 5.122 1.00 93.69 382 SER A O 1
ATOM 2921 N N . ALA A 1 383 ? -5.595 15.944 6.371 1.00 91.81 383 ALA A N 1
ATOM 2922 C CA . ALA A 1 383 ? -6.761 16.587 5.770 1.00 91.81 383 ALA A CA 1
ATOM 2923 C C . ALA A 1 383 ? -6.582 16.816 4.258 1.00 91.81 383 ALA A C 1
ATOM 2925 O O . ALA A 1 383 ? -7.556 16.766 3.513 1.00 91.81 383 ALA A O 1
ATOM 2926 N N . ASN A 1 384 ? -5.337 16.982 3.797 1.00 91.88 384 ASN A N 1
ATOM 2927 C CA . ASN A 1 384 ? -5.014 17.094 2.372 1.00 91.88 384 ASN A CA 1
ATOM 2928 C C . ASN A 1 384 ? -5.262 15.789 1.598 1.00 91.88 384 ASN A C 1
ATOM 2930 O O . ASN A 1 384 ? -5.455 15.836 0.388 1.00 91.88 384 ASN A O 1
ATOM 2934 N N . ASP A 1 385 ? -5.297 14.646 2.290 1.00 92.88 385 ASP A N 1
ATOM 2935 C CA . ASP A 1 385 ? -5.598 13.345 1.690 1.00 92.88 385 ASP A CA 1
ATOM 2936 C C . ASP A 1 385 ? -7.112 13.096 1.576 1.00 92.88 385 ASP A C 1
ATOM 2938 O O . ASP A 1 385 ? -7.514 12.040 1.089 1.00 92.88 385 ASP A O 1
ATOM 2942 N N . PHE A 1 386 ? -7.961 13.999 2.090 1.00 93.00 386 PHE A N 1
ATOM 2943 C CA . PHE A 1 386 ? -9.414 13.829 2.073 1.00 93.00 386 PHE A CA 1
ATOM 2944 C C . PHE A 1 386 ? -9.993 14.090 0.681 1.00 93.00 386 PHE A C 1
ATOM 2946 O O . PHE A 1 386 ? -10.310 13.145 -0.032 1.00 93.00 386 PHE A O 1
ATOM 2953 N N . ASP A 1 387 ? -10.114 15.359 0.301 1.00 91.56 387 ASP A N 1
ATOM 2954 C CA . ASP A 1 387 ? -10.534 15.804 -1.026 1.00 91.56 387 ASP A CA 1
ATOM 2955 C C . ASP A 1 387 ? -10.103 17.265 -1.192 1.00 91.56 387 ASP A C 1
ATOM 2957 O O . ASP A 1 387 ? -10.378 18.114 -0.339 1.00 91.56 387 ASP A O 1
ATOM 2961 N N . SER A 1 388 ? -9.391 17.571 -2.274 1.00 89.88 388 SER A N 1
ATOM 2962 C CA . SER A 1 388 ? -8.812 18.903 -2.465 1.00 89.88 388 SER A CA 1
ATOM 2963 C C . SER A 1 388 ? -9.879 19.984 -2.647 1.00 89.88 388 SER A C 1
ATOM 2965 O O . SER A 1 388 ? -9.720 21.083 -2.116 1.00 89.88 388 SER A O 1
ATOM 2967 N N . LYS A 1 389 ? -11.001 19.676 -3.316 1.00 90.00 389 LYS A N 1
ATOM 2968 C CA . LYS A 1 389 ? -12.112 20.621 -3.510 1.00 90.00 389 LYS A CA 1
ATOM 2969 C C . LYS A 1 389 ? -12.801 20.922 -2.186 1.00 90.00 389 LYS A C 1
ATOM 2971 O O . LYS A 1 389 ? -13.117 22.080 -1.915 1.00 90.00 389 LYS A O 1
ATOM 2976 N N . PHE A 1 390 ? -12.990 19.904 -1.351 1.00 91.50 390 PHE A N 1
ATOM 2977 C CA . PHE A 1 390 ? -13.535 20.052 -0.010 1.00 91.50 390 PHE A CA 1
ATOM 2978 C C . PHE A 1 390 ? -12.667 20.984 0.836 1.00 91.50 390 PHE A C 1
ATOM 2980 O O . PHE A 1 390 ? -13.180 21.932 1.425 1.00 91.50 390 PHE A O 1
ATOM 2987 N N . ILE A 1 391 ? -11.350 20.762 0.858 1.00 91.81 391 ILE A N 1
ATOM 2988 C CA . ILE A 1 391 ? -10.421 21.586 1.639 1.00 91.81 391 ILE A CA 1
ATOM 2989 C C . ILE A 1 391 ? -10.359 23.023 1.112 1.00 91.81 391 ILE A C 1
ATOM 2991 O O . ILE A 1 391 ? -10.324 23.954 1.914 1.00 91.81 391 ILE A O 1
ATOM 2995 N N . SER A 1 392 ? -10.406 23.234 -0.207 1.00 90.75 392 SER A N 1
ATOM 2996 C CA . SER A 1 392 ? -10.452 24.585 -0.781 1.00 90.75 392 SER A CA 1
ATOM 2997 C C . SER A 1 392 ? -11.718 25.361 -0.406 1.00 90.75 392 SER A C 1
ATOM 2999 O O . SER A 1 392 ? -11.648 26.577 -0.266 1.00 90.75 392 SER A O 1
ATOM 3001 N N . GLN A 1 393 ? -12.863 24.689 -0.242 1.00 90.50 393 GLN A N 1
ATOM 3002 C CA . GLN A 1 393 ? -14.135 25.350 0.083 1.00 90.50 393 GLN A CA 1
ATOM 3003 C C . GLN A 1 393 ? -14.381 25.490 1.591 1.00 90.50 393 GLN A C 1
ATOM 3005 O O . GLN A 1 393 ? -14.857 26.530 2.033 1.00 90.50 393 GLN A O 1
ATOM 3010 N N . MET A 1 394 ? -14.053 24.463 2.379 1.00 90.25 394 MET A N 1
ATOM 3011 C CA . MET A 1 394 ? -14.344 24.404 3.822 1.00 90.25 394 MET A CA 1
ATOM 3012 C C . MET A 1 394 ? -13.151 24.799 4.703 1.00 90.25 394 MET A C 1
ATOM 3014 O O . MET A 1 394 ? -13.289 24.939 5.922 1.00 90.25 394 MET A O 1
ATOM 3018 N N . GLY A 1 395 ? -11.971 24.948 4.100 1.00 90.12 395 GLY A N 1
ATOM 3019 C CA . GLY A 1 395 ? -10.711 25.198 4.788 1.00 90.12 395 GLY A CA 1
ATOM 3020 C C . GLY A 1 395 ? -10.148 23.957 5.487 1.00 90.12 395 GLY A C 1
ATOM 3021 O O . GLY A 1 395 ? -10.872 23.079 5.965 1.00 90.12 395 GLY A O 1
ATOM 3022 N N . ALA A 1 396 ? -8.822 23.902 5.603 1.00 87.88 396 ALA A N 1
ATOM 3023 C CA . ALA A 1 396 ? -8.151 22.839 6.343 1.00 87.88 396 ALA A CA 1
ATOM 3024 C C . ALA A 1 396 ? -8.429 22.949 7.861 1.00 87.88 396 ALA A C 1
ATOM 3026 O O . ALA A 1 396 ? -8.475 24.058 8.405 1.00 87.88 396 ALA A O 1
ATOM 3027 N N . PRO A 1 397 ? -8.609 21.824 8.578 1.00 88.94 397 PRO A N 1
ATOM 3028 C CA . PRO A 1 397 ? -8.712 21.834 10.033 1.00 88.94 397 PRO A CA 1
ATOM 3029 C C . PRO A 1 397 ? -7.379 22.265 10.658 1.00 88.94 397 PRO A C 1
ATOM 3031 O O . PRO A 1 397 ? -6.311 21.911 10.163 1.00 88.94 397 PRO A O 1
ATOM 3034 N N . LYS A 1 398 ? -7.427 22.966 11.800 1.00 86.50 398 LYS A N 1
ATOM 3035 C CA . LYS A 1 398 ? -6.222 23.459 12.503 1.00 86.50 398 LYS A CA 1
ATOM 3036 C C . LYS A 1 398 ? -5.230 22.350 12.872 1.00 86.50 398 LYS A C 1
ATOM 3038 O O . LYS A 1 398 ? -4.031 22.585 12.908 1.00 86.50 398 LYS A O 1
ATOM 3043 N N . THR A 1 399 ? -5.732 21.149 13.153 1.00 86.62 399 THR A N 1
ATOM 3044 C CA . THR A 1 399 ? -4.921 19.975 13.506 1.00 86.62 399 THR A CA 1
ATOM 3045 C C . THR A 1 399 ? -4.299 19.284 12.291 1.00 86.62 399 THR A C 1
ATOM 3047 O O . THR A 1 399 ? -3.458 18.406 12.465 1.00 86.62 399 THR A O 1
ATOM 3050 N N . GLY A 1 400 ? -4.735 19.621 11.071 1.00 89.94 400 GLY A N 1
ATOM 3051 C CA . GLY A 1 400 ? -4.288 18.994 9.826 1.00 89.94 400 GLY A CA 1
ATOM 3052 C C . GLY A 1 400 ? -4.695 17.526 9.654 1.00 89.94 400 GLY A C 1
ATOM 3053 O O . GLY A 1 400 ? -4.270 16.902 8.687 1.00 89.94 400 GLY A O 1
ATOM 3054 N N . LYS A 1 401 ? -5.506 16.960 10.557 1.00 92.75 401 LYS A N 1
ATOM 3055 C CA . LYS A 1 401 ? -5.933 15.553 10.527 1.00 92.75 401 LYS A CA 1
ATOM 3056 C C . LYS A 1 401 ? -7.413 15.430 10.178 1.00 92.75 401 LYS A C 1
ATOM 3058 O O . LYS A 1 401 ? -8.212 16.268 10.587 1.00 92.75 401 LYS A O 1
ATOM 3063 N N . ALA A 1 402 ? -7.765 14.364 9.466 1.00 93.88 402 ALA A N 1
ATOM 3064 C CA . ALA A 1 402 ? -9.142 14.014 9.134 1.00 93.88 402 ALA A CA 1
ATOM 3065 C C . ALA A 1 402 ? -9.397 12.522 9.368 1.00 93.88 402 ALA A C 1
ATOM 3067 O O . ALA A 1 402 ? -8.521 11.688 9.116 1.00 93.88 402 ALA A O 1
ATOM 3068 N N . TRP A 1 403 ? -10.604 12.204 9.838 1.00 95.00 403 TRP A N 1
ATOM 3069 C CA . TRP A 1 403 ? -11.101 10.844 10.035 1.00 95.00 403 TRP A CA 1
ATOM 3070 C C . TRP A 1 403 ? -12.360 10.636 9.200 1.00 95.00 403 TRP A C 1
ATOM 3072 O O . TRP A 1 403 ? -13.239 11.496 9.172 1.00 95.00 403 TRP A O 1
ATOM 3082 N N . VAL A 1 404 ? -12.441 9.488 8.537 1.00 95.75 404 VAL A N 1
ATOM 3083 C CA . VAL A 1 404 ? -13.595 9.057 7.751 1.00 95.75 404 VAL A CA 1
ATOM 3084 C C . VAL A 1 404 ? -14.062 7.724 8.308 1.00 95.75 404 VAL A C 1
ATOM 3086 O O . VAL A 1 404 ? -13.303 6.757 8.327 1.00 95.75 404 VAL A O 1
ATOM 3089 N N . ILE A 1 405 ? -15.305 7.685 8.777 1.00 95.50 405 ILE A N 1
ATOM 3090 C CA . ILE A 1 405 ? -15.913 6.504 9.389 1.00 95.50 405 ILE A CA 1
ATOM 3091 C C . ILE A 1 405 ? -17.080 6.076 8.492 1.00 95.50 405 ILE A C 1
ATOM 3093 O O . ILE A 1 405 ? -18.042 6.839 8.366 1.00 95.50 405 ILE A O 1
ATOM 3097 N N . PRO A 1 406 ? -17.018 4.901 7.841 1.00 93.75 406 PRO A N 1
ATOM 3098 C CA . PRO A 1 406 ? -18.122 4.421 7.027 1.00 93.75 406 PRO A CA 1
ATOM 3099 C C . PRO A 1 406 ? -19.267 3.959 7.934 1.00 93.75 406 PRO A C 1
ATOM 3101 O O . PRO A 1 406 ? -19.080 3.127 8.820 1.00 93.75 406 PRO A O 1
ATOM 3104 N N . LEU A 1 407 ? -20.465 4.494 7.698 1.00 92.00 407 LEU A N 1
ATOM 3105 C CA . LEU A 1 407 ? -21.683 4.113 8.410 1.00 92.00 407 LEU A CA 1
ATOM 3106 C C . LEU A 1 407 ? -22.599 3.343 7.462 1.00 92.00 407 LEU A C 1
ATOM 3108 O O . LEU A 1 407 ? -23.056 3.880 6.453 1.00 92.00 407 LEU A O 1
ATOM 3112 N N . LEU A 1 408 ? -22.879 2.084 7.795 1.00 87.94 408 LEU A N 1
ATOM 3113 C CA . LEU A 1 408 ? -23.858 1.276 7.080 1.00 87.94 408 LEU A CA 1
ATOM 3114 C C . LEU A 1 408 ? -25.195 1.361 7.812 1.00 87.94 408 LEU A C 1
ATOM 3116 O O . LEU A 1 408 ? -25.337 0.823 8.908 1.00 87.94 408 LEU A O 1
ATOM 3120 N N . VAL A 1 409 ? -26.185 2.001 7.193 1.00 82.62 409 VAL A N 1
ATOM 3121 C CA . VAL A 1 409 ? -27.550 1.971 7.721 1.00 82.62 409 VAL A CA 1
ATOM 3122 C C . VAL A 1 409 ? -28.195 0.657 7.297 1.00 82.62 409 VAL A C 1
ATOM 3124 O O . VAL A 1 409 ? -28.455 0.442 6.113 1.00 82.62 409 VAL A O 1
ATOM 3127 N N . ARG A 1 410 ? -28.397 -0.239 8.265 1.00 70.50 410 ARG A N 1
ATOM 3128 C CA . ARG A 1 410 ? -29.152 -1.478 8.075 1.00 70.50 410 ARG A CA 1
ATOM 3129 C C . ARG A 1 410 ? -30.614 -1.188 8.400 1.00 70.50 410 ARG A C 1
ATOM 3131 O O . ARG A 1 410 ? -30.894 -0.625 9.450 1.00 70.50 410 ARG A O 1
ATOM 3138 N N . ASP A 1 411 ? -31.489 -1.568 7.476 1.00 70.12 411 ASP A N 1
ATOM 3139 C CA . ASP A 1 411 ? -32.946 -1.435 7.556 1.00 70.12 411 ASP A CA 1
ATOM 3140 C C . ASP A 1 411 ? -33.498 0.001 7.458 1.00 70.12 411 ASP A C 1
ATOM 3142 O O . ASP A 1 411 ? -32.885 0.986 7.869 1.00 70.12 411 ASP A O 1
ATOM 3146 N N . LYS A 1 412 ? -34.683 0.130 6.847 1.00 59.56 412 LYS A N 1
ATOM 3147 C CA . LYS A 1 412 ? -35.450 1.380 6.866 1.00 59.56 412 LYS A CA 1
ATOM 3148 C C . LYS A 1 412 ? -36.298 1.385 8.127 1.00 59.56 412 LYS A C 1
ATOM 3150 O O . LYS A 1 412 ? -37.207 0.568 8.246 1.00 59.56 412 LYS A O 1
ATOM 3155 N N . ILE A 1 413 ? -36.011 2.312 9.031 1.00 62.81 413 ILE A N 1
ATOM 3156 C CA . ILE A 1 413 ? -36.923 2.640 10.125 1.00 62.81 413 ILE A CA 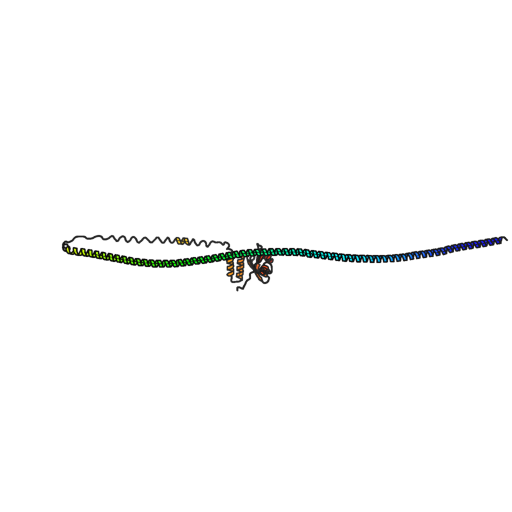1
ATOM 3157 C C . ILE A 1 413 ? -38.027 3.523 9.504 1.00 62.81 413 ILE A C 1
ATOM 3159 O O . ILE A 1 413 ? -37.662 4.516 8.865 1.00 62.81 413 ILE A O 1
ATOM 3163 N N . PRO A 1 414 ? -39.309 3.103 9.561 1.00 50.62 414 PRO A N 1
ATOM 3164 C CA . PRO A 1 414 ? -40.417 3.752 8.857 1.00 50.62 414 PRO A CA 1
ATOM 3165 C C . PRO A 1 414 ? -40.628 5.226 9.204 1.00 50.62 414 PRO A C 1
ATOM 3167 O O . PRO A 1 414 ? -40.325 5.620 10.352 1.00 50.62 414 PRO A O 1
#

pLDDT: mean 81.31, std 17.9, range [34.31, 97.25]